Protein AF-A0A1S8XAK0-F1 (afdb_monomer_lite)

Foldseek 3Di:
DDDDDDDPPPCPPCVLVVLLVPQDLPCLVVLVVVLVVLVVQLVVLVVVQVVCVVVVHDRDPPSNVVSVVSNVSSVSSVVSSVVVVVVVVVVVVVVVVVVVVVVVVVVVVVVVVVVVVVVVVPDDDPCVVDPFDDPVVVCVVPVDDPVPDDPVVSSVVSVVVVVVVVVVVVVVVVVVVVVVVVVVVVVVVVVVVVVVVVVVVVVVVVVCCVVCVVVVNRPVQVVVQVVQLVLDDLLQNLLLVLQVVVCVVVVVCVFKDKGKDFDPVQSVVVVVVVVVVVPPDDDDDDDDDDDDDDDDDDDDDDDDDDDDDDDDDDDDPPDDDPPDPQWDWRRMKMKMWGWAFADDDPDTWIKIWIWIWIQTPNQRFIFIAIDIDTPDPPQLDFPFQPCCPGRVLLPPPQPLPPDDPCPPDPLDDQAQDDDPVDDPPQDSVRHGRGPVSCLQSVHDRDDPPDPDDDDDDDDDDDDDDDDDDDDDDDDDDDDPRSYSPPVSRVVSSNVSVNLSSLVSNQNSCVVVQHGDDDPLLCVLFDPQPPPDDWQKTKDDKHWDAPVVLVVQPQSVVCVVVVVADNSWGKIKIKIDTPDFWIWIKIWTHHSPPPVAAIQIQTRDTGLGDDDDDDDDDDGPDVVLRVLLSCCLRVVLCVSQDPPPDDDDDDDPDRPPPGRSVSSSVSSSSRSSVLVSVDDDDDDDPDDDSVVVVVVVND

Structure (mmCIF, N/CA/C/O backbone):
data_AF-A0A1S8XAK0-F1
#
_entry.id   AF-A0A1S8XAK0-F1
#
loop_
_atom_site.group_PDB
_atom_site.id
_atom_site.type_symbol
_atom_site.label_atom_id
_atom_site.label_alt_id
_atom_site.label_comp_id
_atom_site.label_asym_id
_atom_site.label_entity_id
_atom_site.label_seq_id
_atom_site.pdbx_PDB_ins_code
_atom_site.Cartn_x
_atom_site.Cartn_y
_atom_site.Cartn_z
_atom_site.occupancy
_atom_site.B_iso_or_equiv
_atom_site.auth_seq_id
_atom_site.auth_comp_id
_atom_site.auth_asym_id
_atom_site.auth_atom_id
_atom_site.pdbx_PDB_model_num
ATOM 1 N N . MET A 1 1 ? -89.250 22.148 129.965 1.00 33.81 1 MET A N 1
ATOM 2 C CA . MET A 1 1 ? -89.512 20.851 129.302 1.00 33.81 1 MET A CA 1
ATOM 3 C C . MET A 1 1 ? -90.351 21.140 128.077 1.00 33.81 1 MET A C 1
ATOM 5 O O . MET A 1 1 ? -91.514 21.485 128.202 1.00 33.81 1 MET A O 1
ATOM 9 N N . ALA A 1 2 ? -89.650 21.337 126.971 1.00 34.19 2 ALA A N 1
ATOM 10 C CA . ALA A 1 2 ? -89.694 22.599 126.235 1.00 34.19 2 ALA A CA 1
ATOM 11 C C . ALA A 1 2 ? -89.001 22.358 124.881 1.00 34.19 2 ALA A C 1
ATOM 13 O O . ALA A 1 2 ? -88.037 21.607 124.860 1.00 34.19 2 ALA A O 1
ATOM 14 N N . VAL A 1 3 ? -89.400 22.900 123.736 1.00 38.75 3 VAL A N 1
ATOM 15 C CA . VAL A 1 3 ? -90.229 24.070 123.441 1.00 38.75 3 VAL A CA 1
ATOM 16 C C . VAL A 1 3 ? -91.112 23.702 122.241 1.00 38.75 3 VAL A C 1
ATOM 18 O O . VAL A 1 3 ? -90.627 23.579 121.123 1.00 38.75 3 VAL A O 1
ATOM 21 N N . ASN A 1 4 ? -92.409 23.499 122.481 1.00 38.81 4 ASN A N 1
ATOM 22 C CA . ASN A 1 4 ? -93.441 23.694 121.466 1.00 38.81 4 ASN A CA 1
ATOM 23 C C . ASN A 1 4 ? -93.757 25.188 121.475 1.00 38.81 4 ASN A C 1
ATOM 25 O O . ASN A 1 4 ? -94.268 25.684 122.478 1.00 38.81 4 ASN A O 1
ATOM 29 N N . GLY A 1 5 ? -93.464 25.895 120.391 1.00 34.59 5 GLY A N 1
ATOM 30 C CA . GLY A 1 5 ? -93.862 27.291 120.254 1.00 34.59 5 GLY A CA 1
ATOM 31 C C . GLY A 1 5 ? -92.915 28.058 119.358 1.00 34.59 5 GLY A C 1
ATOM 32 O O . GLY A 1 5 ? -91.926 28.553 119.865 1.00 34.59 5 GLY A O 1
ATOM 33 N N . GLU A 1 6 ? -93.222 28.104 118.056 1.00 35.25 6 GLU A N 1
ATOM 34 C CA . GLU A 1 6 ? -92.818 29.175 117.116 1.00 35.25 6 GLU A CA 1
ATOM 35 C C . GLU A 1 6 ? -93.296 28.916 115.661 1.00 35.25 6 GLU A C 1
ATOM 37 O O . GLU A 1 6 ? -92.676 29.358 114.706 1.00 35.25 6 GLU A O 1
ATOM 42 N N . GLN A 1 7 ? -94.413 28.206 115.427 1.00 36.72 7 GLN A N 1
ATOM 43 C CA . GLN A 1 7 ? -94.899 27.947 114.049 1.00 36.72 7 GLN A CA 1
ATOM 44 C C . GLN A 1 7 ? -96.058 28.840 113.582 1.00 36.72 7 GLN A C 1
ATOM 46 O O . GLN A 1 7 ? -96.481 28.748 112.431 1.00 36.72 7 GLN A O 1
ATOM 51 N N . THR A 1 8 ? -96.586 29.720 114.431 1.00 37.12 8 THR A N 1
ATOM 52 C CA . THR A 1 8 ? -97.785 30.507 114.094 1.00 37.12 8 THR A CA 1
ATOM 53 C C . THR A 1 8 ? -97.510 31.914 113.567 1.00 37.12 8 THR A C 1
ATOM 55 O O . THR A 1 8 ? -98.446 32.530 113.065 1.00 37.12 8 THR A O 1
ATOM 58 N N . ASP A 1 9 ? -96.265 32.405 113.591 1.00 38.84 9 ASP A N 1
ATOM 59 C CA . ASP A 1 9 ? -95.982 33.832 113.340 1.00 38.84 9 ASP A CA 1
ATOM 60 C C . ASP A 1 9 ? -95.316 34.156 111.984 1.00 38.84 9 ASP A C 1
ATOM 62 O O . ASP A 1 9 ? -95.203 35.319 111.597 1.00 38.84 9 ASP A O 1
ATOM 66 N N . GLU A 1 10 ? -94.957 33.150 111.178 1.00 42.72 10 GLU A N 1
ATOM 67 C CA . GLU A 1 10 ? -94.438 33.391 109.817 1.00 42.72 10 GLU A CA 1
ATOM 68 C C . GLU A 1 10 ? -95.531 33.538 108.745 1.00 42.72 10 GLU A C 1
ATOM 70 O O . GLU A 1 10 ? -95.278 34.111 107.682 1.00 42.72 10 GLU A O 1
ATOM 75 N N . ARG A 1 11 ? -96.774 33.109 109.023 1.00 42.56 11 ARG A N 1
ATOM 76 C CA . ARG A 1 11 ? -97.908 33.218 108.077 1.00 42.56 11 ARG A CA 1
ATOM 77 C C . ARG A 1 11 ? -98.197 34.656 107.633 1.00 42.56 11 ARG A C 1
ATOM 79 O O . ARG A 1 11 ? -98.778 34.848 106.569 1.00 42.56 11 ARG A O 1
ATOM 86 N N . SER A 1 12 ? -97.796 35.652 108.426 1.00 48.22 12 SER A N 1
ATOM 87 C CA . SER A 1 12 ? -98.118 37.062 108.180 1.00 48.22 12 SER A CA 1
ATOM 88 C C . SER A 1 12 ? -97.022 37.840 107.436 1.00 48.22 12 SER A C 1
ATOM 90 O O . SER A 1 12 ? -97.320 38.846 106.796 1.00 48.22 12 SER A O 1
ATOM 92 N N . LYS A 1 13 ? -95.755 37.393 107.448 1.00 48.28 13 LYS A N 1
ATOM 93 C CA . LYS A 1 13 ? -94.637 38.216 106.936 1.00 48.28 13 LYS A CA 1
ATOM 94 C C . LYS A 1 13 ? -94.145 37.890 105.525 1.00 48.28 13 LYS A C 1
ATOM 96 O O . LYS A 1 13 ? -93.394 38.690 104.985 1.00 48.28 13 LYS A O 1
ATOM 101 N N . ASN A 1 14 ? -94.592 36.803 104.884 1.00 55.53 14 ASN A N 1
ATOM 102 C CA . ASN A 1 14 ? -94.331 36.579 103.451 1.00 55.53 14 ASN A CA 1
ATOM 103 C C . ASN A 1 14 ? -95.280 35.533 102.821 1.00 55.53 14 ASN A C 1
ATOM 105 O O . ASN A 1 14 ? -94.858 34.468 102.369 1.00 55.53 14 ASN A O 1
ATOM 109 N N . SER A 1 15 ? -96.584 35.843 102.768 1.00 63.31 15 SER A N 1
ATOM 110 C CA . SER A 1 15 ? -97.644 34.954 102.235 1.00 63.31 15 SER A CA 1
ATOM 111 C C . SER A 1 15 ? -97.328 34.369 100.844 1.00 63.31 15 SER A C 1
ATOM 113 O O . SER A 1 15 ? -97.650 33.212 100.587 1.00 63.31 15 SER A O 1
ATOM 115 N N . PHE A 1 16 ? -96.624 35.105 99.978 1.00 65.31 16 PHE A N 1
ATOM 116 C CA . PHE A 1 16 ? -96.248 34.640 98.637 1.00 65.31 16 PHE A CA 1
ATOM 117 C C . PHE A 1 16 ? -95.232 33.482 98.647 1.00 65.31 16 PHE A C 1
ATOM 119 O O . PHE A 1 16 ? -95.455 32.466 97.992 1.00 65.31 16 PHE A O 1
ATOM 126 N N . TYR A 1 17 ? -94.141 33.607 99.412 1.00 69.94 17 TYR A N 1
ATOM 127 C CA . TYR A 1 17 ? -93.098 32.573 99.518 1.00 69.94 17 TYR A CA 1
ATOM 128 C C . TYR A 1 17 ? -93.581 31.345 100.290 1.00 69.94 17 TYR A C 1
ATOM 130 O O . TYR A 1 17 ? -93.207 30.207 99.986 1.00 69.94 17 TYR A O 1
ATOM 138 N N . TRP A 1 18 ? -94.447 31.578 101.279 1.00 71.25 18 TRP A N 1
ATOM 139 C CA . TRP A 1 18 ? -95.071 30.508 102.043 1.00 71.25 18 TRP A CA 1
ATOM 140 C C . TRP A 1 18 ? -95.993 29.663 101.155 1.00 71.25 18 TRP A C 1
ATOM 142 O O . TRP A 1 18 ? -95.983 28.435 101.232 1.00 71.25 18 TRP A O 1
ATOM 152 N N . GLU A 1 19 ? -96.745 30.296 100.254 1.00 69.56 19 GLU A N 1
ATOM 153 C CA . GLU A 1 19 ? -97.550 29.585 99.263 1.00 69.56 19 GLU A CA 1
ATOM 154 C C . GLU A 1 19 ? -96.705 28.834 98.231 1.00 69.56 19 GLU A C 1
ATOM 156 O O . GLU A 1 19 ? -96.995 27.673 97.955 1.00 69.56 19 GLU A O 1
ATOM 161 N N . GLU A 1 20 ? -95.642 29.439 97.693 1.00 76.44 20 GLU A N 1
ATOM 162 C CA . GLU A 1 20 ? -94.751 28.779 96.726 1.00 76.44 20 GLU A CA 1
ATOM 163 C C . GLU A 1 20 ? -94.116 27.500 97.301 1.00 76.44 20 GLU A C 1
ATOM 165 O O . GLU A 1 20 ? -94.058 26.462 96.634 1.00 76.44 20 GLU A O 1
ATOM 170 N N . SER A 1 21 ? -93.721 27.539 98.576 1.00 74.25 21 SER A N 1
ATOM 171 C CA . SER A 1 21 ? -93.111 26.399 99.271 1.00 74.25 21 SER A CA 1
ATOM 172 C C . SER A 1 21 ? -94.109 25.264 99.534 1.00 74.25 21 SER A C 1
ATOM 174 O O . SER A 1 21 ? -93.769 24.089 99.370 1.00 74.25 21 SER A O 1
ATOM 176 N N . ASN A 1 22 ? -95.355 25.602 99.881 1.00 75.19 22 ASN A N 1
ATOM 177 C CA . ASN A 1 22 ? -96.399 24.627 100.212 1.00 75.19 22 ASN A CA 1
ATOM 178 C C . ASN A 1 22 ? -97.115 24.028 98.998 1.00 75.19 22 ASN A C 1
ATOM 180 O O . ASN A 1 22 ? -97.781 22.998 99.126 1.00 75.19 22 ASN A O 1
ATOM 184 N N . VAL A 1 23 ? -96.980 24.621 97.808 1.00 80.31 23 VAL A N 1
ATOM 185 C CA . VAL A 1 23 ? -97.547 24.044 96.587 1.00 80.31 23 VAL A CA 1
ATOM 186 C C . VAL A 1 23 ? -96.847 22.721 96.263 1.00 80.31 23 VAL A C 1
ATOM 188 O O . VAL A 1 23 ? -95.661 22.648 95.909 1.00 80.31 23 VAL A O 1
ATOM 191 N N . GLN A 1 24 ? -97.622 21.643 96.366 1.00 80.00 24 GLN A N 1
ATOM 192 C CA . GLN A 1 24 ? -97.216 20.307 95.954 1.00 80.00 24 GLN A CA 1
ATOM 193 C C . GLN A 1 24 ? -97.565 20.053 94.484 1.00 80.00 24 GLN A C 1
ATOM 195 O O . GLN A 1 24 ? -98.577 20.535 93.961 1.00 80.00 24 GLN A O 1
ATOM 200 N N . LEU A 1 25 ? -96.738 19.241 93.821 1.00 76.62 25 LEU A N 1
ATOM 201 C CA . LEU A 1 25 ? -96.933 18.855 92.420 1.00 76.62 25 LEU A CA 1
ATOM 202 C C . LEU A 1 25 ? -98.200 18.006 92.213 1.00 76.62 25 LEU A C 1
ATOM 204 O O . LEU A 1 25 ? -98.855 18.140 91.185 1.00 76.62 25 LEU A O 1
ATOM 208 N N . ASN A 1 26 ? -98.598 17.214 93.213 1.00 77.12 26 ASN A N 1
ATOM 209 C CA . ASN A 1 26 ? -99.679 16.229 93.087 1.00 77.12 26 ASN A CA 1
ATOM 210 C C . ASN A 1 26 ? -101.087 16.780 93.412 1.00 77.12 26 ASN A C 1
ATOM 212 O O . ASN A 1 26 ? -102.072 16.082 93.209 1.00 77.12 26 ASN A O 1
ATOM 216 N N . GLY A 1 27 ? -101.209 18.033 93.872 1.00 77.81 27 GLY A N 1
ATOM 217 C CA . GLY A 1 27 ? -102.485 18.641 94.300 1.00 77.81 27 GLY A CA 1
ATOM 218 C C . GLY A 1 27 ? -103.308 19.324 93.194 1.00 77.81 27 GLY A C 1
ATOM 219 O O . GLY A 1 27 ? -104.288 20.005 93.485 1.00 77.81 27 GLY A O 1
ATOM 220 N N . ALA A 1 28 ? -102.919 19.193 91.919 1.00 82.00 28 ALA A N 1
ATOM 221 C CA . ALA A 1 28 ? -103.540 19.938 90.815 1.00 82.00 28 ALA A CA 1
ATOM 222 C C . ALA A 1 28 ? -105.037 19.643 90.631 1.00 82.00 28 ALA A C 1
ATOM 224 O O . ALA A 1 28 ? -105.812 20.533 90.284 1.00 82.00 28 ALA A O 1
ATOM 225 N N . GLN A 1 29 ? -105.452 18.400 90.878 1.00 85.31 29 GLN A N 1
ATOM 226 C CA . GLN A 1 29 ? -106.835 17.976 90.677 1.00 85.31 29 GLN A CA 1
ATOM 227 C C . GLN A 1 29 ? -107.776 18.479 91.780 1.00 85.31 29 GLN A C 1
ATOM 229 O O . GLN A 1 29 ? -108.948 18.743 91.513 1.00 85.31 29 GLN A O 1
ATOM 234 N N . GLU A 1 30 ? -107.273 18.641 93.002 1.00 83.94 30 GLU A N 1
ATOM 235 C CA . GLU A 1 30 ? -108.021 19.206 94.130 1.00 83.94 30 GLU A CA 1
ATOM 236 C C . GLU A 1 30 ? -108.195 20.719 93.963 1.00 83.94 30 GLU A C 1
ATOM 238 O O . GLU A 1 30 ? -109.318 21.218 94.049 1.00 83.94 30 GLU A O 1
ATOM 243 N N . ASP A 1 31 ? -107.124 21.427 93.588 1.00 86.19 31 ASP A N 1
ATOM 244 C CA . ASP A 1 31 ? -107.173 22.857 93.260 1.00 86.19 31 ASP A CA 1
ATOM 245 C C . ASP A 1 31 ? -108.124 23.147 92.089 1.00 86.19 31 ASP A C 1
ATOM 247 O O . ASP A 1 31 ? -108.869 24.126 92.119 1.00 86.19 31 ASP A O 1
ATOM 251 N N . TRP A 1 32 ? -108.148 22.288 91.064 1.00 86.56 32 TRP A N 1
ATOM 252 C CA . TRP A 1 32 ? -109.075 22.428 89.938 1.00 86.56 32 TRP A CA 1
ATOM 253 C C . TRP A 1 32 ? -110.542 22.286 90.372 1.00 86.56 32 TRP A C 1
ATOM 255 O O . TRP A 1 32 ? -111.399 23.061 89.937 1.00 86.56 32 TRP A O 1
ATOM 265 N N . LYS A 1 33 ? -110.843 21.332 91.267 1.00 89.62 33 LYS A N 1
ATOM 266 C CA . LYS A 1 33 ? -112.191 21.175 91.841 1.00 89.62 33 LYS A CA 1
ATOM 267 C C . LYS A 1 33 ? -112.584 22.404 92.666 1.00 89.62 33 LYS A C 1
ATOM 269 O O . LYS A 1 33 ? -113.694 22.908 92.492 1.00 89.62 33 LYS A O 1
ATOM 274 N N . ALA A 1 34 ? -111.678 22.910 93.505 1.00 86.56 34 ALA A N 1
ATOM 275 C CA . ALA A 1 34 ? -111.895 24.122 94.297 1.00 86.56 34 ALA A CA 1
ATOM 276 C C . ALA A 1 34 ? -112.113 25.356 93.406 1.00 86.56 34 ALA A C 1
ATOM 278 O O . ALA A 1 34 ? -113.043 26.126 93.631 1.00 86.56 34 ALA A O 1
ATOM 279 N N . PHE A 1 35 ? -111.333 25.504 92.332 1.00 89.38 35 PHE A N 1
ATOM 280 C CA . PHE A 1 35 ? -111.493 26.583 91.355 1.00 89.38 35 PHE A CA 1
ATOM 281 C C . PHE A 1 35 ? -112.883 26.557 90.718 1.00 89.38 35 PHE A C 1
ATOM 283 O O . PHE A 1 35 ? -113.572 27.576 90.690 1.00 89.38 35 PHE A O 1
ATOM 290 N N . LYS A 1 36 ? -113.336 25.380 90.264 1.00 90.12 36 LYS A N 1
ATOM 291 C CA . LYS A 1 36 ? -114.675 25.214 89.685 1.00 90.12 36 LYS A CA 1
ATOM 292 C C . LYS A 1 36 ? -115.769 25.590 90.688 1.00 90.12 36 LYS A C 1
ATOM 294 O O . LYS A 1 36 ? -116.704 26.296 90.314 1.00 90.12 36 LYS A O 1
ATOM 299 N N . LEU A 1 37 ? -115.629 25.165 91.946 1.00 91.06 37 LEU A N 1
ATOM 300 C CA . LEU A 1 37 ? -116.568 25.496 93.020 1.00 91.06 37 LEU A CA 1
ATOM 301 C C . LEU A 1 37 ? -116.623 27.010 93.279 1.00 91.06 37 LEU A C 1
ATOM 303 O O . LEU A 1 37 ? -117.710 27.583 93.315 1.00 91.06 37 LEU A O 1
ATOM 307 N N . HIS A 1 38 ? -115.472 27.681 93.379 1.00 88.44 38 HIS A N 1
ATOM 308 C CA . HIS A 1 38 ? -115.420 29.131 93.582 1.00 88.44 38 HIS A CA 1
ATOM 309 C C . HIS A 1 38 ? -115.960 29.919 92.383 1.00 88.44 38 HIS A C 1
ATOM 311 O O . HIS A 1 38 ? -116.650 30.914 92.582 1.00 88.44 38 HIS A O 1
ATOM 317 N N . CYS A 1 39 ? -115.723 29.472 91.145 1.00 87.94 39 CYS A N 1
ATOM 318 C CA . CYS A 1 39 ? -116.318 30.085 89.955 1.00 87.94 39 CYS A CA 1
ATOM 319 C C . CYS A 1 39 ? -117.844 29.919 89.905 1.00 87.94 39 CYS A C 1
ATOM 321 O O . CYS A 1 39 ? -118.539 30.851 89.498 1.00 87.94 39 CYS A O 1
ATOM 323 N N . MET A 1 40 ? -118.377 28.766 90.329 1.00 89.56 40 MET A N 1
ATOM 324 C CA . MET A 1 40 ? -119.827 28.569 90.462 1.00 89.56 40 MET A CA 1
ATOM 325 C C . MET A 1 40 ? -120.413 29.499 91.528 1.00 89.56 40 MET A C 1
ATOM 327 O O . MET A 1 40 ? -121.367 30.216 91.235 1.00 89.56 40 MET A O 1
ATOM 331 N N . GLY A 1 41 ? -119.781 29.583 92.703 1.00 85.88 41 GLY A N 1
ATOM 332 C CA . GLY A 1 41 ? -120.181 30.525 93.750 1.00 85.88 41 GLY A CA 1
ATOM 333 C C . GLY A 1 41 ? -120.097 31.989 93.302 1.00 85.88 41 GLY A C 1
ATOM 334 O O . GLY A 1 41 ? -120.955 32.795 93.649 1.00 85.88 41 GLY A O 1
ATOM 335 N N . LEU A 1 42 ? -119.106 32.345 92.474 1.00 85.31 42 LEU A N 1
ATOM 336 C CA . LEU A 1 42 ? -118.972 33.699 91.929 1.00 85.31 42 LEU A CA 1
ATOM 337 C C . LEU A 1 42 ? -120.123 34.017 90.967 1.00 85.31 42 LEU A C 1
ATOM 339 O O . LEU A 1 42 ? -120.677 35.113 91.010 1.00 85.31 42 LEU A O 1
ATOM 343 N N . ARG A 1 43 ? -120.515 33.048 90.130 1.00 88.12 43 ARG A N 1
ATOM 344 C CA . ARG A 1 43 ? -121.662 33.173 89.222 1.00 88.12 43 ARG A CA 1
ATOM 345 C C . ARG A 1 43 ? -122.968 33.361 89.993 1.00 88.12 43 ARG A C 1
ATOM 347 O O . ARG A 1 43 ? -123.745 34.241 89.633 1.00 88.12 43 ARG A O 1
ATOM 354 N N . GLU A 1 44 ? -123.191 32.577 91.046 1.00 85.88 44 GLU A N 1
ATOM 355 C CA . GLU A 1 44 ? -124.360 32.720 91.921 1.00 85.88 44 GLU A CA 1
ATOM 356 C C . GLU A 1 44 ? -124.360 34.071 92.644 1.00 85.88 44 GLU A C 1
ATOM 358 O O . GLU A 1 44 ? -125.381 34.748 92.659 1.00 85.88 44 GLU A O 1
ATOM 363 N N . SER A 1 45 ? -123.210 34.527 93.154 1.00 84.38 45 SER A N 1
ATOM 364 C CA . SER A 1 45 ? -123.086 35.842 93.798 1.00 84.38 45 SER A CA 1
ATOM 365 C C . SER A 1 45 ? -123.363 37.010 92.845 1.00 84.38 45 SER A C 1
ATOM 367 O O . SER A 1 45 ? -123.891 38.031 93.276 1.00 84.38 45 SER A O 1
ATOM 369 N N . VAL A 1 46 ? -123.005 36.895 91.561 1.00 83.81 46 VAL A N 1
ATOM 370 C CA . VAL A 1 46 ? -123.335 37.911 90.544 1.00 83.81 46 VAL A CA 1
ATOM 371 C C . VAL A 1 46 ? -124.821 37.866 90.196 1.00 83.81 46 VAL A C 1
ATOM 373 O O . VAL A 1 46 ? -125.437 38.918 90.029 1.00 83.81 46 VAL A O 1
ATOM 376 N N . TRP A 1 47 ? -125.402 36.665 90.110 1.00 85.12 47 TRP A N 1
ATOM 377 C CA . TRP A 1 47 ? -126.831 36.482 89.863 1.00 85.12 47 TRP A CA 1
ATOM 378 C C . TRP A 1 47 ? -127.682 37.089 90.985 1.00 85.12 47 TRP A C 1
ATOM 380 O O . TRP A 1 47 ? -128.556 37.909 90.710 1.00 85.12 47 TRP A O 1
ATOM 390 N N . THR A 1 48 ? -127.375 36.780 92.247 1.00 81.38 48 THR A N 1
ATOM 391 C CA . THR A 1 48 ? -128.090 37.338 93.406 1.00 81.38 48 THR A CA 1
ATOM 392 C C . THR A 1 48 ? -127.899 38.848 93.521 1.00 81.38 48 THR A C 1
ATOM 394 O O . THR A 1 48 ? -128.860 39.563 93.781 1.00 81.38 48 THR A O 1
ATOM 397 N N . ALA A 1 49 ? -126.700 39.373 93.241 1.00 80.31 49 ALA A N 1
ATOM 398 C CA . ALA A 1 49 ? -126.468 40.818 93.198 1.00 80.31 49 ALA A CA 1
ATOM 399 C C . ALA A 1 49 ? -127.293 41.520 92.102 1.00 80.31 49 ALA A C 1
ATOM 401 O O . ALA A 1 49 ? -127.773 42.637 92.309 1.00 80.31 49 ALA A O 1
ATOM 402 N N . TRP A 1 50 ? -127.483 40.879 90.945 1.00 81.81 50 TRP A N 1
ATOM 403 C CA . TRP A 1 50 ? -128.360 41.383 89.885 1.00 81.81 50 TRP A CA 1
ATOM 404 C C . TRP A 1 50 ? -129.841 41.354 90.302 1.00 81.81 50 TRP A C 1
ATOM 406 O O . TRP A 1 50 ? -130.564 42.322 90.061 1.00 81.81 50 TRP A O 1
ATOM 416 N N . GLU A 1 51 ? -130.274 40.292 90.981 1.00 79.19 51 GLU A N 1
ATOM 417 C CA . GLU A 1 51 ? -131.651 40.099 91.453 1.00 79.19 51 GLU A CA 1
ATOM 418 C C . GLU A 1 51 ? -132.021 41.068 92.596 1.00 79.19 51 GLU A C 1
ATOM 420 O O . GLU A 1 51 ? -133.044 41.750 92.520 1.00 79.19 51 GLU A O 1
ATOM 425 N N . CYS A 1 52 ? -131.137 41.264 93.583 1.00 75.69 52 CYS A N 1
ATOM 426 C CA . CYS A 1 52 ? -131.296 42.272 94.641 1.00 75.69 52 CYS A CA 1
ATOM 427 C C . CYS A 1 52 ? -131.330 43.708 94.085 1.00 75.69 52 CYS A C 1
ATOM 429 O O . CYS A 1 52 ? -132.124 44.528 94.547 1.00 75.69 52 CYS A O 1
ATOM 431 N N . LYS A 1 53 ? -130.530 44.017 93.049 1.00 76.19 53 LYS A N 1
ATOM 432 C CA . LYS A 1 53 ? -130.546 45.333 92.377 1.00 76.19 53 LYS A CA 1
ATOM 433 C C . LYS A 1 53 ? -131.894 45.634 91.721 1.00 76.19 53 LYS A C 1
ATOM 435 O O . LYS A 1 53 ? -132.313 46.788 91.688 1.00 76.19 53 LYS A O 1
ATOM 440 N N . LYS A 1 54 ? -132.572 44.610 91.199 1.00 76.56 54 LYS A N 1
ATOM 441 C CA . LYS A 1 54 ? -133.909 44.738 90.608 1.00 76.56 54 LYS A CA 1
ATOM 442 C C . LYS A 1 54 ? -134.985 45.011 91.670 1.00 76.56 54 LYS A C 1
ATOM 444 O O . LYS A 1 54 ? -135.912 45.763 91.392 1.00 76.56 54 LYS A O 1
ATOM 449 N N . ASN A 1 55 ? -134.824 44.456 92.873 1.00 75.25 55 ASN A N 1
ATOM 450 C CA . ASN A 1 55 ? -135.766 44.582 93.994 1.00 75.25 55 ASN A CA 1
ATOM 451 C C . ASN A 1 55 ? -135.435 45.729 94.980 1.00 75.25 55 ASN A C 1
ATOM 453 O O . ASN A 1 55 ? -136.113 45.880 95.990 1.00 75.25 55 ASN A O 1
ATOM 457 N N . SER A 1 56 ? -134.437 46.571 94.681 1.00 60.53 56 SER A N 1
ATOM 458 C CA . SER A 1 56 ? -134.007 47.731 95.486 1.00 60.53 56 SER A CA 1
ATOM 459 C C . SER A 1 56 ? -133.497 47.414 96.910 1.00 60.53 56 SER A C 1
ATOM 461 O O . SER A 1 56 ? -133.592 48.263 97.800 1.00 60.53 56 SER A O 1
ATOM 463 N N . GLU A 1 57 ? -132.904 46.231 97.115 1.00 70.12 57 GLU A N 1
ATOM 464 C CA . GLU A 1 57 ? -132.254 45.811 98.373 1.00 70.12 57 GLU A CA 1
ATOM 465 C C . GLU A 1 57 ? -130.727 46.042 98.374 1.00 70.12 57 GLU A C 1
ATOM 467 O O . GLU A 1 57 ? -130.094 46.210 97.326 1.00 70.12 57 GLU A O 1
ATOM 472 N N . THR A 1 58 ? -130.109 46.049 99.563 1.00 63.53 58 THR A N 1
ATOM 473 C CA . THR A 1 58 ? -128.660 46.247 99.731 1.00 63.53 58 THR A CA 1
ATOM 474 C C . THR A 1 58 ? -127.862 45.006 99.316 1.00 63.53 58 THR A C 1
ATOM 476 O O . THR A 1 58 ? -128.113 43.887 99.751 1.00 63.53 58 THR A O 1
ATOM 479 N N . ILE A 1 59 ? -126.854 45.211 98.467 1.00 65.62 59 ILE A N 1
ATOM 480 C CA . ILE A 1 59 ? -126.024 44.135 97.907 1.00 65.62 59 ILE A CA 1
ATOM 481 C C . ILE A 1 59 ? -124.834 43.851 98.834 1.00 65.62 59 ILE A C 1
ATOM 483 O O . ILE A 1 59 ? -124.108 44.770 99.219 1.00 65.62 59 ILE A O 1
ATOM 487 N N . ASN A 1 60 ? -124.572 42.577 99.140 1.00 66.25 60 ASN A N 1
ATOM 488 C CA . ASN A 1 60 ? -123.394 42.172 99.910 1.00 66.25 60 ASN A CA 1
ATOM 489 C C . ASN A 1 60 ? -122.157 41.999 99.000 1.00 66.25 60 ASN A C 1
ATOM 491 O O . ASN A 1 60 ? -122.046 41.028 98.259 1.00 66.25 60 ASN A O 1
ATOM 495 N N . SER A 1 61 ? -121.215 42.946 99.065 1.00 69.75 61 SER A N 1
ATOM 496 C CA . SER A 1 61 ? -119.973 42.961 98.263 1.00 69.75 61 SER A CA 1
ATOM 497 C C . SER A 1 61 ? -118.865 42.032 98.808 1.00 69.75 61 SER A C 1
ATOM 499 O O . SER A 1 61 ? -117.945 41.644 98.085 1.00 69.75 61 SER A O 1
ATOM 501 N N . SER A 1 62 ? -118.951 41.630 100.083 1.00 76.06 62 SER A N 1
ATOM 502 C CA . SER A 1 62 ? -117.879 40.901 100.784 1.00 76.06 62 SER A CA 1
ATOM 503 C C . SER A 1 62 ? -117.670 39.472 100.258 1.00 76.06 62 SER A C 1
ATOM 505 O O . SER A 1 62 ? -116.536 39.021 100.082 1.00 76.06 62 SER A O 1
ATOM 507 N N . THR A 1 63 ? -118.757 38.767 99.932 1.00 77.69 63 THR A N 1
ATOM 508 C CA . THR A 1 63 ? -118.718 37.384 99.424 1.00 77.69 63 THR A CA 1
ATOM 509 C C . THR A 1 63 ? -118.128 37.287 98.016 1.00 77.69 63 THR A C 1
ATOM 511 O O . THR A 1 63 ? -117.378 36.361 97.719 1.00 77.69 63 THR A O 1
ATOM 514 N N . PHE A 1 64 ? -118.405 38.262 97.148 1.00 80.81 64 PHE A N 1
ATOM 515 C CA . PHE A 1 64 ? -117.819 38.320 95.808 1.00 80.81 64 PHE A CA 1
ATOM 516 C C . PHE A 1 64 ? -116.303 38.568 95.866 1.00 80.81 64 PHE A C 1
ATOM 518 O O . PHE A 1 64 ? -115.528 37.915 95.160 1.00 80.81 64 PHE A O 1
ATOM 525 N N . ALA A 1 65 ? -115.864 39.478 96.744 1.00 82.56 65 ALA A N 1
ATOM 526 C CA . ALA A 1 65 ? -114.449 39.782 96.928 1.00 82.56 65 ALA A CA 1
ATOM 527 C C . ALA A 1 65 ? -113.654 38.569 97.448 1.00 82.56 65 ALA A C 1
ATOM 529 O O . ALA A 1 65 ? -112.574 38.288 96.925 1.00 82.56 65 ALA A O 1
ATOM 530 N N . SER A 1 66 ? -114.188 37.812 98.415 1.00 84.00 66 SER A N 1
ATOM 531 C CA . SER A 1 66 ? -113.508 36.623 98.952 1.00 84.00 66 SER A CA 1
ATOM 532 C C . SER A 1 66 ? -113.359 35.506 97.912 1.00 84.00 66 SER A C 1
ATOM 534 O O . SER A 1 66 ? -112.287 34.908 97.803 1.00 84.00 66 SER A O 1
ATOM 536 N N . LEU A 1 67 ? -114.378 35.280 97.075 1.00 84.94 67 LEU A N 1
ATOM 537 C CA . LEU A 1 67 ? -114.324 34.301 95.984 1.00 84.94 67 LEU A CA 1
ATOM 538 C C . LEU A 1 67 ? -113.310 34.687 94.898 1.00 84.94 67 LEU A C 1
ATOM 540 O O . LEU A 1 67 ? -112.564 33.829 94.424 1.00 84.94 67 LEU A O 1
ATOM 544 N N . LEU A 1 68 ? -113.217 35.971 94.530 1.00 85.25 68 LEU A N 1
ATOM 545 C CA . LEU A 1 68 ? -112.187 36.442 93.594 1.00 85.25 68 LEU A CA 1
ATOM 546 C C . LEU A 1 68 ? -110.767 36.283 94.148 1.00 85.25 68 LEU A C 1
ATOM 548 O O . LEU A 1 68 ? -109.852 35.949 93.390 1.00 85.25 68 LEU A O 1
ATOM 552 N N . ILE A 1 69 ? -110.570 36.519 95.447 1.00 87.00 69 ILE A N 1
ATOM 553 C CA . ILE A 1 69 ? -109.273 36.313 96.103 1.00 87.00 69 ILE A CA 1
ATOM 554 C C . ILE A 1 69 ? -108.900 34.825 96.075 1.00 87.00 69 ILE A C 1
ATOM 556 O O . ILE A 1 69 ? -107.788 34.507 95.653 1.00 87.00 69 ILE A O 1
ATOM 560 N N . ALA A 1 70 ? -109.835 33.922 96.395 1.00 85.56 70 ALA A N 1
ATOM 561 C CA . ALA A 1 70 ? -109.613 32.473 96.339 1.00 85.56 70 ALA A CA 1
ATOM 562 C C . ALA A 1 70 ? -109.252 31.985 94.921 1.00 85.56 70 ALA A C 1
ATOM 564 O O . ALA A 1 70 ? -108.333 31.188 94.737 1.00 85.56 70 ALA A O 1
ATOM 565 N N . VAL A 1 71 ? -109.913 32.514 93.886 1.00 86.88 71 VAL A N 1
ATOM 566 C CA . VAL A 1 71 ? -109.596 32.202 92.480 1.00 86.88 71 VAL A CA 1
ATOM 567 C C . VAL A 1 71 ? -108.197 32.698 92.087 1.00 86.88 71 VAL A C 1
ATOM 569 O O . VAL A 1 71 ? -107.442 31.973 91.432 1.00 86.88 71 VAL A O 1
ATOM 572 N N . LYS A 1 72 ? -107.816 33.918 92.493 1.00 89.44 72 LYS A N 1
ATOM 573 C CA . LYS A 1 72 ? -106.467 34.457 92.247 1.00 89.44 72 LYS A CA 1
ATOM 574 C C . LYS A 1 72 ? -105.388 33.662 92.983 1.00 89.44 72 LYS A C 1
ATOM 576 O O . LYS A 1 72 ? -104.320 33.437 92.412 1.00 89.44 72 LYS A O 1
ATOM 581 N N . GLU A 1 73 ? -105.666 33.220 94.206 1.00 86.62 73 GLU A N 1
ATOM 582 C CA . GLU A 1 73 ? -104.785 32.340 94.975 1.00 86.62 73 GLU A CA 1
ATOM 583 C C . GLU A 1 73 ? -104.584 30.993 94.263 1.00 86.62 73 GLU A C 1
ATOM 585 O O . GLU A 1 73 ? -103.446 30.590 94.030 1.00 86.62 73 GLU A O 1
ATOM 590 N N . LEU A 1 74 ? -105.657 30.340 93.805 1.00 86.75 74 LEU A N 1
ATOM 591 C CA . LEU A 1 74 ? -105.572 29.078 93.054 1.00 86.75 74 LEU A CA 1
ATOM 592 C C . LEU A 1 74 ? -104.803 29.213 91.729 1.00 86.75 74 LEU A C 1
ATOM 594 O O . LEU A 1 74 ? -104.033 28.321 91.356 1.00 86.75 74 LEU A O 1
ATOM 598 N N . ASN A 1 75 ? -104.952 30.339 91.025 1.00 89.19 75 ASN A N 1
ATOM 599 C CA . ASN A 1 75 ? -104.163 30.616 89.822 1.00 89.19 75 ASN A CA 1
ATOM 600 C C . ASN A 1 75 ? -102.668 30.762 90.159 1.00 89.19 75 ASN A C 1
ATOM 602 O O . ASN A 1 75 ? -101.817 30.147 89.515 1.00 89.19 75 ASN A O 1
ATOM 606 N N . ARG A 1 76 ? -102.337 31.509 91.220 1.00 89.31 76 ARG A N 1
ATOM 607 C CA . ARG A 1 76 ? -100.956 31.660 91.697 1.00 89.31 76 ARG A CA 1
ATOM 608 C C . ARG A 1 76 ? -100.347 30.310 92.105 1.00 89.31 76 ARG A C 1
ATOM 610 O O . ARG A 1 76 ? -99.246 29.995 91.656 1.00 89.31 76 ARG A O 1
ATOM 617 N N . ARG A 1 77 ? -101.088 29.470 92.839 1.00 87.38 77 ARG A N 1
ATOM 618 C CA . ARG A 1 77 ? -100.685 28.089 93.174 1.00 87.38 77 ARG A CA 1
ATOM 619 C C . ARG A 1 77 ? -100.404 27.243 91.930 1.00 87.38 77 ARG A C 1
ATOM 621 O O . ARG A 1 77 ? -99.404 26.532 91.879 1.00 87.38 77 ARG A O 1
ATOM 628 N N . THR A 1 78 ? -101.235 27.352 90.894 1.00 88.06 78 THR A N 1
ATOM 629 C CA . THR A 1 78 ? -101.028 26.633 89.625 1.00 88.06 78 THR A CA 1
ATOM 630 C C . THR A 1 78 ? -99.750 27.085 88.916 1.00 88.06 78 THR A C 1
ATOM 632 O O . THR A 1 78 ? -98.971 26.246 88.465 1.00 88.06 78 THR A O 1
ATOM 635 N N . GLN A 1 79 ? -99.482 28.392 88.868 1.00 89.69 79 GLN A N 1
ATOM 636 C CA . GLN A 1 79 ? -98.253 28.926 88.272 1.00 89.69 79 GLN A CA 1
ATOM 637 C C . GLN A 1 79 ? -97.000 28.467 89.025 1.00 89.69 79 GLN A C 1
ATOM 639 O O . GLN A 1 79 ? -96.029 28.044 88.396 1.00 89.69 79 GLN A O 1
ATOM 644 N N . PHE A 1 80 ? -97.029 28.471 90.362 1.00 89.81 80 PHE A N 1
ATOM 645 C CA . PHE A 1 80 ? -95.937 27.921 91.170 1.00 89.81 80 PHE A CA 1
ATOM 646 C C . PHE A 1 80 ? -95.711 26.436 90.902 1.00 89.81 80 PHE A C 1
ATOM 648 O O . PHE A 1 80 ? -94.572 26.001 90.744 1.00 89.81 80 PHE A O 1
ATOM 655 N N . ARG A 1 81 ? -96.788 25.655 90.765 1.00 89.38 81 ARG A N 1
ATOM 656 C CA . ARG A 1 81 ? -96.697 24.230 90.433 1.00 89.38 81 ARG A CA 1
ATOM 657 C C . ARG A 1 81 ? -96.018 23.997 89.086 1.00 89.38 81 ARG A C 1
ATOM 659 O O . ARG A 1 81 ? -95.149 23.134 88.993 1.00 89.38 81 ARG A O 1
ATOM 666 N N . ILE A 1 82 ? -96.396 24.761 88.059 1.00 89.75 82 ILE A N 1
ATOM 667 C CA . ILE A 1 82 ? -95.801 24.663 86.719 1.00 89.75 82 ILE A CA 1
ATOM 668 C C . ILE A 1 82 ? -94.310 25.003 86.770 1.00 89.75 82 ILE A C 1
ATOM 670 O O . ILE A 1 82 ? -93.508 24.253 86.214 1.00 89.75 82 ILE A O 1
ATOM 674 N N . ARG A 1 83 ? -93.924 26.083 87.466 1.00 91.06 83 ARG A N 1
ATOM 675 C CA . ARG A 1 83 ? -92.507 26.436 87.655 1.00 91.06 83 ARG A CA 1
ATOM 676 C C . ARG A 1 83 ? -91.745 25.309 88.347 1.00 91.06 83 ARG A C 1
ATOM 678 O O . ARG A 1 83 ? -90.802 24.789 87.770 1.00 91.06 83 ARG A O 1
ATOM 685 N N . LYS A 1 84 ? -92.242 24.817 89.485 1.00 89.88 84 LYS A N 1
ATOM 686 C CA . LYS A 1 84 ? -91.623 23.717 90.243 1.00 89.88 84 LYS A CA 1
ATOM 687 C C . LYS A 1 84 ? -91.483 22.427 89.425 1.00 89.88 84 LYS A C 1
ATOM 689 O O . LYS A 1 84 ? -90.482 21.728 89.547 1.00 89.88 84 LYS A O 1
ATOM 694 N N . ALA A 1 85 ? -92.463 22.102 88.576 1.00 89.50 85 ALA A N 1
ATOM 695 C CA . ALA A 1 85 ? -92.392 20.950 87.674 1.00 89.50 85 ALA A CA 1
ATOM 696 C C . ALA A 1 85 ? -91.331 21.147 86.583 1.00 89.50 85 ALA A C 1
ATOM 698 O O . ALA A 1 85 ? -90.564 20.227 86.286 1.00 89.50 85 ALA A O 1
ATOM 699 N N . ARG A 1 86 ? -91.279 22.351 86.001 1.00 93.56 86 ARG A N 1
ATOM 700 C CA . ARG A 1 86 ? -90.295 22.729 84.985 1.00 93.56 86 ARG A CA 1
ATOM 701 C C . ARG A 1 86 ? -88.882 22.691 85.551 1.00 93.56 86 ARG A C 1
ATOM 703 O O . ARG A 1 86 ? -88.020 22.089 84.923 1.00 93.56 86 ARG A O 1
ATOM 710 N N . ASP A 1 87 ? -88.674 23.261 86.731 1.00 92.56 87 ASP A N 1
ATOM 711 C CA . ASP A 1 87 ? -87.367 23.329 87.382 1.00 92.56 87 ASP A CA 1
ATOM 712 C C . ASP A 1 87 ? -86.889 21.928 87.773 1.00 92.56 87 ASP A C 1
ATOM 714 O O . ASP A 1 87 ? -85.793 21.533 87.390 1.00 92.56 87 ASP A O 1
ATOM 718 N N . ARG A 1 88 ? -87.757 21.097 88.369 1.00 90.94 88 ARG A N 1
ATOM 719 C CA . ARG A 1 88 ? -87.434 19.688 88.655 1.00 90.94 88 ARG A CA 1
ATOM 720 C C . ARG A 1 88 ? -87.080 18.899 87.391 1.00 90.94 88 ARG A C 1
ATOM 722 O O . ARG A 1 88 ? -86.160 18.088 87.405 1.00 90.94 88 ARG A O 1
ATOM 729 N N . THR A 1 89 ? -87.812 19.106 86.297 1.00 93.44 89 THR A N 1
ATOM 730 C CA . THR A 1 89 ? -87.531 18.418 85.024 1.00 93.44 89 THR A CA 1
ATOM 731 C C . THR A 1 89 ? -86.222 18.915 84.410 1.00 93.44 89 THR A C 1
ATOM 733 O O . THR A 1 89 ? -85.451 18.112 83.892 1.00 93.44 89 THR A O 1
ATOM 736 N N . ALA A 1 90 ? -85.941 20.218 84.501 1.00 94.56 90 ALA A N 1
ATOM 737 C CA . ALA A 1 90 ? -84.687 20.808 84.049 1.00 94.56 90 ALA A CA 1
ATOM 738 C C . ALA A 1 90 ? -83.492 20.285 84.861 1.00 94.56 90 ALA A C 1
ATOM 740 O O . ALA A 1 90 ? -82.488 19.911 84.267 1.00 94.56 90 ALA A O 1
ATOM 741 N N . GLU A 1 91 ? -83.616 20.169 86.184 1.00 94.19 91 GLU A N 1
ATOM 742 C CA . GLU A 1 91 ? -82.592 19.574 87.053 1.00 94.19 91 GLU A CA 1
ATOM 743 C C . GLU A 1 91 ? -82.296 18.117 86.682 1.00 94.19 91 GLU A C 1
ATOM 745 O O . GLU A 1 91 ? -81.135 17.740 86.528 1.00 94.19 91 GLU A O 1
ATOM 750 N N . GLN A 1 92 ? -83.333 17.293 86.489 1.00 94.31 92 GLN A N 1
ATOM 751 C CA . GLN A 1 92 ? -83.147 15.895 86.082 1.00 94.31 92 GLN A CA 1
ATOM 752 C C . GLN A 1 92 ? -82.532 15.790 84.685 1.00 94.31 92 GLN A C 1
ATOM 754 O O . GLN A 1 92 ? -81.630 14.981 84.477 1.00 94.31 92 GLN A O 1
ATOM 759 N N . LYS A 1 93 ? -82.963 16.640 83.745 1.00 96.06 93 LYS A N 1
ATOM 760 C CA . LYS A 1 93 ? -82.367 16.716 82.409 1.00 96.06 93 LYS A CA 1
ATOM 761 C C . LYS A 1 93 ? -80.880 17.071 82.487 1.00 96.06 93 LYS A C 1
ATOM 763 O O . LYS A 1 93 ? -80.075 16.367 81.896 1.00 96.06 93 LYS A O 1
ATOM 768 N N . LEU A 1 94 ? -80.507 18.092 83.261 1.00 95.44 94 LEU A N 1
ATOM 769 C CA . LEU A 1 94 ? -79.104 18.469 83.469 1.00 95.44 94 LEU A CA 1
ATOM 770 C C . LEU A 1 94 ? -78.289 17.324 84.092 1.00 95.44 94 LEU A C 1
ATOM 772 O O . LEU A 1 94 ? -77.137 17.111 83.717 1.00 95.44 94 LEU A O 1
ATOM 776 N N . GLY A 1 95 ? -78.886 16.559 85.012 1.00 94.44 95 GLY A N 1
ATOM 777 C CA . GLY A 1 95 ? -78.276 15.352 85.571 1.00 94.44 95 GLY A CA 1
ATOM 778 C C . GLY A 1 95 ? -78.008 14.273 84.515 1.00 94.44 95 GLY A C 1
ATOM 779 O O . GLY A 1 95 ? -76.912 13.712 84.477 1.00 94.44 95 GLY A O 1
ATOM 780 N N . VAL A 1 96 ? -78.976 14.020 83.629 1.00 96.44 96 VAL A N 1
ATOM 781 C CA . VAL A 1 96 ? -78.837 13.077 82.507 1.00 96.44 96 VAL A CA 1
ATOM 782 C C . VAL A 1 96 ? -77.801 13.565 81.497 1.00 96.44 96 VAL A C 1
ATOM 784 O O . VAL A 1 96 ? -76.935 12.786 81.112 1.00 96.44 96 VAL A O 1
ATOM 787 N N . ASP A 1 97 ? -77.828 14.844 81.122 1.00 96.19 97 ASP A N 1
ATOM 788 C CA . ASP A 1 97 ? -76.877 15.436 80.175 1.00 96.19 97 ASP A CA 1
ATOM 789 C C . ASP A 1 97 ? -75.435 15.321 80.705 1.00 96.19 97 ASP A C 1
ATOM 791 O O . ASP A 1 97 ? -74.521 14.971 79.958 1.00 96.19 97 ASP A O 1
ATOM 795 N N . LYS A 1 98 ? -75.225 15.511 82.018 1.00 95.75 98 LYS A N 1
ATOM 796 C CA . LYS A 1 98 ? -73.918 15.307 82.662 1.00 95.75 98 LYS A CA 1
ATOM 797 C C . LYS A 1 98 ? -73.449 13.850 82.582 1.00 95.75 98 LYS A C 1
ATOM 799 O O . LYS A 1 98 ? -72.279 13.599 82.299 1.00 95.75 98 LYS A O 1
ATOM 804 N N . LEU A 1 99 ? -74.337 12.888 82.834 1.00 95.94 99 LEU A N 1
ATOM 805 C CA . LEU A 1 99 ? -74.009 11.464 82.712 1.00 95.94 99 LEU A CA 1
ATOM 806 C C . LEU A 1 99 ? -73.739 11.066 81.257 1.00 95.94 99 LEU A C 1
ATOM 808 O O . LEU A 1 99 ? -72.817 10.295 81.000 1.00 95.94 99 LEU A O 1
ATOM 812 N N . HIS A 1 100 ? -74.500 11.614 80.310 1.00 96.38 100 HIS A N 1
ATOM 813 C CA . HIS A 1 100 ? -74.312 11.359 78.887 1.00 96.38 100 HIS A CA 1
ATOM 814 C C . HIS A 1 100 ? -72.975 11.911 78.381 1.00 96.38 100 HIS A C 1
ATOM 816 O O . HIS A 1 100 ? -72.264 11.209 77.666 1.00 96.38 100 HIS A O 1
ATOM 822 N N . LEU A 1 101 ? -72.584 13.112 78.821 1.00 96.56 101 LEU A N 1
ATOM 823 C CA . LEU A 1 101 ? -71.270 13.681 78.522 1.00 96.56 101 LEU A CA 1
ATOM 824 C C . LEU A 1 101 ? -70.137 12.791 79.053 1.00 96.56 101 LEU A C 1
ATOM 826 O O . LEU A 1 101 ? -69.179 12.518 78.335 1.00 96.56 101 LEU A O 1
ATOM 830 N N . ASN A 1 102 ? -70.263 12.290 80.286 1.00 95.50 102 ASN A N 1
ATOM 831 C CA . ASN A 1 102 ? -69.279 11.366 80.853 1.00 95.50 102 ASN A CA 1
ATOM 832 C C . ASN A 1 102 ? -69.190 10.064 80.048 1.00 95.50 102 ASN A C 1
ATOM 834 O O . ASN A 1 102 ? -68.091 9.604 79.757 1.00 95.50 102 ASN A O 1
ATOM 838 N N . LEU A 1 103 ? -70.330 9.488 79.656 1.00 96.88 103 LEU A N 1
ATOM 839 C CA . LEU A 1 103 ? -70.357 8.298 78.805 1.00 96.88 103 LEU A CA 1
ATOM 840 C C . LEU A 1 103 ? -69.657 8.557 77.467 1.00 96.88 103 LEU A C 1
ATOM 842 O O . LEU A 1 103 ? -68.867 7.730 77.025 1.00 96.88 103 LEU A O 1
ATOM 846 N N . GLN A 1 104 ? -69.918 9.703 76.839 1.00 96.56 104 GLN A N 1
ATOM 847 C CA . GLN A 1 104 ? -69.289 10.059 75.574 1.00 96.56 104 GLN A CA 1
ATOM 848 C C . GLN A 1 104 ? -67.768 10.211 75.720 1.00 96.56 104 GLN A C 1
ATOM 850 O O . GLN A 1 104 ? -67.033 9.698 74.880 1.00 96.56 104 GLN A O 1
ATOM 855 N N . ASN A 1 105 ? -67.293 10.833 76.804 1.00 96.31 105 ASN A N 1
ATOM 856 C CA . ASN A 1 105 ? -65.862 10.919 77.108 1.00 96.31 105 ASN A CA 1
ATOM 857 C C . ASN A 1 105 ? -65.224 9.527 77.240 1.00 96.31 105 ASN A C 1
ATOM 859 O O . ASN A 1 105 ? -64.186 9.284 76.632 1.00 96.31 105 ASN A O 1
ATOM 863 N N . PHE A 1 106 ? -65.865 8.597 77.958 1.00 97.00 106 PHE A N 1
ATOM 864 C CA . PHE A 1 106 ? -65.355 7.227 78.087 1.00 97.00 106 PHE A CA 1
ATOM 865 C C . PHE A 1 106 ? -65.362 6.462 76.762 1.00 97.00 106 PHE A C 1
ATOM 867 O O . PHE A 1 106 ? -64.427 5.721 76.483 1.00 97.00 106 PHE A O 1
ATOM 874 N N . LEU A 1 107 ? -66.382 6.640 75.918 1.00 96.88 107 LEU A N 1
ATOM 875 C CA . LEU A 1 107 ? -66.413 6.005 74.597 1.00 96.88 107 LEU A CA 1
ATOM 876 C C . LEU A 1 107 ? -65.289 6.518 73.691 1.00 96.88 107 LEU A C 1
ATOM 878 O O . LEU A 1 107 ? -64.682 5.723 72.976 1.00 96.88 107 LEU A O 1
ATOM 882 N N . TYR A 1 108 ? -64.986 7.818 73.742 1.00 97.12 108 TYR A N 1
ATOM 883 C CA . TYR A 1 108 ? -63.830 8.369 73.037 1.00 97.12 108 TYR A CA 1
ATOM 884 C C . TYR A 1 108 ? -62.512 7.810 73.571 1.00 97.12 108 TYR A C 1
ATOM 886 O O . TYR A 1 108 ? -61.639 7.482 72.775 1.00 97.12 108 TYR A O 1
ATOM 894 N N . GLU A 1 109 ? -62.371 7.673 74.890 1.00 96.38 109 GLU A N 1
ATOM 895 C CA . GLU A 1 109 ? -61.174 7.093 75.503 1.00 96.38 109 GLU A CA 1
ATOM 896 C C . GLU A 1 109 ? -60.975 5.636 75.075 1.00 96.38 109 GLU A C 1
ATOM 898 O O . GLU A 1 109 ? -59.889 5.271 74.637 1.00 96.38 109 GLU A O 1
ATOM 903 N N . VAL A 1 110 ? -62.033 4.820 75.104 1.00 96.69 110 VAL A N 1
ATOM 904 C CA . VAL A 1 110 ? -61.975 3.427 74.637 1.00 96.69 110 VAL A CA 1
ATOM 905 C C . VAL A 1 110 ? -61.605 3.359 73.158 1.00 96.69 110 VAL A C 1
ATOM 907 O O . VAL A 1 110 ? -60.693 2.620 72.807 1.00 96.69 110 VAL A O 1
ATOM 910 N N . ALA A 1 111 ? -62.251 4.150 72.298 1.00 95.50 111 ALA A N 1
ATOM 911 C CA . ALA A 1 111 ? -61.941 4.161 70.869 1.00 95.50 111 ALA A CA 1
ATOM 912 C C . ALA A 1 111 ? -60.489 4.593 70.597 1.00 95.50 111 ALA A C 1
ATOM 914 O O . ALA A 1 111 ? -59.801 3.970 69.791 1.00 95.50 111 ALA A O 1
ATOM 915 N N . HIS A 1 112 ? -60.001 5.617 71.306 1.00 95.75 112 HIS A N 1
ATOM 916 C CA . HIS A 1 112 ? -58.612 6.060 71.206 1.00 95.75 112 HIS A CA 1
ATOM 917 C C . HIS A 1 112 ? -57.638 4.958 71.635 1.00 95.75 112 HIS A C 1
ATOM 919 O O . HIS A 1 112 ? -56.678 4.679 70.922 1.00 95.75 112 HIS A O 1
ATOM 925 N N . LEU A 1 113 ? -57.892 4.305 72.774 1.00 95.88 113 LEU A N 1
ATOM 926 C CA . LEU A 1 113 ? -57.060 3.204 73.262 1.00 95.88 113 LEU A CA 1
ATOM 927 C C . LEU A 1 113 ? -57.086 2.003 72.309 1.00 95.88 113 LEU A C 1
ATOM 929 O O . LEU A 1 113 ? -56.055 1.380 72.083 1.00 95.88 113 LEU A O 1
ATOM 933 N N . GLU A 1 114 ? -58.234 1.676 71.718 1.00 95.69 114 GLU A N 1
ATOM 934 C CA . GLU A 1 114 ? -58.335 0.604 70.726 1.00 95.69 114 GLU A CA 1
ATOM 935 C C . GLU A 1 114 ? -57.529 0.910 69.460 1.00 95.69 114 GLU A C 1
ATOM 937 O O . GLU A 1 114 ? -56.842 0.026 68.946 1.00 95.69 114 GLU A O 1
ATOM 942 N N . ASP A 1 115 ? -57.583 2.144 68.957 1.00 94.75 115 ASP A N 1
ATOM 943 C CA . ASP A 1 115 ? -56.790 2.551 67.796 1.00 94.75 115 ASP A CA 1
ATOM 944 C C . ASP A 1 115 ? -55.288 2.610 68.124 1.00 94.75 115 ASP A C 1
ATOM 946 O O . ASP A 1 115 ? -54.457 2.180 67.319 1.00 94.75 115 ASP A O 1
ATOM 950 N N . GLU A 1 116 ? -54.917 3.033 69.332 1.00 95.81 116 GLU A N 1
ATOM 951 C CA . GLU A 1 116 ? -53.536 2.974 69.819 1.00 95.81 116 GLU A CA 1
ATOM 952 C C . GLU A 1 116 ? -53.031 1.524 69.931 1.00 95.81 116 GLU A C 1
ATOM 954 O O . GLU A 1 116 ? -51.926 1.208 69.489 1.00 95.81 116 GLU A O 1
ATOM 959 N N . ILE A 1 117 ? -53.859 0.595 70.418 1.00 94.00 117 ILE A N 1
ATOM 960 C CA . ILE A 1 117 ? -53.514 -0.832 70.458 1.00 94.00 117 ILE A CA 1
ATOM 961 C C . ILE A 1 117 ? -53.348 -1.388 69.039 1.00 94.00 117 ILE A C 1
ATOM 963 O O . ILE A 1 117 ? -52.375 -2.099 68.782 1.00 94.00 117 ILE A O 1
ATOM 967 N N . LYS A 1 118 ? -54.251 -1.066 68.102 1.00 94.06 118 LYS A N 1
ATOM 968 C CA . LYS A 1 118 ? -54.128 -1.506 66.699 1.00 94.06 118 LYS A CA 1
ATOM 969 C C . LYS A 1 118 ? -52.829 -1.009 66.077 1.00 94.06 118 LYS A C 1
ATOM 971 O O . LYS A 1 118 ? -52.082 -1.816 65.533 1.00 94.06 118 LYS A O 1
ATOM 976 N N . THR A 1 119 ? -52.519 0.280 66.212 1.00 91.81 119 THR A N 1
ATOM 977 C CA . THR A 1 119 ? -51.263 0.836 65.681 1.00 91.81 119 THR A CA 1
ATOM 978 C C . THR A 1 119 ? -50.030 0.186 66.313 1.00 91.81 119 THR A C 1
ATOM 980 O O . THR A 1 119 ? -49.061 -0.092 65.606 1.00 91.81 119 THR A O 1
ATOM 983 N N . CYS A 1 120 ? -50.074 -0.149 67.606 1.00 90.69 120 CYS A N 1
ATOM 984 C CA . CYS A 1 120 ? -48.995 -0.887 68.265 1.00 90.69 120 CYS A CA 1
ATOM 985 C C . CYS A 1 120 ? -48.855 -2.331 67.747 1.00 90.69 120 CYS A C 1
ATOM 987 O O . CYS A 1 120 ? -47.736 -2.819 67.603 1.00 90.69 120 CYS A O 1
ATOM 989 N N . LEU A 1 121 ? -49.958 -3.020 67.440 1.00 88.00 121 LEU A N 1
ATOM 990 C CA . LEU A 1 121 ? -49.945 -4.384 66.889 1.00 88.00 121 LEU A CA 1
ATOM 991 C C . LEU A 1 121 ? -49.532 -4.432 65.411 1.00 88.00 121 LEU A C 1
ATOM 993 O O . LEU A 1 121 ? -48.964 -5.424 64.954 1.00 88.00 121 LEU A O 1
ATOM 997 N N . GLU A 1 122 ? -49.800 -3.367 64.660 1.00 88.50 122 GLU A N 1
ATOM 998 C CA . GLU A 1 122 ? -49.369 -3.207 63.269 1.00 88.50 122 GLU A CA 1
ATOM 999 C C . GLU A 1 122 ? -47.883 -2.850 63.140 1.00 88.50 122 GLU A C 1
ATOM 1001 O O . GLU A 1 122 ? -47.341 -2.852 62.029 1.00 88.50 122 GLU A O 1
ATOM 1006 N N . PHE A 1 123 ? -47.196 -2.583 64.255 1.00 86.50 123 PHE A N 1
ATOM 1007 C CA . PHE A 1 123 ? -45.767 -2.326 64.248 1.00 86.50 123 PHE A CA 1
ATOM 1008 C C . PHE A 1 123 ? -45.003 -3.545 63.722 1.00 86.50 123 PHE A C 1
ATOM 1010 O O . PHE A 1 123 ? -44.839 -4.566 64.389 1.00 86.50 123 PHE A O 1
ATOM 1017 N N . ARG A 1 124 ? -44.499 -3.411 62.496 1.00 81.56 124 ARG A N 1
ATOM 1018 C CA . ARG A 1 124 ? -43.611 -4.381 61.860 1.00 81.56 124 ARG A CA 1
ATOM 1019 C C . ARG A 1 124 ? -42.187 -3.889 61.948 1.00 81.56 124 ARG A C 1
ATOM 1021 O O . ARG A 1 124 ? -41.836 -2.825 61.432 1.00 81.56 124 ARG A O 1
ATOM 1028 N N . SER A 1 125 ? -41.354 -4.696 62.578 1.00 80.69 125 SER A N 1
ATOM 1029 C CA . SER A 1 125 ? -39.940 -4.401 62.703 1.00 80.69 125 SER A CA 1
ATOM 1030 C C . SER A 1 125 ? -39.224 -4.635 61.365 1.00 80.69 125 SER A C 1
ATOM 1032 O O . SER A 1 125 ? -39.571 -5.521 60.584 1.00 80.69 125 SER A O 1
ATOM 1034 N N . GLN A 1 126 ? -38.200 -3.833 61.064 1.00 79.44 126 GLN A N 1
ATOM 1035 C CA . GLN A 1 126 ? -37.488 -3.935 59.781 1.00 79.44 126 GLN A CA 1
ATOM 1036 C C . GLN A 1 126 ? -36.773 -5.284 59.591 1.00 79.44 126 GLN A C 1
ATOM 1038 O O . GLN A 1 126 ? -36.574 -5.707 58.454 1.00 79.44 126 GLN A O 1
ATOM 1043 N N . HIS A 1 127 ? -36.417 -5.973 60.682 1.00 76.62 127 HIS A N 1
ATOM 1044 C CA . HIS A 1 127 ? -35.725 -7.259 60.612 1.00 76.62 127 HIS A CA 1
ATOM 1045 C C . HIS A 1 127 ? -36.610 -8.398 60.090 1.00 76.62 127 HIS A C 1
ATOM 1047 O O . HIS A 1 127 ? -36.076 -9.338 59.519 1.00 76.62 127 HIS A O 1
ATOM 1053 N N . GLU A 1 128 ? -37.941 -8.297 60.196 1.00 75.88 128 GLU A N 1
ATOM 1054 C CA . GLU A 1 128 ? -38.877 -9.288 59.632 1.00 75.88 128 GLU A CA 1
ATOM 1055 C C . GLU A 1 128 ? -38.829 -9.349 58.096 1.00 75.88 128 GLU A C 1
ATOM 1057 O O . GLU A 1 128 ? -39.256 -10.334 57.503 1.00 75.88 128 GLU A O 1
ATOM 1062 N N . ARG A 1 129 ? -38.309 -8.306 57.434 1.00 77.44 129 ARG A N 1
ATOM 1063 C CA . ARG A 1 129 ? -38.115 -8.282 55.973 1.00 77.44 129 ARG A CA 1
ATOM 1064 C C . ARG A 1 129 ? -36.763 -8.848 55.539 1.00 77.44 129 ARG A C 1
ATOM 1066 O O . ARG A 1 129 ? -36.527 -8.993 54.342 1.00 77.44 129 ARG A O 1
ATOM 1073 N N . LEU A 1 130 ? -35.854 -9.088 56.481 1.00 79.31 130 LEU A N 1
ATOM 1074 C CA . LEU A 1 130 ? -34.514 -9.578 56.193 1.00 79.31 130 LEU A CA 1
ATOM 1075 C C . LEU A 1 130 ? -34.520 -11.107 56.236 1.00 79.31 130 LEU A C 1
ATOM 1077 O O . LEU A 1 130 ? -34.919 -11.707 57.231 1.00 79.31 130 LEU A O 1
ATOM 1081 N N . ASN A 1 131 ? -34.033 -11.734 55.168 1.00 77.31 131 ASN A N 1
ATOM 1082 C CA . ASN A 1 131 ? -33.791 -13.173 55.149 1.00 77.31 131 ASN A CA 1
ATOM 1083 C C . ASN A 1 131 ? -32.511 -13.460 55.936 1.00 77.31 131 ASN A C 1
ATOM 1085 O O . ASN A 1 131 ? -31.415 -13.404 55.383 1.00 77.31 131 ASN A O 1
ATOM 1089 N N . LEU A 1 132 ? -32.671 -13.701 57.236 1.00 75.81 132 LEU A N 1
ATOM 1090 C CA . LEU A 1 132 ? -31.578 -14.105 58.110 1.00 75.81 132 LEU A CA 1
ATOM 1091 C C . LEU A 1 132 ? -31.111 -15.523 57.789 1.00 75.81 132 LEU A C 1
ATOM 1093 O O . LEU A 1 132 ? -31.887 -16.381 57.368 1.00 75.81 132 LEU A O 1
ATOM 1097 N N . ILE A 1 133 ? -29.840 -15.766 58.079 1.00 80.06 133 ILE A N 1
ATOM 1098 C CA . ILE A 1 133 ? -29.214 -17.081 57.965 1.00 80.06 133 ILE A CA 1
ATOM 1099 C C . ILE A 1 133 ? -29.933 -18.094 58.881 1.00 80.06 133 ILE A C 1
ATOM 1101 O O . ILE A 1 133 ? -30.328 -17.736 60.006 1.00 80.06 133 ILE A O 1
ATOM 1105 N N . PRO A 1 134 ? -30.120 -19.351 58.422 1.00 82.31 134 PRO A N 1
ATOM 1106 C CA . PRO A 1 134 ? -30.701 -20.414 59.232 1.00 82.31 134 PRO A CA 1
ATOM 1107 C C . PRO A 1 134 ? -29.993 -20.566 60.581 1.00 82.31 134 PRO A C 1
ATOM 1109 O O . PRO A 1 134 ? -28.783 -20.367 60.711 1.00 82.31 134 PRO A O 1
ATOM 1112 N N . VAL A 1 135 ? -30.757 -20.931 61.614 1.00 77.06 135 VAL A N 1
ATOM 1113 C CA . VAL A 1 135 ? -30.220 -21.066 62.977 1.00 77.06 135 VAL A CA 1
ATOM 1114 C C . VAL A 1 135 ? -29.131 -22.141 63.030 1.00 77.06 135 VAL A C 1
ATOM 1116 O O . VAL A 1 135 ? -28.170 -21.975 63.778 1.00 77.06 135 VAL A O 1
ATOM 1119 N N . GLU A 1 136 ? -29.226 -23.203 62.218 1.00 78.81 136 GLU A N 1
ATOM 1120 C CA . GLU A 1 136 ? -28.193 -24.244 62.178 1.00 78.81 136 GLU A CA 1
ATOM 1121 C C . GLU A 1 136 ? -26.841 -23.701 61.696 1.00 78.81 136 GLU A C 1
ATOM 1123 O O . GLU A 1 136 ? -25.819 -23.959 62.331 1.00 78.81 136 GLU A O 1
ATOM 1128 N N . GLU A 1 137 ? -26.834 -22.909 60.623 1.00 80.00 137 GLU A N 1
ATOM 1129 C CA . GLU A 1 137 ? -25.614 -22.333 60.044 1.00 80.00 137 GLU A CA 1
ATOM 1130 C C . GLU A 1 137 ? -24.985 -21.285 60.970 1.00 80.00 137 GLU A C 1
ATOM 1132 O O . GLU A 1 137 ? -23.768 -21.263 61.155 1.00 80.00 137 GLU A O 1
ATOM 1137 N N . PHE A 1 138 ? -25.803 -20.465 61.637 1.00 81.94 138 PHE A N 1
ATOM 1138 C CA . PHE A 1 138 ? -25.320 -19.514 62.640 1.00 81.94 138 PHE A CA 1
ATOM 1139 C C . PHE A 1 138 ? -24.676 -20.212 63.848 1.00 81.94 138 PHE A C 1
ATOM 1141 O O . PHE A 1 138 ? -23.594 -19.815 64.293 1.00 81.94 138 PHE A O 1
ATOM 1148 N N . CYS A 1 139 ? -25.315 -21.261 64.376 1.00 77.44 139 CYS A N 1
ATOM 1149 C CA . CYS A 1 139 ? -24.787 -22.037 65.500 1.00 77.44 139 CYS A CA 1
ATOM 1150 C C . CYS A 1 139 ? -23.464 -22.728 65.135 1.00 77.44 139 CYS A C 1
ATOM 1152 O O . CYS A 1 139 ? -22.548 -22.768 65.955 1.00 77.44 139 CYS A O 1
ATOM 1154 N N . GLN A 1 140 ? -23.336 -23.222 63.898 1.00 80.50 140 GLN A N 1
ATOM 1155 C CA . GLN A 1 140 ? -22.093 -23.812 63.390 1.00 80.50 140 GLN A CA 1
ATOM 1156 C C . GLN A 1 140 ? -20.982 -22.767 63.216 1.00 80.50 140 GLN A C 1
ATOM 1158 O O . GLN A 1 140 ? -19.847 -23.012 63.616 1.00 80.50 140 GLN A O 1
ATOM 1163 N N . ALA A 1 141 ? -21.300 -21.591 62.668 1.00 75.88 141 ALA A N 1
ATOM 1164 C CA . ALA A 1 141 ? -20.319 -20.543 62.390 1.00 75.88 141 ALA A CA 1
ATOM 1165 C C . ALA A 1 141 ? -19.830 -19.798 63.646 1.00 75.88 141 ALA A C 1
ATOM 1167 O O . ALA A 1 141 ? -18.702 -19.308 63.677 1.00 75.88 141 ALA A O 1
ATOM 1168 N N . THR A 1 142 ? -20.667 -19.688 64.683 1.00 74.38 142 THR A N 1
ATOM 1169 C CA . THR A 1 142 ? -20.341 -18.945 65.917 1.00 74.38 142 THR A CA 1
ATOM 1170 C C . THR A 1 142 ? -20.014 -19.835 67.113 1.00 74.38 142 THR A C 1
ATOM 1172 O O . THR A 1 142 ? -19.487 -19.337 68.108 1.00 74.38 142 THR A O 1
ATOM 1175 N N . GLY A 1 143 ? -20.341 -21.132 67.053 1.00 69.88 143 GLY A N 1
ATOM 1176 C CA . GLY A 1 143 ? -20.192 -22.074 68.166 1.00 69.88 143 GLY A CA 1
ATOM 1177 C C . GLY A 1 143 ? -21.116 -21.796 69.362 1.00 69.88 143 GLY A C 1
ATOM 1178 O O . GLY A 1 143 ? -20.975 -22.436 70.404 1.00 69.88 143 GLY A O 1
ATOM 1179 N N . ARG A 1 144 ? -22.050 -20.840 69.249 1.00 67.06 144 ARG A N 1
ATOM 1180 C CA . ARG A 1 144 ? -22.996 -20.467 70.311 1.00 67.06 144 ARG A CA 1
ATOM 1181 C C . ARG A 1 144 ? -24.308 -21.229 70.131 1.00 67.06 144 ARG A C 1
ATOM 1183 O O . ARG A 1 144 ? -24.909 -21.180 69.064 1.00 67.06 144 ARG A O 1
ATOM 1190 N N . SER A 1 145 ? -24.779 -21.902 71.182 1.00 58.78 145 SER A N 1
ATOM 1191 C CA . SER A 1 145 ? -26.107 -22.527 71.195 1.00 58.78 145 SER A CA 1
ATOM 1192 C C . SER A 1 145 ? -27.156 -21.507 71.639 1.00 58.78 145 SER A C 1
ATOM 1194 O O . SER A 1 145 ? -27.098 -21.004 72.757 1.00 58.78 145 SER A O 1
ATOM 1196 N N . VAL A 1 146 ? -28.128 -21.214 70.772 1.00 57.44 146 VAL A N 1
ATOM 1197 C CA . VAL A 1 146 ? -29.234 -20.264 71.026 1.00 57.44 146 VAL A CA 1
ATOM 1198 C C . VAL A 1 146 ? -30.248 -20.806 72.058 1.00 57.44 146 VAL A C 1
ATOM 1200 O O . VAL A 1 146 ? -31.170 -20.106 72.458 1.00 57.44 146 VAL A O 1
ATOM 1203 N N . ALA A 1 147 ? -30.077 -22.043 72.538 1.00 55.75 147 ALA A N 1
ATOM 1204 C CA . ALA A 1 147 ? -31.057 -22.752 73.364 1.00 55.75 147 ALA A CA 1
ATOM 1205 C C . ALA A 1 147 ? -31.328 -22.143 74.759 1.00 55.75 147 ALA A C 1
ATOM 1207 O O . ALA A 1 147 ? -32.286 -22.548 75.411 1.00 55.75 147 ALA A O 1
ATOM 1208 N N . THR A 1 148 ? -30.511 -21.199 75.234 1.00 53.81 148 THR A N 1
ATOM 1209 C CA . THR A 1 148 ? -30.594 -20.646 76.601 1.00 53.81 148 THR A CA 1
ATOM 1210 C C . THR A 1 148 ? -31.038 -19.185 76.691 1.00 53.81 148 THR A C 1
ATOM 1212 O O . THR A 1 148 ? -31.214 -18.693 77.804 1.00 53.81 148 THR A O 1
ATOM 1215 N N . ALA A 1 149 ? -31.260 -18.493 75.570 1.00 57.12 149 ALA A N 1
ATOM 1216 C CA . ALA A 1 149 ? -31.682 -17.091 75.555 1.00 57.12 149 ALA A CA 1
ATOM 1217 C C . ALA A 1 149 ? -33.084 -16.930 74.948 1.00 57.12 149 ALA A C 1
ATOM 1219 O O . ALA A 1 149 ? -33.542 -17.770 74.172 1.00 57.12 149 ALA A O 1
ATOM 1220 N N . SER A 1 150 ? -33.781 -15.846 75.301 1.00 71.31 150 SER A N 1
ATOM 1221 C CA . SER A 1 150 ? -35.096 -15.543 74.722 1.00 71.31 150 SER A CA 1
ATOM 1222 C C . SER A 1 150 ? -35.024 -15.502 73.186 1.00 71.31 150 SER A C 1
ATOM 1224 O O . SER A 1 150 ? -34.012 -15.094 72.611 1.00 71.31 150 SER A O 1
ATOM 1226 N N . THR A 1 151 ? -36.104 -15.881 72.493 1.00 77.94 151 THR A N 1
ATOM 1227 C CA . THR A 1 151 ? -36.172 -15.900 71.015 1.00 77.94 151 THR A CA 1
ATOM 1228 C C . THR A 1 151 ? -35.753 -14.562 70.379 1.00 77.94 151 THR A C 1
ATOM 1230 O O . THR A 1 151 ? -35.189 -14.534 69.282 1.00 77.94 151 THR A O 1
ATOM 1233 N N . HIS A 1 152 ? -35.991 -13.449 71.081 1.00 81.62 152 HIS A N 1
ATOM 1234 C CA . HIS A 1 152 ? -35.591 -12.108 70.663 1.00 81.62 152 HIS A CA 1
ATOM 1235 C C . HIS A 1 152 ? -34.070 -11.903 70.709 1.00 81.62 152 HIS A C 1
ATOM 1237 O O . HIS A 1 152 ? -33.477 -11.462 69.727 1.00 81.62 152 HIS A O 1
ATOM 1243 N N . GLU A 1 153 ? -33.425 -12.285 71.809 1.00 82.06 153 GLU A N 1
ATOM 1244 C CA . GLU A 1 153 ? -31.977 -12.140 72.005 1.00 82.06 153 GLU A CA 1
ATOM 1245 C C . GLU A 1 153 ? -31.186 -13.006 71.014 1.00 82.06 153 GLU A C 1
ATOM 1247 O O . GLU A 1 153 ? -30.249 -12.529 70.374 1.00 82.06 153 GLU A O 1
ATOM 1252 N N . GLY A 1 154 ? -31.658 -14.230 70.750 1.00 81.50 154 GLY A N 1
ATOM 1253 C CA . GLY A 1 154 ? -31.111 -15.077 69.685 1.00 81.50 154 GLY A CA 1
ATOM 1254 C C . GLY A 1 154 ? -31.275 -14.494 68.274 1.00 81.50 154 GLY A C 1
ATOM 1255 O O . GLY A 1 154 ? -30.512 -14.821 67.367 1.00 81.50 154 GLY A O 1
ATOM 1256 N N . THR A 1 155 ? -32.259 -13.619 68.056 1.00 83.44 155 THR A N 1
ATOM 1257 C CA . THR A 1 155 ? -32.441 -12.921 66.772 1.00 83.44 155 THR A CA 1
ATOM 1258 C C . THR A 1 155 ? -31.548 -11.682 66.673 1.00 83.44 155 THR A C 1
ATOM 1260 O O . THR A 1 155 ? -30.987 -11.434 65.608 1.00 83.44 155 THR A O 1
ATOM 1263 N N . LEU A 1 156 ? -31.328 -10.954 67.773 1.00 85.50 156 LEU A N 1
ATOM 1264 C CA . LEU A 1 156 ? -30.390 -9.826 67.827 1.00 85.50 156 LEU A CA 1
ATOM 1265 C C . LEU A 1 156 ? -28.941 -10.258 67.589 1.00 85.50 156 LEU A C 1
ATOM 1267 O O . LEU A 1 156 ? -28.254 -9.653 66.770 1.00 85.50 156 LEU A O 1
ATOM 1271 N N . GLU A 1 157 ? -28.487 -11.325 68.245 1.00 85.06 157 GLU A N 1
ATOM 1272 C CA . GLU A 1 157 ? -27.126 -11.844 68.057 1.00 85.06 157 GLU A CA 1
ATOM 1273 C C . GLU A 1 157 ? -26.878 -12.279 66.604 1.00 85.06 157 GLU A C 1
ATOM 1275 O O . GLU A 1 157 ? -25.817 -11.998 66.041 1.00 85.06 157 GLU A O 1
ATOM 1280 N N . ARG A 1 158 ? -27.885 -12.884 65.957 1.00 85.25 158 ARG A N 1
ATOM 1281 C CA . ARG A 1 158 ? -27.838 -13.204 64.521 1.00 85.25 158 ARG A CA 1
ATOM 1282 C C . ARG A 1 158 ? -27.711 -11.949 63.658 1.00 85.25 158 ARG A C 1
ATOM 1284 O O . ARG A 1 158 ? -26.850 -11.910 62.783 1.00 85.25 158 ARG A O 1
ATOM 1291 N N . LEU A 1 159 ? -28.511 -10.914 63.929 1.00 87.31 159 LEU A N 1
ATOM 1292 C CA . LEU A 1 159 ? -28.445 -9.639 63.204 1.00 87.31 159 LEU A CA 1
ATOM 1293 C C . LEU A 1 159 ? -27.088 -8.946 63.362 1.00 87.31 159 LEU A C 1
ATOM 1295 O O . LEU A 1 159 ? -26.547 -8.439 62.380 1.00 87.31 159 LEU A O 1
ATOM 1299 N N . TYR A 1 160 ? -26.526 -8.914 64.573 1.00 88.31 160 TYR A N 1
ATOM 1300 C CA . TYR A 1 160 ? -25.220 -8.300 64.810 1.00 88.31 160 TYR A CA 1
ATOM 1301 C C . TYR A 1 160 ? -24.103 -9.050 64.099 1.00 88.31 160 TYR A C 1
ATOM 1303 O O . TYR A 1 160 ? -23.256 -8.420 63.463 1.00 88.31 160 TYR A O 1
ATOM 1311 N N . TRP A 1 161 ? -24.126 -10.382 64.159 1.00 87.06 161 TRP A N 1
ATOM 1312 C CA . TRP A 1 161 ? -23.149 -11.200 63.458 1.00 87.06 161 TRP A CA 1
ATOM 1313 C C . TRP A 1 161 ? -23.233 -11.001 61.945 1.00 87.06 161 TRP A C 1
ATOM 1315 O O . TRP A 1 161 ? -22.217 -10.740 61.306 1.00 87.06 161 TRP A O 1
ATOM 1325 N N . GLU A 1 162 ? -24.433 -11.039 61.366 1.00 87.44 162 GLU A N 1
ATOM 1326 C CA . GLU A 1 162 ? -24.606 -10.848 59.926 1.00 87.44 162 GLU A CA 1
ATOM 1327 C C . GLU A 1 162 ? -24.210 -9.431 59.480 1.00 87.44 162 GLU A C 1
ATOM 1329 O O . GLU A 1 162 ? -23.599 -9.256 58.427 1.00 87.44 162 GLU A O 1
ATOM 1334 N N . ASN A 1 163 ? -24.493 -8.409 60.292 1.00 89.50 163 ASN A N 1
ATOM 1335 C CA . ASN A 1 163 ? -24.043 -7.041 60.035 1.00 89.50 163 ASN A CA 1
ATOM 1336 C C . ASN A 1 163 ? -22.509 -6.950 60.010 1.00 89.50 163 ASN A C 1
ATOM 1338 O O . ASN A 1 163 ? -21.945 -6.359 59.089 1.00 89.50 163 ASN A O 1
ATOM 1342 N N . ASP A 1 164 ? -21.832 -7.576 60.975 1.00 91.00 164 ASP A N 1
ATOM 1343 C CA . ASP A 1 164 ? -20.369 -7.630 61.017 1.00 91.00 164 ASP A CA 1
ATOM 1344 C C . ASP A 1 164 ? -19.789 -8.377 59.803 1.00 91.00 164 ASP A C 1
ATOM 1346 O O . ASP A 1 164 ? -18.847 -7.897 59.171 1.00 91.00 164 ASP A O 1
ATOM 1350 N N . GLN A 1 165 ? -20.404 -9.493 59.394 1.00 88.88 165 GLN A N 1
ATOM 1351 C CA . GLN A 1 165 ? -20.015 -10.214 58.176 1.00 88.88 165 GLN A CA 1
ATOM 1352 C C . GLN A 1 165 ? -20.207 -9.368 56.918 1.00 88.88 165 GLN A C 1
ATOM 1354 O O . GLN A 1 165 ? -19.292 -9.258 56.106 1.00 88.88 165 GLN A O 1
ATOM 1359 N N . ARG A 1 166 ? -21.361 -8.711 56.762 1.00 91.62 166 ARG A N 1
ATOM 1360 C CA . ARG A 1 166 ? -21.623 -7.830 55.615 1.00 91.62 166 ARG A CA 1
ATOM 1361 C C . ARG A 1 166 ? -20.652 -6.650 55.575 1.00 91.62 166 ARG A C 1
ATOM 1363 O O . ARG A 1 166 ? -20.229 -6.267 54.490 1.00 91.62 166 ARG A O 1
ATOM 1370 N N . LYS A 1 167 ? -20.254 -6.098 56.727 1.00 94.38 167 LYS A N 1
ATOM 1371 C CA . LYS A 1 167 ? -19.219 -5.052 56.805 1.00 94.38 167 LYS A CA 1
ATOM 1372 C C . LYS A 1 167 ? -17.847 -5.560 56.368 1.00 94.38 167 LYS A C 1
ATOM 1374 O O . LYS A 1 167 ? -17.178 -4.864 55.609 1.00 94.38 167 LYS A O 1
ATOM 1379 N N . LYS A 1 168 ? -17.445 -6.756 56.809 1.00 94.69 168 LYS A N 1
ATOM 1380 C CA . LYS A 1 168 ? -16.187 -7.391 56.380 1.00 94.69 168 LYS A CA 1
ATOM 1381 C C . LYS A 1 168 ? -16.189 -7.671 54.881 1.00 94.69 168 LYS A C 1
ATOM 1383 O O . LYS A 1 168 ? -15.288 -7.217 54.191 1.00 94.69 168 LYS A O 1
ATOM 1388 N N . LEU A 1 169 ? -17.250 -8.291 54.367 1.00 94.56 169 LEU A N 1
ATOM 1389 C CA . LEU A 1 169 ? -17.412 -8.558 52.936 1.00 94.56 169 LEU A CA 1
ATOM 1390 C C . LEU A 1 169 ? -17.407 -7.270 52.106 1.00 94.56 169 LEU A C 1
ATOM 1392 O O . LEU A 1 169 ? -16.766 -7.222 51.064 1.00 94.56 169 LEU A O 1
ATOM 1396 N N . ALA A 1 170 ? -18.067 -6.206 52.571 1.00 95.75 170 ALA A N 1
ATOM 1397 C CA . ALA A 1 170 ? -18.030 -4.911 51.894 1.00 95.75 170 ALA A CA 1
ATOM 1398 C C . ALA A 1 170 ? -16.614 -4.308 51.879 1.00 95.75 170 ALA A C 1
ATOM 1400 O O . ALA A 1 170 ? -16.190 -3.773 50.856 1.00 95.75 170 ALA A O 1
ATOM 1401 N N . ALA A 1 171 ? -15.866 -4.416 52.982 1.00 96.31 171 ALA A N 1
ATOM 1402 C CA . ALA A 1 171 ? -14.471 -3.984 53.036 1.00 96.31 171 ALA A CA 1
ATOM 1403 C C . ALA A 1 171 ? -13.581 -4.806 52.085 1.00 96.31 171 ALA A C 1
ATOM 1405 O O . ALA A 1 171 ? -12.782 -4.228 51.346 1.00 96.31 171 ALA A O 1
ATOM 1406 N N . ASP A 1 172 ? -13.770 -6.126 52.037 1.00 95.88 172 ASP A N 1
ATOM 1407 C CA . ASP A 1 172 ? -13.046 -7.021 51.133 1.00 95.88 172 ASP A CA 1
ATOM 1408 C C . ASP A 1 172 ? -13.363 -6.708 49.665 1.00 95.88 172 ASP A C 1
ATOM 1410 O O . ASP A 1 172 ? -12.436 -6.543 48.869 1.00 95.88 172 ASP A O 1
ATOM 1414 N N . CYS A 1 173 ? -14.644 -6.532 49.315 1.00 95.62 173 CYS A N 1
ATOM 1415 C CA . CYS A 1 173 ? -15.085 -6.110 47.984 1.00 95.62 173 CYS A CA 1
ATOM 1416 C C . CYS A 1 173 ? -14.453 -4.778 47.572 1.00 95.62 173 CYS A C 1
ATOM 1418 O O . CYS A 1 173 ? -13.910 -4.690 46.472 1.00 95.62 173 CYS A O 1
ATOM 1420 N N . ASN A 1 174 ? -14.459 -3.772 48.451 1.00 95.44 174 ASN A N 1
ATOM 1421 C CA . ASN A 1 174 ? -13.826 -2.482 48.173 1.00 95.44 174 ASN A CA 1
ATOM 1422 C C . ASN A 1 174 ? -12.313 -2.642 47.949 1.00 95.44 174 ASN A C 1
ATOM 1424 O O . ASN A 1 174 ? -11.775 -2.106 46.982 1.00 95.44 174 ASN A O 1
ATOM 1428 N N . SER A 1 175 ? -11.630 -3.442 48.776 1.00 96.38 175 SER A N 1
ATOM 1429 C CA . SER A 1 175 ? -10.192 -3.698 48.620 1.00 96.38 175 SER A CA 1
ATOM 1430 C C . SER A 1 175 ? -9.859 -4.427 47.310 1.00 96.38 175 SER A C 1
ATOM 1432 O O . SER A 1 175 ? -8.847 -4.142 46.667 1.00 96.38 175 SER A O 1
ATOM 1434 N N . LEU A 1 176 ? -10.710 -5.369 46.886 1.00 95.94 176 LEU A N 1
ATOM 1435 C CA . LEU A 1 176 ? -10.567 -6.082 45.620 1.00 95.94 176 LEU A CA 1
ATOM 1436 C C . LEU A 1 176 ? -10.848 -5.154 44.441 1.00 95.94 176 LEU A C 1
ATOM 1438 O O . LEU A 1 176 ? -10.098 -5.176 43.469 1.00 95.94 176 LEU A O 1
ATOM 1442 N N . GLN A 1 177 ? -11.863 -4.299 44.540 1.00 96.44 177 GLN A N 1
ATOM 1443 C CA . GLN A 1 177 ? -12.182 -3.310 43.517 1.00 96.44 177 GLN A CA 1
ATOM 1444 C C . GLN A 1 177 ? -11.034 -2.312 43.322 1.00 96.44 177 GLN A C 1
ATOM 1446 O O . GLN A 1 177 ? -10.665 -2.020 42.185 1.00 96.44 177 GLN A O 1
ATOM 1451 N N . GLU A 1 178 ? -10.405 -1.847 44.403 1.00 97.00 178 GLU A N 1
ATOM 1452 C CA . GLU A 1 178 ? -9.209 -1.001 44.328 1.00 97.00 178 GLU A CA 1
ATOM 1453 C C . GLU A 1 178 ? -8.037 -1.713 43.637 1.00 97.00 178 GLU A C 1
ATOM 1455 O O . GLU A 1 178 ? -7.360 -1.108 42.799 1.00 97.00 178 GLU A O 1
ATOM 1460 N N . LYS A 1 179 ? -7.813 -3.004 43.932 1.00 96.69 179 LYS A N 1
ATOM 1461 C CA . LYS A 1 179 ? -6.785 -3.821 43.261 1.00 96.69 179 LYS A CA 1
ATOM 1462 C C . LYS A 1 179 ? -7.083 -3.997 41.774 1.00 96.69 179 LYS A C 1
ATOM 1464 O O . LYS A 1 179 ? -6.183 -3.792 40.966 1.00 96.69 179 LYS A O 1
ATOM 1469 N N . VAL A 1 180 ? -8.327 -4.308 41.408 1.00 97.50 180 VAL A N 1
ATOM 1470 C CA . VAL A 1 180 ? -8.758 -4.432 40.005 1.00 97.50 180 VAL A CA 1
ATOM 1471 C C . VAL A 1 180 ? -8.512 -3.123 39.260 1.00 97.50 180 VAL A C 1
ATOM 1473 O O . VAL A 1 180 ? -7.838 -3.127 38.234 1.00 97.50 180 VAL A O 1
ATOM 1476 N N . GLN A 1 181 ? -8.948 -1.988 39.816 1.00 96.06 181 GLN A N 1
ATOM 1477 C CA . GLN A 1 181 ? -8.706 -0.673 39.217 1.00 96.06 181 GLN A CA 1
ATOM 1478 C C . GLN A 1 181 ? -7.212 -0.336 39.121 1.00 96.06 181 GLN A C 1
ATOM 1480 O O . GLN A 1 181 ? -6.785 0.333 38.179 1.00 96.06 181 GLN A O 1
ATOM 1485 N N . ALA A 1 182 ? -6.396 -0.759 40.090 1.00 97.31 182 ALA A N 1
ATOM 1486 C CA . ALA A 1 182 ? -4.949 -0.571 40.038 1.00 97.31 182 ALA A CA 1
ATOM 1487 C C . ALA A 1 182 ? -4.307 -1.394 38.914 1.00 97.31 182 ALA A C 1
ATOM 1489 O O . ALA A 1 182 ? -3.506 -0.852 38.149 1.00 97.31 182 ALA A O 1
ATOM 1490 N N . THR A 1 183 ? -4.692 -2.663 38.770 1.00 95.94 183 THR A N 1
ATOM 1491 C CA . THR A 1 183 ? -4.224 -3.537 37.689 1.00 95.94 183 THR A CA 1
ATOM 1492 C C . THR A 1 183 ? -4.686 -3.037 36.323 1.00 95.94 183 THR A C 1
ATOM 1494 O O . THR A 1 183 ? -3.888 -3.003 35.390 1.00 95.94 183 THR A O 1
ATOM 1497 N N . GLU A 1 184 ? -5.929 -2.577 36.196 1.00 95.81 184 GLU A N 1
ATOM 1498 C CA . GLU A 1 184 ? -6.456 -2.007 34.954 1.00 95.81 184 GLU A CA 1
ATOM 1499 C C . GLU A 1 184 ? -5.674 -0.756 34.529 1.00 95.81 184 GLU A C 1
ATOM 1501 O O . GLU A 1 184 ? -5.237 -0.651 33.380 1.00 95.81 184 GLU A O 1
ATOM 1506 N N . ARG A 1 185 ? -5.381 0.146 35.477 1.00 96.44 185 ARG A N 1
ATOM 1507 C CA . ARG A 1 185 ? -4.505 1.305 35.242 1.00 96.44 185 ARG A CA 1
ATOM 1508 C C . ARG A 1 185 ? -3.100 0.890 34.797 1.00 96.44 185 ARG A C 1
ATOM 1510 O O . ARG A 1 185 ? -2.520 1.536 33.925 1.00 96.44 185 ARG A O 1
ATOM 1517 N N . GLU A 1 186 ? -2.541 -0.180 35.362 1.00 96.94 186 GLU A N 1
ATOM 1518 C CA . GLU A 1 186 ? -1.230 -0.694 34.954 1.00 96.94 186 GLU A CA 1
ATOM 1519 C C . GLU A 1 186 ? -1.255 -1.306 33.545 1.00 96.94 186 GLU A C 1
ATOM 1521 O O . GLU A 1 186 ? -0.353 -1.041 32.746 1.00 96.94 186 GLU A O 1
ATOM 1526 N N . ILE A 1 187 ? -2.290 -2.084 33.217 1.00 96.25 187 ILE A N 1
ATOM 1527 C CA . ILE A 1 187 ? -2.492 -2.645 31.876 1.00 96.25 187 ILE A CA 1
ATOM 1528 C C . ILE A 1 187 ? -2.610 -1.515 30.858 1.00 96.25 187 ILE A C 1
ATOM 1530 O O . ILE A 1 187 ? -1.933 -1.561 29.831 1.00 96.25 187 ILE A O 1
ATOM 1534 N N . GLN A 1 188 ? -3.402 -0.481 31.152 1.00 95.62 188 GLN A N 1
ATOM 1535 C CA . GLN A 1 188 ? -3.544 0.661 30.258 1.00 95.62 188 GLN A CA 1
ATOM 1536 C C . GLN A 1 188 ? -2.204 1.375 30.057 1.00 95.62 188 GLN A C 1
ATOM 1538 O O . GLN A 1 188 ? -1.791 1.583 28.920 1.00 95.62 188 GLN A O 1
ATOM 1543 N N . ARG A 1 189 ? -1.441 1.616 31.133 1.00 96.25 189 ARG A N 1
ATOM 1544 C CA . ARG A 1 189 ? -0.094 2.198 31.029 1.00 96.25 189 ARG A CA 1
ATOM 1545 C C . ARG A 1 189 ? 0.841 1.350 30.162 1.00 96.25 189 ARG A C 1
ATOM 1547 O O . ARG A 1 189 ? 1.625 1.899 29.392 1.00 96.25 189 ARG A O 1
ATOM 1554 N N . LYS A 1 190 ? 0.785 0.018 30.282 1.00 96.19 190 LYS A N 1
ATOM 1555 C CA . LYS A 1 190 ? 1.578 -0.903 29.450 1.00 96.19 190 LYS A CA 1
ATOM 1556 C C . LYS A 1 190 ? 1.125 -0.876 27.991 1.00 96.19 190 LYS A C 1
ATOM 1558 O O . LYS A 1 190 ? 1.983 -0.862 27.115 1.00 96.19 190 LYS A O 1
ATOM 1563 N N . ARG A 1 191 ? -0.181 -0.817 27.719 1.00 94.62 191 ARG A N 1
ATOM 1564 C CA . ARG A 1 191 ? -0.727 -0.671 26.359 1.00 94.62 191 ARG A CA 1
ATOM 1565 C C . ARG A 1 191 ? -0.305 0.646 25.722 1.00 94.62 191 ARG A C 1
ATOM 1567 O O . ARG A 1 191 ? 0.185 0.622 24.600 1.00 94.62 191 ARG A O 1
ATOM 1574 N N . ASP A 1 192 ? -0.398 1.755 26.448 1.00 93.88 192 ASP A N 1
ATOM 1575 C CA . ASP A 1 192 ? 0.027 3.071 25.963 1.00 93.88 192 ASP A CA 1
ATOM 1576 C C . ASP A 1 192 ? 1.544 3.102 25.713 1.00 93.88 192 ASP A C 1
ATOM 1578 O O . ASP A 1 192 ? 2.015 3.621 24.699 1.00 93.88 192 ASP A O 1
ATOM 1582 N N . TYR A 1 193 ? 2.329 2.470 26.594 1.00 92.88 193 TYR A N 1
ATOM 1583 C CA . TYR A 1 193 ? 3.770 2.310 26.407 1.00 92.88 193 TYR A CA 1
ATOM 1584 C C . TYR A 1 193 ? 4.097 1.469 25.163 1.00 92.88 193 TYR A C 1
ATOM 1586 O O . TYR A 1 193 ? 4.929 1.887 24.357 1.00 92.88 193 TYR A O 1
ATOM 1594 N N . LEU A 1 194 ? 3.405 0.342 24.950 1.00 94.19 194 LEU A N 1
ATOM 1595 C CA . LEU A 1 194 ? 3.527 -0.493 23.748 1.00 94.19 194 LEU A CA 1
ATOM 1596 C C . LEU A 1 194 ? 3.122 0.261 22.476 1.00 94.19 194 LEU A C 1
ATOM 1598 O O . LEU A 1 194 ? 3.859 0.247 21.490 1.00 94.19 194 LEU A O 1
ATOM 1602 N N . ALA A 1 195 ? 2.010 0.992 22.515 1.00 91.69 195 ALA A N 1
ATOM 1603 C CA . ALA A 1 195 ? 1.555 1.834 21.415 1.00 91.69 195 ALA A CA 1
ATOM 1604 C C . ALA A 1 195 ? 2.582 2.926 21.071 1.00 91.69 195 ALA A C 1
ATOM 1606 O O . ALA A 1 195 ? 2.751 3.256 19.898 1.00 91.69 195 ALA A O 1
ATOM 1607 N N . SER A 1 196 ? 3.334 3.426 22.061 1.00 93.19 196 SER A N 1
ATOM 1608 C CA . SER A 1 196 ? 4.412 4.397 21.845 1.00 93.19 196 SER A CA 1
ATOM 1609 C C . SER A 1 196 ? 5.646 3.826 21.128 1.00 93.19 196 SER A C 1
ATOM 1611 O O . SER A 1 196 ? 6.408 4.597 20.543 1.00 93.19 196 SER A O 1
ATOM 1613 N N . PHE A 1 197 ? 5.864 2.503 21.129 1.00 91.19 197 PHE A N 1
ATOM 1614 C CA . PHE A 1 197 ? 6.980 1.895 20.389 1.00 91.19 197 PHE A CA 1
ATOM 1615 C C . PHE A 1 197 ? 6.748 1.881 18.885 1.00 91.19 197 PHE A C 1
ATOM 1617 O O . PHE A 1 197 ? 7.702 2.064 18.139 1.00 91.19 197 PHE A O 1
ATOM 1624 N N . GLY A 1 198 ? 5.505 1.699 18.431 1.00 90.62 198 GLY A N 1
ATOM 1625 C CA . GLY A 1 198 ? 5.158 1.703 17.008 1.00 90.62 198 GLY A CA 1
ATOM 1626 C C . GLY A 1 198 ? 5.713 2.913 16.237 1.00 90.62 198 GLY A C 1
ATOM 1627 O O . GLY A 1 198 ? 6.455 2.711 15.276 1.00 90.62 198 GLY A O 1
ATOM 1628 N N . PRO A 1 199 ? 5.410 4.165 16.635 1.00 91.44 199 PRO A N 1
ATOM 1629 C CA . PRO A 1 199 ? 5.948 5.348 15.967 1.00 91.44 199 PRO A CA 1
ATOM 1630 C C . PRO A 1 199 ? 7.466 5.481 16.141 1.00 91.44 199 PRO A C 1
ATOM 1632 O O . PRO A 1 199 ? 8.136 5.806 15.171 1.00 91.44 199 PRO A O 1
ATOM 1635 N N . LYS A 1 200 ? 8.028 5.151 17.314 1.00 90.75 200 LYS A N 1
ATOM 1636 C CA . LYS A 1 200 ? 9.487 5.194 17.540 1.00 90.75 200 LYS A CA 1
ATOM 1637 C C . LYS A 1 200 ? 10.252 4.215 16.647 1.00 90.75 200 LYS A C 1
ATOM 1639 O O . LYS A 1 200 ? 11.319 4.542 16.146 1.00 90.75 200 LYS A O 1
ATOM 1644 N N . LEU A 1 201 ? 9.712 3.016 16.431 1.00 89.00 201 LEU A N 1
ATOM 1645 C CA . LEU A 1 201 ? 10.278 2.024 15.515 1.00 89.00 201 LEU A CA 1
ATOM 1646 C C . LEU A 1 201 ? 10.185 2.492 14.062 1.00 89.00 201 LEU A C 1
ATOM 1648 O O . LEU A 1 201 ? 11.121 2.265 13.302 1.00 89.00 201 LEU A O 1
ATOM 1652 N N . LYS A 1 202 ? 9.093 3.169 13.679 1.00 85.94 202 LYS A N 1
ATOM 1653 C CA . LYS A 1 202 ? 8.973 3.787 12.350 1.00 85.94 202 LYS A CA 1
ATOM 1654 C C . LYS A 1 202 ? 9.993 4.904 12.160 1.00 85.94 202 LYS A C 1
ATOM 1656 O O . LYS A 1 202 ? 10.725 4.862 11.181 1.00 85.94 202 LYS A O 1
ATOM 1661 N N . GLU A 1 203 ? 10.110 5.817 13.117 1.00 89.88 203 GLU A N 1
ATOM 1662 C CA . GLU A 1 203 ? 11.101 6.900 13.104 1.00 89.88 203 GLU A CA 1
ATOM 1663 C C . GLU A 1 203 ? 12.535 6.353 13.042 1.00 89.88 203 GLU A C 1
ATOM 1665 O O . GLU A 1 203 ? 13.354 6.831 12.256 1.00 89.88 203 GLU A O 1
ATOM 1670 N N . LEU A 1 204 ? 12.831 5.294 13.807 1.00 88.00 204 LEU A N 1
ATOM 1671 C CA . LEU A 1 204 ? 14.109 4.594 13.724 1.00 88.00 204 LEU A CA 1
ATOM 1672 C C . LEU A 1 204 ? 14.307 3.975 12.336 1.00 88.00 204 LEU A C 1
ATOM 1674 O O . LEU A 1 204 ? 15.369 4.148 11.745 1.00 88.00 204 LEU A O 1
ATOM 1678 N N . SER A 1 205 ? 13.293 3.296 11.791 1.00 83.88 205 SER A N 1
ATOM 1679 C CA . SER A 1 205 ? 13.374 2.706 10.453 1.00 83.88 205 SER A CA 1
ATOM 1680 C C . SER A 1 205 ? 13.635 3.772 9.386 1.00 83.88 205 SER A C 1
ATOM 1682 O O . SER A 1 205 ? 14.542 3.599 8.581 1.00 83.88 205 SER A O 1
ATOM 1684 N N . GLU A 1 206 ? 12.942 4.911 9.443 1.00 85.62 206 GLU A N 1
ATOM 1685 C CA . GLU A 1 206 ? 13.103 6.040 8.523 1.00 85.62 206 GLU A CA 1
ATOM 1686 C C . GLU A 1 206 ? 14.491 6.674 8.652 1.00 85.62 206 GLU A C 1
ATOM 1688 O O . GLU A 1 206 ? 15.167 6.888 7.646 1.00 85.62 206 GLU A O 1
ATOM 1693 N N . SER A 1 207 ? 14.972 6.874 9.882 1.00 87.00 207 SER A N 1
ATOM 1694 C CA . SER A 1 207 ? 16.323 7.387 10.145 1.00 87.00 207 SER A CA 1
ATOM 1695 C C . SER A 1 207 ? 17.405 6.456 9.592 1.00 87.00 207 SER A C 1
ATOM 1697 O O . SER A 1 207 ? 18.407 6.916 9.044 1.00 87.00 207 SER A O 1
ATOM 1699 N N . THR A 1 208 ? 17.200 5.137 9.679 1.00 85.94 208 THR A N 1
ATOM 1700 C CA . THR A 1 208 ? 18.170 4.157 9.172 1.00 85.94 208 THR A CA 1
ATOM 1701 C C . THR A 1 208 ? 18.227 4.079 7.646 1.00 85.94 208 THR A C 1
ATOM 1703 O O . THR A 1 208 ? 19.233 3.596 7.133 1.00 85.94 208 THR A O 1
ATOM 1706 N N . ILE A 1 209 ? 17.221 4.569 6.905 1.00 83.38 209 ILE A N 1
ATOM 1707 C CA . ILE A 1 209 ? 17.227 4.545 5.427 1.00 83.38 209 ILE A CA 1
ATOM 1708 C C . ILE A 1 209 ? 18.412 5.349 4.881 1.00 83.38 209 ILE A C 1
ATOM 1710 O O . ILE A 1 209 ? 19.157 4.843 4.048 1.00 83.38 209 ILE A O 1
ATOM 1714 N N . SER A 1 210 ? 18.649 6.556 5.403 1.00 81.06 210 SER A N 1
ATOM 1715 C CA . SER A 1 210 ? 19.777 7.401 4.977 1.00 81.06 210 SER A CA 1
ATOM 1716 C C . SER A 1 210 ? 21.130 6.723 5.242 1.00 81.06 210 SER A C 1
ATOM 1718 O O . SER A 1 210 ? 22.034 6.748 4.407 1.00 81.06 210 SER A O 1
ATOM 1720 N N . THR A 1 211 ? 21.264 6.024 6.375 1.00 84.25 211 THR A N 1
ATOM 1721 C CA . THR A 1 211 ? 22.475 5.249 6.690 1.00 84.25 211 THR A CA 1
ATOM 1722 C C . THR A 1 211 ? 22.621 4.011 5.797 1.00 84.25 211 THR A C 1
ATOM 1724 O O . THR A 1 211 ? 23.732 3.686 5.387 1.00 84.25 211 THR A O 1
ATOM 1727 N N . GLN A 1 212 ? 21.520 3.329 5.468 1.00 82.50 212 GLN A N 1
ATOM 1728 C CA . GLN A 1 212 ? 21.502 2.199 4.531 1.00 82.50 212 GLN A CA 1
ATOM 1729 C C . GLN A 1 212 ? 21.956 2.627 3.132 1.00 82.50 212 GLN A C 1
ATOM 1731 O O . GLN A 1 212 ? 22.755 1.928 2.513 1.00 82.50 212 GLN A O 1
ATOM 1736 N N . GLU A 1 213 ? 21.494 3.785 2.657 1.00 79.56 213 GLU A N 1
ATOM 1737 C CA . GLU A 1 213 ? 21.921 4.373 1.385 1.00 79.56 213 GLU A CA 1
ATOM 1738 C C . GLU A 1 213 ? 23.410 4.738 1.414 1.00 79.56 213 GLU A C 1
ATOM 1740 O O . GLU A 1 213 ? 24.145 4.377 0.499 1.00 79.56 213 GLU A O 1
ATOM 1745 N N . ALA A 1 214 ? 23.891 5.351 2.502 1.00 80.50 214 ALA A N 1
ATOM 1746 C CA . ALA A 1 214 ? 25.308 5.684 2.664 1.00 80.50 214 ALA A CA 1
ATOM 1747 C C . ALA A 1 214 ? 26.225 4.445 2.720 1.00 80.50 214 ALA A C 1
ATOM 1749 O O . ALA A 1 214 ? 27.353 4.490 2.231 1.00 80.50 214 ALA A O 1
ATOM 1750 N N . MET A 1 215 ? 25.751 3.336 3.299 1.00 80.00 215 MET A N 1
ATOM 1751 C CA . MET A 1 215 ? 26.488 2.067 3.368 1.00 80.00 215 MET A CA 1
ATOM 1752 C C . MET A 1 215 ? 26.245 1.147 2.160 1.00 80.00 215 MET A C 1
ATOM 1754 O O . MET A 1 215 ? 26.797 0.051 2.131 1.00 80.00 215 MET A O 1
ATOM 1758 N N . ASN A 1 216 ? 25.447 1.568 1.168 1.00 72.38 216 ASN A N 1
ATOM 1759 C CA . ASN A 1 216 ? 25.025 0.753 0.019 1.00 72.38 216 ASN A CA 1
ATOM 1760 C C . ASN A 1 216 ? 24.383 -0.598 0.408 1.00 72.38 216 ASN A C 1
ATOM 1762 O O . ASN A 1 216 ? 24.561 -1.603 -0.277 1.00 72.38 216 ASN A O 1
ATOM 1766 N N . LEU A 1 217 ? 23.617 -0.631 1.503 1.00 77.62 217 LEU A N 1
ATOM 1767 C CA . LEU A 1 217 ? 22.939 -1.826 2.026 1.00 77.62 217 LEU A CA 1
ATOM 1768 C C . LEU A 1 217 ? 21.413 -1.612 2.076 1.00 77.62 217 LEU A C 1
ATOM 1770 O O . LEU A 1 217 ? 20.860 -1.324 3.140 1.00 77.62 217 LEU A O 1
ATOM 1774 N N . PRO A 1 218 ? 20.697 -1.734 0.943 1.00 71.44 218 PRO A N 1
ATOM 1775 C CA . PRO A 1 218 ? 19.309 -1.292 0.817 1.00 71.44 218 PRO A CA 1
ATOM 1776 C C . PRO A 1 218 ? 18.276 -2.333 1.297 1.00 71.44 218 PRO A C 1
ATOM 1778 O O . PRO A 1 218 ? 17.290 -2.591 0.604 1.00 71.44 218 PRO A O 1
ATOM 1781 N N . PHE A 1 219 ? 18.445 -2.906 2.496 1.00 76.50 219 PHE A N 1
ATOM 1782 C CA . PHE A 1 219 ? 17.562 -3.960 3.032 1.00 76.50 219 PHE A CA 1
ATOM 1783 C C . PHE A 1 219 ? 16.075 -3.569 3.019 1.00 76.50 219 PHE A C 1
ATOM 1785 O O . PHE A 1 219 ? 15.224 -4.345 2.588 1.00 76.50 219 PHE A O 1
ATOM 1792 N N . THR A 1 220 ? 15.750 -2.333 3.417 1.00 78.38 220 THR A N 1
ATOM 1793 C CA . THR A 1 220 ? 14.357 -1.845 3.467 1.00 78.38 220 THR A CA 1
ATOM 1794 C C . THR A 1 220 ? 13.736 -1.737 2.071 1.00 78.38 220 THR A C 1
ATOM 1796 O O . THR A 1 220 ? 12.541 -1.978 1.875 1.00 78.38 220 THR A O 1
ATOM 1799 N N . LYS A 1 221 ? 14.544 -1.358 1.072 1.00 77.62 221 LYS A N 1
ATOM 1800 C CA . LYS A 1 221 ? 14.102 -1.269 -0.323 1.00 77.62 221 LYS A CA 1
ATOM 1801 C 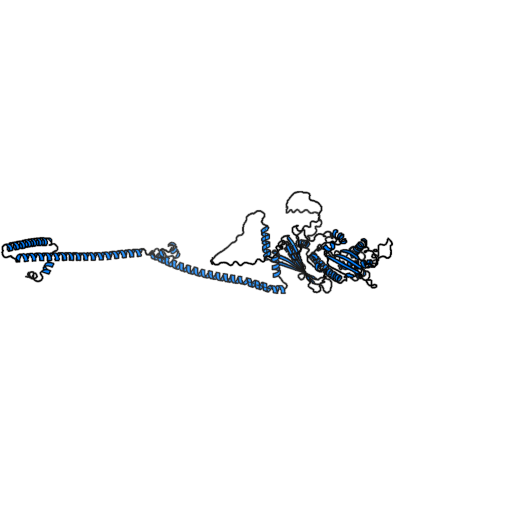C . LYS A 1 221 ? 13.868 -2.669 -0.886 1.00 77.62 221 LYS A C 1
ATOM 1803 O O . LYS A 1 221 ? 12.836 -2.884 -1.515 1.00 77.62 221 LYS A O 1
ATOM 1808 N N . GLU A 1 222 ? 14.761 -3.615 -0.609 1.00 81.25 222 GLU A N 1
ATOM 1809 C CA . GLU A 1 222 ? 14.624 -5.004 -1.056 1.00 81.25 222 GLU A CA 1
ATOM 1810 C C . GLU A 1 222 ? 13.433 -5.719 -0.419 1.00 81.25 222 GLU A C 1
ATOM 1812 O O . GLU A 1 222 ? 12.676 -6.379 -1.128 1.00 81.25 222 GLU A O 1
ATOM 1817 N N . GLU A 1 223 ? 13.185 -5.525 0.878 1.00 82.88 223 GLU A N 1
ATOM 1818 C CA . GLU A 1 223 ? 12.013 -6.095 1.548 1.00 82.88 223 GLU A CA 1
ATOM 1819 C C . GLU A 1 223 ? 10.705 -5.540 0.960 1.00 82.88 223 GLU A C 1
ATOM 1821 O O . GLU A 1 223 ? 9.741 -6.279 0.737 1.00 82.88 223 GLU A O 1
ATOM 1826 N N . ARG A 1 224 ? 10.662 -4.235 0.651 1.00 83.81 224 ARG A N 1
ATOM 1827 C CA . ARG A 1 224 ? 9.510 -3.623 -0.028 1.00 83.81 224 ARG A CA 1
ATOM 1828 C C . ARG A 1 224 ? 9.298 -4.237 -1.410 1.00 83.81 224 ARG A C 1
ATOM 1830 O O . ARG A 1 224 ? 8.174 -4.613 -1.731 1.00 83.81 224 ARG A O 1
ATOM 1837 N N . GLN A 1 225 ? 10.361 -4.367 -2.200 1.00 85.56 225 GLN A N 1
ATOM 1838 C CA . GLN A 1 225 ? 10.312 -4.991 -3.524 1.00 85.56 225 GLN A CA 1
ATOM 1839 C C . GLN A 1 225 ? 9.861 -6.459 -3.436 1.00 85.56 225 GLN A C 1
ATOM 1841 O O . GLN A 1 225 ? 9.010 -6.888 -4.208 1.00 85.56 225 GLN A O 1
ATOM 1846 N N . TYR A 1 226 ? 10.317 -7.211 -2.431 1.00 86.50 226 TYR A N 1
ATOM 1847 C CA . TYR A 1 226 ? 9.869 -8.582 -2.174 1.00 86.50 226 TYR A CA 1
ATOM 1848 C C . TYR A 1 226 ? 8.369 -8.658 -1.847 1.00 86.50 226 TYR A C 1
ATOM 1850 O O . TYR A 1 226 ? 7.648 -9.480 -2.416 1.00 86.50 226 TYR A O 1
ATOM 1858 N N . LYS A 1 227 ? 7.857 -7.760 -0.993 1.00 86.00 227 LYS A N 1
ATOM 1859 C CA . LYS A 1 227 ? 6.415 -7.665 -0.693 1.00 86.00 227 LYS A CA 1
ATOM 1860 C C . LYS A 1 227 ? 5.590 -7.299 -1.932 1.00 86.00 227 LYS A C 1
ATOM 1862 O O . LYS A 1 227 ? 4.497 -7.832 -2.103 1.00 86.00 227 LYS A O 1
ATOM 1867 N N . LEU A 1 228 ? 6.105 -6.423 -2.799 1.00 86.94 228 LEU A N 1
ATOM 1868 C CA . LEU A 1 228 ? 5.462 -6.072 -4.071 1.00 86.94 228 LEU A CA 1
ATOM 1869 C C . LEU A 1 228 ? 5.481 -7.231 -5.072 1.00 86.94 228 LEU A C 1
ATOM 1871 O O . LEU A 1 228 ? 4.496 -7.426 -5.780 1.00 86.94 228 LEU A O 1
ATOM 1875 N N . ALA A 1 229 ? 6.546 -8.035 -5.094 1.00 87.81 229 ALA A N 1
ATOM 1876 C CA . ALA A 1 229 ? 6.668 -9.172 -6.002 1.00 87.81 229 ALA A CA 1
ATOM 1877 C C . ALA A 1 229 ? 5.543 -10.203 -5.811 1.00 87.81 229 ALA A C 1
ATOM 1879 O O . ALA A 1 229 ? 5.048 -10.745 -6.791 1.00 87.81 229 ALA A O 1
ATOM 1880 N N . HIS A 1 230 ? 5.063 -10.407 -4.578 1.00 86.06 230 HIS A N 1
ATOM 1881 C CA . HIS A 1 230 ? 3.935 -11.309 -4.288 1.00 86.06 230 HIS A CA 1
ATOM 1882 C C . HIS A 1 230 ? 2.602 -10.847 -4.892 1.00 86.06 230 HIS A C 1
ATOM 1884 O O . HIS A 1 230 ? 1.666 -11.633 -4.996 1.00 86.06 230 HIS A O 1
ATOM 1890 N N . LEU A 1 231 ? 2.495 -9.567 -5.253 1.00 87.56 231 LEU A N 1
ATOM 1891 C CA . LEU A 1 231 ? 1.294 -8.983 -5.843 1.00 87.56 231 LEU A CA 1
ATOM 1892 C C . LEU A 1 231 ? 1.347 -8.957 -7.379 1.00 87.56 231 LEU A C 1
ATOM 1894 O O . LEU A 1 231 ? 0.378 -8.517 -7.996 1.00 87.56 231 LEU A O 1
ATOM 1898 N N . LEU A 1 232 ? 2.454 -9.386 -7.997 1.00 87.38 232 LEU A N 1
ATOM 1899 C CA . LEU A 1 232 ? 2.609 -9.415 -9.451 1.00 87.38 232 LEU A CA 1
ATOM 1900 C C . LE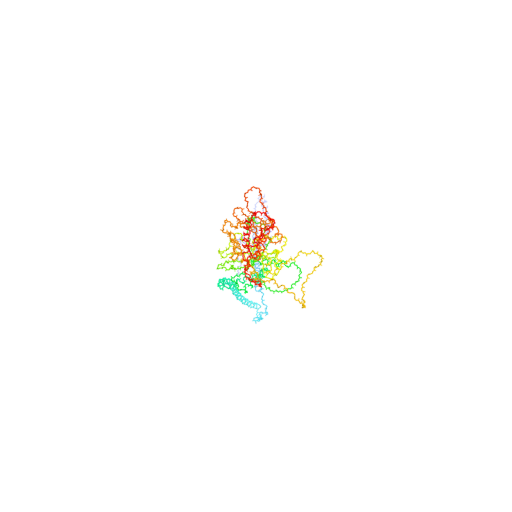U A 1 232 ? 1.866 -10.604 -10.093 1.00 87.38 232 LEU A C 1
ATOM 1902 O O . LEU A 1 232 ? 1.822 -11.690 -9.515 1.00 87.38 232 LEU A O 1
ATOM 1906 N N . PRO A 1 233 ? 1.367 -10.447 -11.334 1.00 86.56 233 PRO A N 1
ATOM 1907 C CA . PRO A 1 233 ? 0.947 -11.563 -12.179 1.00 86.56 233 PRO A CA 1
ATOM 1908 C C . PRO A 1 233 ? 2.084 -12.570 -12.396 1.00 86.56 233 PRO A C 1
ATOM 1910 O O . PRO A 1 233 ? 3.250 -12.180 -12.465 1.00 86.56 233 PRO A O 1
ATOM 1913 N N . SER A 1 234 ? 1.749 -13.851 -12.584 1.00 85.31 234 SER A N 1
ATOM 1914 C CA . SER A 1 234 ? 2.726 -14.951 -12.688 1.00 85.31 234 SER A CA 1
ATOM 1915 C C . SER A 1 234 ? 3.832 -14.699 -13.719 1.00 85.31 234 SER A C 1
ATOM 1917 O O . SER A 1 234 ? 5.005 -14.867 -13.400 1.00 85.31 234 SER A O 1
ATOM 1919 N N . ALA A 1 235 ? 3.475 -14.225 -14.915 1.00 85.81 235 ALA A N 1
ATOM 1920 C CA . ALA A 1 235 ? 4.423 -13.902 -15.983 1.00 85.81 235 ALA A CA 1
ATOM 1921 C C . ALA A 1 235 ? 5.426 -12.800 -15.578 1.00 85.81 235 ALA A C 1
ATOM 1923 O O . ALA A 1 235 ? 6.622 -12.913 -15.844 1.00 85.81 235 ALA A O 1
ATOM 1924 N N . LEU A 1 236 ? 4.960 -11.752 -14.886 1.00 87.25 236 LEU A N 1
ATOM 1925 C CA . LEU A 1 236 ? 5.821 -10.662 -14.410 1.00 87.25 236 LEU A CA 1
ATOM 1926 C C . LEU A 1 236 ? 6.653 -11.068 -13.188 1.00 87.25 236 LEU A C 1
ATOM 1928 O O . LEU A 1 236 ? 7.795 -10.633 -13.064 1.00 87.25 236 LEU A O 1
ATOM 1932 N N . TYR A 1 237 ? 6.109 -11.905 -12.302 1.00 89.12 237 TYR A N 1
ATOM 1933 C CA . TYR A 1 237 ? 6.846 -12.452 -11.162 1.00 89.12 237 TYR A CA 1
ATOM 1934 C C . TYR A 1 237 ? 8.025 -13.312 -11.623 1.00 89.12 237 TYR A C 1
ATOM 1936 O O . TYR A 1 237 ? 9.147 -13.132 -11.156 1.00 89.12 237 TYR A O 1
ATOM 1944 N N . ILE A 1 238 ? 7.772 -14.200 -12.585 1.00 88.19 238 ILE A N 1
ATOM 1945 C CA . ILE A 1 238 ? 8.779 -15.023 -13.254 1.00 88.19 238 ILE A CA 1
ATOM 1946 C C . ILE A 1 238 ? 9.897 -14.150 -13.836 1.00 88.19 238 ILE A C 1
ATOM 1948 O O . ILE A 1 238 ? 11.075 -14.373 -13.549 1.00 88.19 238 ILE A O 1
ATOM 1952 N N . LEU A 1 239 ? 9.523 -13.122 -14.606 1.00 87.56 239 LEU A N 1
ATOM 1953 C CA . LEU A 1 239 ? 10.476 -12.194 -15.205 1.00 87.56 239 LEU A CA 1
ATOM 1954 C C . LEU A 1 239 ? 11.317 -11.494 -14.129 1.00 87.56 239 LEU A C 1
ATOM 1956 O O . LEU A 1 239 ? 12.542 -11.447 -14.233 1.00 87.56 239 LEU A O 1
ATOM 1960 N N . TYR A 1 240 ? 10.672 -10.979 -13.079 1.00 89.25 240 TYR A N 1
ATOM 1961 C CA . TYR A 1 240 ? 11.346 -10.316 -11.966 1.00 89.25 240 TYR A CA 1
ATOM 1962 C C . TYR A 1 240 ? 12.330 -11.252 -11.253 1.00 89.25 240 TYR A C 1
ATOM 1964 O O . TYR A 1 240 ? 13.474 -10.863 -11.021 1.00 89.25 240 TYR A O 1
ATOM 1972 N N . ALA A 1 241 ? 11.924 -12.489 -10.954 1.00 87.94 241 ALA A N 1
ATOM 1973 C CA . ALA A 1 241 ? 12.773 -13.480 -10.299 1.00 87.94 241 ALA A CA 1
ATOM 1974 C C . ALA A 1 241 ? 14.021 -13.792 -11.136 1.00 87.94 241 ALA A C 1
ATOM 1976 O O . ALA A 1 241 ? 15.133 -13.757 -10.612 1.00 87.94 241 ALA A O 1
ATOM 1977 N N . HIS A 1 242 ? 13.845 -14.011 -12.441 1.00 85.69 242 HIS A N 1
ATOM 1978 C CA . HIS A 1 242 ? 14.929 -14.291 -13.382 1.00 85.69 242 HIS A CA 1
ATOM 1979 C C . HIS A 1 242 ? 15.918 -13.133 -13.526 1.00 85.69 242 HIS A C 1
ATOM 1981 O O . HIS A 1 242 ? 17.135 -13.327 -13.518 1.00 85.69 242 HIS A O 1
ATOM 1987 N N . LEU A 1 243 ? 15.404 -11.912 -13.659 1.00 85.50 243 LEU A N 1
ATOM 1988 C CA . LEU A 1 243 ? 16.238 -10.724 -13.785 1.00 85.50 243 LEU A CA 1
ATOM 1989 C C . LEU A 1 243 ? 16.976 -10.427 -12.476 1.00 85.50 243 LEU A C 1
ATOM 1991 O O . LEU A 1 243 ? 18.174 -10.154 -12.502 1.00 85.50 243 LEU A O 1
ATOM 1995 N N . LYS A 1 244 ? 16.301 -10.533 -11.325 1.00 86.06 244 LYS A N 1
ATOM 1996 C CA . LYS A 1 244 ? 16.924 -10.322 -10.012 1.00 86.06 244 LYS A CA 1
ATOM 1997 C C . LYS A 1 244 ? 17.986 -11.387 -9.723 1.00 86.06 244 LYS A C 1
ATOM 1999 O O . LYS A 1 244 ? 19.058 -11.029 -9.238 1.00 86.06 244 LYS A O 1
ATOM 2004 N N . SER A 1 245 ? 17.751 -12.656 -10.080 1.00 83.44 245 SER A N 1
ATOM 2005 C CA . SER A 1 245 ? 18.777 -13.702 -9.972 1.00 83.44 245 SER A CA 1
ATOM 2006 C C . SER A 1 245 ? 19.958 -13.427 -10.897 1.00 83.44 245 SER A C 1
ATOM 2008 O O . SER A 1 245 ? 21.101 -13.540 -10.470 1.00 83.44 245 SER A O 1
ATOM 2010 N N . TYR A 1 246 ? 19.707 -12.998 -12.138 1.00 83.50 246 TYR A N 1
ATOM 2011 C CA . TYR A 1 246 ? 20.773 -12.670 -13.082 1.00 83.50 246 TYR A CA 1
ATOM 2012 C C . TYR A 1 246 ? 21.657 -11.517 -12.582 1.00 83.50 246 TYR A C 1
ATOM 2014 O O . TYR A 1 246 ? 22.883 -11.637 -12.599 1.00 83.50 246 TYR A O 1
ATOM 2022 N N . VAL A 1 247 ? 21.057 -10.435 -12.070 1.00 83.38 247 VAL A N 1
ATOM 2023 C CA . VAL A 1 247 ? 21.790 -9.298 -11.478 1.00 83.38 247 VAL A CA 1
ATOM 2024 C C . VAL A 1 247 ? 22.601 -9.735 -10.258 1.00 83.38 247 VAL A C 1
ATOM 2026 O O . VAL A 1 247 ? 23.751 -9.328 -10.121 1.00 83.38 247 VAL A O 1
ATOM 2029 N N . SER A 1 248 ? 22.039 -10.601 -9.409 1.00 80.06 248 SER A N 1
ATOM 2030 C CA . SER A 1 248 ? 22.742 -11.127 -8.233 1.00 80.06 248 SER A CA 1
ATOM 2031 C C . SER A 1 248 ? 23.927 -12.029 -8.587 1.00 80.06 248 SER A C 1
ATOM 2033 O O . SER A 1 248 ? 24.858 -12.119 -7.796 1.00 80.06 248 SER A O 1
ATOM 2035 N N . ILE A 1 249 ? 23.887 -12.725 -9.728 1.00 80.81 249 ILE A N 1
ATOM 2036 C CA . ILE A 1 249 ? 24.950 -13.648 -10.159 1.00 80.81 249 ILE A CA 1
ATOM 2037 C C . ILE A 1 249 ? 26.076 -12.906 -10.885 1.00 80.81 249 ILE A C 1
ATOM 2039 O O . ILE A 1 249 ? 27.240 -13.268 -10.750 1.00 80.81 249 ILE A O 1
ATOM 2043 N N . THR A 1 250 ? 25.739 -11.892 -11.684 1.00 67.44 250 THR A N 1
ATOM 2044 C CA . THR A 1 250 ? 26.709 -11.219 -12.565 1.00 67.44 250 THR A CA 1
ATOM 2045 C C . THR A 1 250 ? 27.407 -10.014 -11.933 1.00 67.44 250 THR A C 1
ATOM 2047 O O . THR A 1 250 ? 28.252 -9.404 -12.583 1.00 67.44 250 THR A O 1
ATOM 2050 N N . ASP A 1 251 ? 27.077 -9.667 -10.683 1.00 60.75 251 ASP A N 1
ATOM 2051 C CA . ASP A 1 251 ? 27.665 -8.557 -9.909 1.00 60.75 251 ASP A CA 1
ATOM 2052 C C . ASP A 1 251 ? 27.651 -7.197 -10.655 1.00 60.75 251 ASP A C 1
ATOM 2054 O O . ASP A 1 251 ? 28.353 -6.242 -10.325 1.00 60.75 251 ASP A O 1
ATOM 2058 N N . HIS A 1 252 ? 26.793 -7.074 -11.675 1.00 64.88 252 HIS A N 1
ATOM 2059 C CA . HIS A 1 252 ? 26.581 -5.873 -12.486 1.00 64.88 252 HIS A CA 1
ATOM 2060 C C . HIS A 1 252 ? 25.625 -4.876 -11.812 1.00 64.88 252 HIS A C 1
ATOM 2062 O O . HIS A 1 252 ? 24.916 -4.138 -12.497 1.00 64.88 252 HIS A O 1
ATOM 2068 N N . VAL A 1 253 ? 25.596 -4.828 -10.476 1.00 60.50 253 VAL A N 1
ATOM 2069 C CA . VAL A 1 253 ? 24.664 -3.999 -9.682 1.00 60.50 253 VAL A CA 1
ATOM 2070 C C . VAL A 1 253 ? 24.764 -2.510 -10.045 1.00 60.50 253 VAL A C 1
ATOM 2072 O O . VAL A 1 253 ? 23.792 -1.769 -9.941 1.00 60.50 253 VAL A O 1
ATOM 2075 N N . THR A 1 254 ? 25.925 -2.072 -10.537 1.00 60.72 254 THR A N 1
ATOM 2076 C CA . THR A 1 254 ? 26.174 -0.695 -10.991 1.00 60.72 254 THR A CA 1
ATOM 2077 C C . THR A 1 254 ? 25.657 -0.393 -12.399 1.00 60.72 254 THR A C 1
ATOM 2079 O O . THR A 1 254 ? 25.519 0.775 -12.752 1.00 60.72 254 THR A O 1
ATOM 2082 N N . GLN A 1 255 ? 25.379 -1.417 -13.211 1.00 68.50 255 GLN A N 1
ATOM 2083 C CA . GLN A 1 255 ? 24.941 -1.270 -14.601 1.00 68.50 255 GLN A CA 1
ATOM 2084 C C . GLN A 1 255 ? 23.480 -1.662 -14.807 1.00 68.50 255 GLN A C 1
ATOM 2086 O O . GLN A 1 255 ? 22.859 -1.120 -15.713 1.00 68.50 255 GLN A O 1
ATOM 2091 N N . ILE A 1 256 ? 22.935 -2.592 -14.013 1.00 81.38 256 ILE A N 1
ATOM 2092 C CA . ILE A 1 256 ? 21.578 -3.127 -14.185 1.00 81.38 256 ILE A CA 1
ATOM 2093 C C . ILE A 1 256 ? 20.809 -3.038 -12.867 1.00 81.38 256 ILE A C 1
ATOM 2095 O O . ILE A 1 256 ? 21.165 -3.696 -11.891 1.00 81.38 256 ILE A O 1
ATOM 2099 N N . ALA A 1 257 ? 19.709 -2.289 -12.864 1.00 82.62 257 ALA A N 1
ATOM 2100 C CA . ALA A 1 257 ? 18.763 -2.217 -11.757 1.00 82.62 257 ALA A CA 1
ATOM 2101 C C . ALA A 1 257 ? 17.392 -2.752 -12.188 1.00 82.62 257 ALA A C 1
ATOM 2103 O O . ALA A 1 257 ? 16.901 -2.442 -13.273 1.00 82.62 257 ALA A O 1
ATOM 2104 N N . VAL A 1 258 ? 16.770 -3.560 -11.329 1.00 86.19 258 VAL A N 1
ATOM 2105 C CA . VAL A 1 258 ? 15.445 -4.154 -11.557 1.00 86.19 258 VAL A CA 1
ATOM 2106 C C . VAL A 1 258 ? 14.546 -3.745 -10.401 1.00 86.19 258 VAL A C 1
ATOM 2108 O O . VAL A 1 258 ? 14.850 -4.045 -9.245 1.00 86.19 258 VAL A O 1
ATOM 2111 N N . GLU A 1 259 ? 13.451 -3.060 -10.706 1.00 87.56 259 GLU A N 1
ATOM 2112 C CA . GLU A 1 259 ? 12.523 -2.511 -9.720 1.00 87.56 259 GLU A CA 1
ATOM 2113 C C . GLU A 1 259 ? 11.075 -2.758 -10.140 1.00 87.56 259 GLU A C 1
ATOM 2115 O O . GLU A 1 259 ? 10.750 -2.805 -11.322 1.00 87.56 259 GLU A O 1
ATOM 2120 N N . ILE A 1 260 ? 10.189 -2.926 -9.165 1.00 89.75 260 ILE A N 1
ATOM 2121 C CA . ILE A 1 260 ? 8.745 -2.996 -9.373 1.00 89.75 260 ILE A CA 1
ATOM 2122 C C . ILE A 1 260 ? 8.177 -1.605 -9.097 1.00 89.75 260 ILE A C 1
ATOM 2124 O O . ILE A 1 260 ? 8.347 -1.073 -7.995 1.00 89.75 260 ILE A O 1
ATOM 2128 N N . GLU A 1 261 ? 7.498 -1.032 -10.088 1.00 86.19 261 GLU A N 1
ATOM 2129 C CA . GLU A 1 261 ? 6.842 0.276 -10.007 1.00 86.19 261 GLU A CA 1
ATOM 2130 C C . GLU A 1 261 ? 5.326 0.116 -10.159 1.00 86.19 261 GLU A C 1
ATOM 2132 O O . GLU A 1 261 ? 4.849 -0.631 -11.021 1.00 86.19 261 GLU A O 1
ATOM 2137 N N . GLY A 1 262 ? 4.560 0.824 -9.324 1.00 85.31 262 GLY A N 1
ATOM 2138 C CA . GLY A 1 262 ? 3.102 0.822 -9.387 1.00 85.31 262 GLY A CA 1
ATOM 2139 C C . GLY A 1 262 ? 2.397 0.974 -8.042 1.00 85.31 262 GLY A C 1
ATOM 2140 O O . GLY A 1 262 ? 3.030 1.144 -6.999 1.00 85.31 262 GLY A O 1
ATOM 2141 N N . ASP A 1 263 ? 1.066 0.888 -8.071 1.00 82.38 263 ASP A N 1
ATOM 2142 C CA . ASP A 1 263 ? 0.226 0.999 -6.875 1.00 82.38 263 ASP A CA 1
ATOM 2143 C C . ASP A 1 263 ? -0.088 -0.378 -6.260 1.00 82.38 263 ASP A C 1
ATOM 2145 O O . ASP A 1 263 ? -0.797 -1.210 -6.836 1.00 82.38 263 ASP A O 1
ATOM 2149 N N . ALA A 1 264 ? 0.416 -0.600 -5.042 1.00 84.31 264 ALA A N 1
ATOM 2150 C CA . ALA A 1 264 ? 0.226 -1.831 -4.280 1.00 84.31 264 ALA A CA 1
ATOM 2151 C C . ALA A 1 264 ? -1.221 -2.051 -3.802 1.00 84.31 264 ALA A C 1
ATOM 2153 O O . ALA A 1 264 ? -1.632 -3.197 -3.612 1.00 84.31 264 ALA A O 1
ATOM 2154 N N . GLN A 1 265 ? -1.990 -0.985 -3.564 1.00 81.56 265 GLN A N 1
ATOM 2155 C CA . GLN A 1 265 ? -3.365 -1.092 -3.067 1.00 81.56 265 GLN A CA 1
ATOM 2156 C C . GLN A 1 265 ? -4.309 -1.532 -4.186 1.00 81.56 265 GLN A C 1
ATOM 2158 O O . GLN A 1 265 ? -5.089 -2.470 -4.002 1.00 81.56 265 GLN A O 1
ATOM 2163 N N . LEU A 1 266 ? -4.170 -0.928 -5.370 1.00 80.06 266 LEU A N 1
ATOM 2164 C CA . LEU A 1 266 ? -4.919 -1.330 -6.562 1.00 80.06 266 LEU A CA 1
ATOM 2165 C C . LEU A 1 266 ? -4.575 -2.764 -6.992 1.00 80.06 266 LEU A C 1
ATOM 2167 O O . LEU A 1 266 ? -5.470 -3.522 -7.364 1.00 80.06 266 LEU A O 1
ATOM 2171 N N . ALA A 1 267 ? -3.308 -3.173 -6.870 1.00 81.50 267 ALA A N 1
ATOM 2172 C CA . ALA A 1 267 ? -2.883 -4.544 -7.162 1.00 81.50 267 ALA A CA 1
ATOM 2173 C C . ALA A 1 267 ? -3.555 -5.578 -6.244 1.00 81.50 267 ALA A C 1
ATOM 2175 O O . ALA A 1 267 ? -4.057 -6.599 -6.712 1.00 81.50 267 ALA A O 1
ATOM 2176 N N . LYS A 1 268 ? -3.636 -5.293 -4.934 1.00 83.25 268 LYS A N 1
ATOM 2177 C CA . LYS A 1 268 ? -4.346 -6.156 -3.973 1.00 83.25 268 LYS A CA 1
ATOM 2178 C C . LYS A 1 268 ? -5.826 -6.297 -4.319 1.00 83.25 268 LYS A C 1
ATOM 2180 O O . LYS A 1 268 ? -6.342 -7.410 -4.277 1.00 83.25 268 LYS A O 1
ATOM 2185 N N . ALA A 1 269 ? -6.487 -5.200 -4.689 1.00 81.25 269 ALA A N 1
ATOM 2186 C CA . ALA A 1 269 ? -7.896 -5.222 -5.077 1.00 81.25 269 ALA A CA 1
ATOM 2187 C C . ALA A 1 269 ? -8.135 -6.067 -6.343 1.00 81.25 269 ALA A C 1
ATOM 2189 O O . ALA A 1 269 ? -9.079 -6.853 -6.385 1.00 81.25 269 ALA A O 1
ATOM 2190 N N . ILE A 1 270 ? -7.264 -5.959 -7.354 1.00 79.56 270 ILE A N 1
ATOM 2191 C CA . ILE A 1 270 ? -7.366 -6.747 -8.594 1.00 79.56 270 ILE A CA 1
ATOM 2192 C C . ILE A 1 270 ? -7.098 -8.235 -8.342 1.00 79.56 270 ILE A C 1
ATOM 2194 O O . ILE A 1 270 ? -7.812 -9.080 -8.870 1.00 79.56 270 ILE A O 1
ATOM 2198 N N . ASN A 1 271 ? -6.129 -8.579 -7.493 1.00 78.44 271 ASN A N 1
ATOM 2199 C CA . ASN A 1 271 ? -5.862 -9.979 -7.153 1.00 78.44 271 ASN A CA 1
ATOM 2200 C C . ASN A 1 271 ? -7.021 -10.611 -6.360 1.00 78.44 271 ASN A C 1
ATOM 2202 O O . ASN A 1 271 ? -7.347 -11.779 -6.570 1.00 78.44 271 ASN A O 1
ATOM 2206 N N . GLN A 1 272 ? -7.693 -9.840 -5.498 1.00 77.19 272 GLN A N 1
ATOM 2207 C CA . GLN A 1 272 ? -8.886 -10.295 -4.773 1.00 77.19 272 GLN A CA 1
ATOM 2208 C C . GLN A 1 272 ? -10.094 -10.499 -5.699 1.00 77.19 272 GLN A C 1
ATOM 2210 O O . GLN A 1 272 ? -10.816 -11.490 -5.562 1.00 77.19 272 GLN A O 1
ATOM 2215 N N . THR A 1 273 ? -10.312 -9.606 -6.669 1.00 70.00 273 THR A N 1
ATOM 2216 C CA . THR A 1 273 ? -11.407 -9.760 -7.642 1.00 70.00 273 THR A CA 1
ATOM 2217 C C . THR A 1 273 ? -11.133 -10.885 -8.640 1.00 70.00 273 THR A C 1
ATOM 2219 O O . THR A 1 273 ? -12.042 -11.660 -8.934 1.00 70.00 273 THR A O 1
ATOM 2222 N N . ALA A 1 274 ? -9.886 -11.052 -9.089 1.00 59.88 274 ALA A N 1
ATOM 2223 C CA . ALA A 1 274 ? -9.475 -12.159 -9.953 1.00 59.88 274 ALA A CA 1
ATOM 2224 C C . ALA A 1 274 ? -9.594 -13.527 -9.253 1.00 59.88 274 ALA A C 1
ATOM 2226 O O . ALA A 1 274 ? -10.051 -14.487 -9.871 1.00 59.88 274 ALA A O 1
ATOM 2227 N N . GLY A 1 275 ? -9.266 -13.611 -7.956 1.00 51.81 275 GLY A N 1
ATOM 2228 C CA . GLY A 1 275 ? -9.454 -14.822 -7.144 1.00 51.81 275 GLY A CA 1
ATOM 2229 C C . GLY A 1 275 ? -10.920 -15.159 -6.839 1.00 51.81 275 GLY A C 1
ATOM 2230 O O . GLY A 1 275 ? -11.239 -16.307 -6.553 1.00 51.81 275 GLY A O 1
ATOM 2231 N N . SER A 1 276 ? -11.824 -14.181 -6.945 1.00 46.66 276 SER A N 1
ATOM 2232 C CA . SER A 1 276 ? -13.267 -14.385 -6.747 1.00 46.66 276 SER A CA 1
ATOM 2233 C C . SER A 1 276 ? -13.988 -14.853 -8.019 1.00 46.66 276 SER A C 1
ATOM 2235 O O . SER A 1 276 ? -15.091 -15.385 -7.940 1.00 46.66 276 SER A O 1
ATOM 2237 N N . GLN A 1 277 ? -13.387 -14.672 -9.201 1.00 43.00 277 GLN A N 1
ATOM 2238 C CA . GLN A 1 277 ? -13.961 -15.132 -10.472 1.00 43.00 277 GLN A CA 1
ATOM 2239 C C . GLN A 1 277 ? -13.607 -16.588 -10.816 1.00 43.00 277 GLN A C 1
ATOM 2241 O O . GLN A 1 277 ? -14.263 -17.177 -11.672 1.00 43.00 277 GLN A O 1
ATOM 2246 N N . SER A 1 278 ? -12.617 -17.198 -10.154 1.00 38.19 278 SER A N 1
ATOM 2247 C CA . SER A 1 278 ? -12.195 -18.583 -10.417 1.00 38.19 278 SER A CA 1
ATOM 2248 C C . SER A 1 278 ? -12.967 -19.657 -9.634 1.00 38.19 278 SER A C 1
ATOM 2250 O O . SER A 1 278 ? -12.679 -20.837 -9.810 1.00 38.19 278 SER A O 1
ATOM 2252 N N . THR A 1 279 ? -13.960 -19.301 -8.808 1.00 32.44 279 THR A N 1
ATOM 2253 C CA . THR A 1 279 ? -14.696 -20.258 -7.950 1.00 32.44 279 THR A CA 1
ATOM 2254 C C . THR A 1 279 ? -16.178 -20.443 -8.295 1.00 32.44 279 THR A C 1
ATOM 2256 O O . THR A 1 279 ? -16.910 -21.063 -7.527 1.00 32.44 279 THR A O 1
ATOM 2259 N N . LEU A 1 280 ? -16.641 -19.998 -9.471 1.00 34.06 280 LEU A N 1
ATOM 2260 C CA . LEU A 1 280 ? -18.011 -20.265 -9.936 1.00 34.06 280 LEU A CA 1
ATOM 2261 C C . LEU A 1 280 ? -18.093 -21.427 -10.944 1.00 34.06 280 LEU A C 1
ATOM 2263 O O . LEU A 1 280 ? -18.730 -21.319 -11.989 1.00 34.06 280 LEU A O 1
ATOM 2267 N N . SER A 1 281 ? -17.473 -22.562 -10.617 1.00 32.06 281 SER A N 1
ATOM 2268 C CA . SER A 1 281 ? -17.788 -23.842 -11.258 1.00 32.06 281 SER A CA 1
ATOM 2269 C C . SER A 1 281 ? -17.572 -25.019 -10.302 1.00 32.06 281 SER A C 1
ATOM 2271 O O . SER A 1 281 ? -16.449 -25.477 -10.121 1.00 32.06 281 SER A O 1
ATOM 2273 N N . GLY A 1 282 ? -18.676 -25.548 -9.766 1.00 26.97 282 GLY A N 1
ATOM 2274 C CA . GLY A 1 282 ? -18.804 -26.983 -9.495 1.00 26.97 282 GLY A CA 1
ATOM 2275 C C . GLY A 1 282 ? -18.472 -27.493 -8.090 1.00 26.97 282 GLY A C 1
ATOM 2276 O O . GLY A 1 282 ? -17.348 -27.883 -7.820 1.00 26.97 282 GLY A O 1
ATOM 2277 N N . LEU A 1 283 ? -19.550 -27.663 -7.318 1.00 31.97 283 LEU A N 1
ATOM 2278 C CA . LEU A 1 283 ? -19.801 -28.700 -6.306 1.00 31.97 283 LEU A CA 1
ATOM 2279 C C . LEU A 1 283 ? -19.088 -28.598 -4.946 1.00 31.97 283 LEU A C 1
ATOM 2281 O O . LEU A 1 283 ? -17.877 -28.721 -4.812 1.00 31.97 283 LEU A O 1
ATOM 2285 N N . GLY A 1 284 ? -19.915 -28.423 -3.914 1.00 28.91 284 GLY A N 1
ATOM 2286 C CA . GLY A 1 284 ? -19.500 -28.386 -2.523 1.00 28.91 284 GLY A CA 1
ATOM 2287 C C . GLY A 1 284 ? -19.279 -29.762 -1.905 1.00 28.91 284 GLY A C 1
ATOM 2288 O O . GLY A 1 284 ? -19.961 -30.732 -2.226 1.00 28.91 284 GLY A O 1
ATOM 2289 N N . THR A 1 285 ? -18.402 -29.768 -0.911 1.00 29.59 285 THR A N 1
ATOM 2290 C CA . THR A 1 285 ? -18.459 -30.653 0.250 1.00 29.59 285 THR A CA 1
ATOM 2291 C C . THR A 1 285 ? -18.098 -29.825 1.476 1.00 29.59 285 THR A C 1
ATOM 2293 O O . THR A 1 285 ? -17.155 -29.036 1.455 1.00 29.59 285 THR A O 1
ATOM 2296 N N . ALA A 1 286 ? -18.928 -29.967 2.503 1.00 27.09 286 ALA A N 1
ATOM 2297 C CA . ALA A 1 286 ? -18.863 -29.272 3.776 1.00 27.09 286 ALA A CA 1
ATOM 2298 C C . ALA A 1 286 ? -17.572 -29.581 4.564 1.00 27.09 286 ALA A C 1
ATOM 2300 O O . ALA A 1 286 ? -17.130 -30.723 4.529 1.00 27.09 286 ALA A O 1
ATOM 2301 N N . ALA A 1 287 ? -17.033 -28.525 5.204 1.00 31.80 287 ALA A N 1
ATOM 2302 C CA . ALA A 1 287 ? -16.516 -28.334 6.585 1.00 31.80 287 ALA A CA 1
ATOM 2303 C C . ALA A 1 287 ? -15.939 -29.544 7.390 1.00 31.80 287 ALA A C 1
ATOM 2305 O O . ALA A 1 287 ? -16.273 -30.674 7.056 1.00 31.80 287 ALA A O 1
ATOM 2306 N N . PRO A 1 288 ? -15.195 -29.374 8.521 1.00 44.94 288 PRO A N 1
ATOM 2307 C CA . PRO A 1 288 ? -15.036 -28.166 9.355 1.00 44.94 288 PRO A CA 1
ATOM 2308 C C . PRO A 1 288 ? -13.633 -27.982 10.029 1.00 44.94 288 PRO A C 1
ATOM 2310 O O . PRO A 1 288 ? -12.671 -28.671 9.702 1.00 44.94 288 PRO A O 1
ATOM 2313 N N . ASP A 1 289 ? -13.580 -27.039 10.980 1.00 25.44 289 ASP A N 1
ATOM 2314 C CA . ASP A 1 289 ? -12.667 -26.915 12.138 1.00 25.44 289 ASP A CA 1
ATOM 2315 C C . ASP A 1 289 ? -11.324 -26.170 12.003 1.00 25.44 289 ASP A C 1
ATOM 2317 O O . ASP A 1 289 ? -10.284 -26.730 11.665 1.00 25.44 289 ASP A O 1
ATOM 2321 N N . ALA A 1 290 ? -11.340 -24.908 12.446 1.00 36.31 290 ALA A N 1
ATOM 2322 C CA . ALA A 1 290 ? -10.569 -24.494 13.623 1.00 36.31 290 ALA A CA 1
ATOM 2323 C C . ALA A 1 290 ? -11.210 -23.236 14.235 1.00 36.31 290 ALA A C 1
ATOM 2325 O O . ALA A 1 290 ? -11.106 -22.134 13.694 1.00 36.31 290 ALA A O 1
ATOM 2326 N N . GLU A 1 291 ? -11.909 -23.447 15.348 1.00 33.31 291 GLU A N 1
ATOM 2327 C CA . GLU A 1 291 ? -12.339 -22.416 16.288 1.00 33.31 291 GLU A CA 1
ATOM 2328 C C . GLU A 1 291 ? -11.147 -21.840 17.065 1.00 33.31 291 GLU A C 1
ATOM 2330 O O . GLU A 1 291 ? -10.245 -22.589 17.436 1.00 33.31 291 GLU A O 1
ATOM 2335 N N . ASP A 1 292 ? -11.173 -20.524 17.290 1.00 32.38 292 ASP A N 1
ATOM 2336 C CA . ASP A 1 292 ? -11.113 -19.847 18.606 1.00 32.38 292 ASP A CA 1
ATOM 2337 C C . ASP A 1 292 ? -11.320 -18.340 18.297 1.00 32.38 292 ASP A C 1
ATOM 2339 O O . ASP A 1 292 ? -10.502 -17.732 17.603 1.00 32.38 292 ASP A O 1
ATOM 2343 N N . SER A 1 293 ? -12.511 -17.745 18.457 1.00 41.78 293 SER A N 1
ATOM 2344 C CA . SER A 1 293 ? -13.136 -17.260 19.708 1.00 41.78 293 SER A CA 1
ATOM 2345 C C . SER A 1 293 ? -12.156 -16.419 20.555 1.00 41.78 293 SER A C 1
ATOM 2347 O O . SER A 1 293 ? -11.008 -16.781 20.749 1.00 41.78 293 SER A O 1
ATOM 2349 N N . ASP A 1 294 ? -12.477 -15.222 21.044 1.00 29.28 294 ASP A N 1
ATOM 2350 C CA . ASP A 1 294 ? -13.753 -14.809 21.609 1.00 29.28 294 ASP A CA 1
ATOM 2351 C C . ASP A 1 294 ? -13.900 -13.271 21.634 1.00 29.28 294 ASP A C 1
ATOM 2353 O O . ASP A 1 294 ? -12.927 -12.515 21.525 1.00 29.28 294 ASP A O 1
ATOM 2357 N N . ALA A 1 295 ? -15.154 -12.847 21.753 1.00 42.62 295 ALA A N 1
ATOM 2358 C CA . ALA A 1 295 ? -15.676 -11.486 21.771 1.00 42.62 295 ALA A CA 1
ATOM 2359 C C . ALA A 1 295 ? -15.250 -10.709 23.054 1.00 42.62 295 ALA A C 1
ATOM 2361 O O . ALA A 1 295 ? -14.580 -11.243 23.928 1.00 42.62 295 ALA A O 1
ATOM 2362 N N . ASP A 1 296 ? -15.506 -9.408 23.226 1.00 30.66 296 ASP A N 1
ATOM 2363 C CA . ASP A 1 296 ? -16.851 -8.971 23.590 1.00 30.66 296 ASP A CA 1
ATOM 2364 C C . ASP A 1 296 ? -17.116 -7.466 23.442 1.00 30.66 296 ASP A C 1
ATOM 2366 O O . ASP A 1 296 ? -16.236 -6.603 23.520 1.00 30.66 296 ASP A O 1
ATOM 2370 N N . LEU A 1 297 ? -18.404 -7.213 23.237 1.00 42.41 297 LEU A N 1
ATOM 2371 C CA . LEU A 1 297 ? -19.112 -5.944 23.161 1.00 42.41 297 LEU A CA 1
ATOM 2372 C C . LEU A 1 297 ? -19.292 -5.348 24.567 1.00 42.41 297 LEU A C 1
ATOM 2374 O O . LEU A 1 297 ? -19.659 -6.088 25.468 1.00 42.41 297 LEU A O 1
ATOM 2378 N N . ASP A 1 298 ? -19.176 -4.021 24.731 1.00 30.06 298 ASP A N 1
ATOM 2379 C CA . ASP A 1 298 ? -20.287 -3.253 25.319 1.00 30.06 298 ASP A CA 1
ATOM 2380 C C . ASP A 1 298 ? -20.153 -1.716 25.268 1.00 30.06 298 ASP A C 1
ATOM 2382 O O . ASP A 1 298 ? -19.071 -1.141 25.395 1.00 30.06 298 ASP A O 1
ATOM 2386 N N . ALA A 1 299 ? -21.339 -1.093 25.217 1.00 31.23 299 ALA A N 1
ATOM 2387 C CA . ALA A 1 299 ? -21.698 0.288 25.580 1.00 31.23 299 ALA A CA 1
ATOM 2388 C C . ALA A 1 299 ? -21.586 1.420 24.513 1.00 31.23 299 ALA A C 1
ATOM 2390 O O . ALA A 1 299 ? -20.849 1.336 23.535 1.00 31.23 299 ALA A O 1
ATOM 2391 N N . PRO A 1 300 ? -22.363 2.518 24.659 1.00 31.50 300 PRO A N 1
ATOM 2392 C CA . PRO A 1 300 ? -23.779 2.574 24.303 1.00 31.50 300 PRO A CA 1
ATOM 2393 C C . PRO A 1 300 ? -24.111 3.739 23.348 1.00 31.50 300 PRO A C 1
ATOM 2395 O O . PRO A 1 300 ? -23.341 4.665 23.107 1.00 31.50 300 PRO A O 1
ATOM 2398 N N . SER A 1 301 ? -25.327 3.697 22.812 1.00 34.53 301 SER A N 1
ATOM 2399 C CA . SER A 1 301 ? -25.924 4.701 21.931 1.00 34.53 301 SER A CA 1
ATOM 2400 C C . SER A 1 301 ? -26.067 6.100 22.554 1.00 34.53 301 SER A C 1
ATOM 2402 O O . SER A 1 301 ? -26.718 6.234 23.589 1.00 34.53 301 SER A O 1
ATOM 2404 N N . GLU A 1 302 ? -25.681 7.150 21.819 1.00 29.03 302 GLU A N 1
ATOM 2405 C CA . GLU A 1 302 ? -26.281 8.486 21.956 1.00 29.03 302 GLU A CA 1
ATOM 2406 C C . GLU A 1 302 ? -26.811 9.017 20.617 1.00 29.03 302 GLU A C 1
ATOM 2408 O O . GLU A 1 302 ? -26.100 9.236 19.637 1.00 29.03 302 GLU A O 1
ATOM 2413 N N . LYS A 1 303 ? -28.126 9.242 20.601 1.00 30.86 303 LYS A N 1
ATOM 2414 C CA . LYS A 1 303 ? -28.878 9.915 19.543 1.00 30.86 303 LYS A CA 1
ATOM 2415 C C . LYS A 1 303 ? -28.664 11.429 19.646 1.00 30.86 303 LYS A C 1
ATOM 2417 O O . LYS A 1 303 ? -29.097 12.034 20.624 1.00 30.86 303 LYS A O 1
ATOM 2422 N N . LYS A 1 304 ? -28.202 12.078 18.573 1.00 29.56 304 LYS A N 1
ATOM 2423 C CA . LYS A 1 304 ? -28.510 13.495 18.301 1.00 29.56 304 LYS A CA 1
ATOM 2424 C C . LYS A 1 304 ? -29.041 13.671 16.878 1.00 29.56 304 LYS A C 1
ATOM 2426 O O . LYS A 1 304 ? -28.368 13.413 15.890 1.00 29.56 304 LYS A O 1
ATOM 2431 N N . ARG A 1 305 ? -30.311 14.081 16.812 1.00 28.94 305 ARG A N 1
ATOM 2432 C CA . ARG A 1 305 ? -31.056 14.508 15.617 1.00 28.94 305 ARG A CA 1
ATOM 2433 C C . ARG A 1 305 ? -30.702 15.954 15.234 1.00 28.94 305 ARG A C 1
ATOM 2435 O O . ARG A 1 305 ? -30.359 16.723 16.127 1.00 28.94 305 ARG A O 1
ATOM 2442 N N . LYS A 1 306 ? -31.058 16.305 13.979 1.00 26.95 306 LYS A N 1
ATOM 2443 C CA . LYS A 1 306 ? -31.203 17.641 13.327 1.00 26.95 306 LYS A CA 1
ATOM 2444 C C . LYS A 1 306 ? -29.947 18.071 12.549 1.00 26.95 306 LYS A C 1
ATOM 2446 O O . LYS A 1 306 ? -28.865 17.961 13.092 1.00 26.95 306 LYS A O 1
ATOM 2451 N N . THR A 1 307 ? -29.961 18.536 11.294 1.00 26.81 307 THR A N 1
ATOM 2452 C CA . THR A 1 307 ? -30.958 19.104 10.349 1.00 26.81 307 THR A CA 1
ATOM 2453 C C . THR A 1 307 ? -30.345 19.006 8.932 1.00 26.81 307 THR A C 1
ATOM 2455 O O . THR A 1 307 ? -29.140 19.136 8.795 1.00 26.81 307 THR A O 1
ATOM 2458 N N . GLY A 1 308 ? -31.066 18.656 7.862 1.00 24.22 308 GLY A N 1
ATOM 2459 C CA . GLY A 1 308 ? -31.729 19.629 6.983 1.00 24.22 308 GLY A CA 1
ATOM 2460 C C . GLY A 1 308 ? -30.803 20.278 5.929 1.00 24.22 308 GLY A C 1
ATOM 2461 O O . GLY A 1 308 ? -30.129 21.241 6.249 1.00 24.22 308 GLY A O 1
ATOM 2462 N N . ARG A 1 309 ? -30.879 19.789 4.674 1.00 28.19 309 ARG A N 1
ATOM 2463 C CA . ARG A 1 309 ? -30.597 20.466 3.377 1.00 28.19 309 ARG A CA 1
ATOM 2464 C C . ARG A 1 309 ? -29.268 21.239 3.202 1.00 28.19 309 ARG A C 1
ATOM 2466 O O . ARG A 1 309 ? -29.148 22.358 3.665 1.00 28.19 309 ARG A O 1
ATOM 2473 N N . HIS A 1 310 ? -28.429 20.771 2.271 1.00 30.28 310 HIS A N 1
ATOM 2474 C CA . HIS A 1 310 ? -28.061 21.569 1.089 1.00 30.28 310 HIS A CA 1
ATOM 2475 C C . HIS A 1 310 ? -27.671 20.668 -0.090 1.00 30.28 310 HIS A C 1
ATOM 2477 O O . HIS A 1 310 ? -26.689 19.935 -0.069 1.00 30.28 310 HIS A O 1
ATOM 2483 N N . LYS A 1 311 ? -28.505 20.733 -1.130 1.00 34.75 311 LYS A N 1
ATOM 2484 C CA . LYS A 1 311 ? -28.274 20.196 -2.469 1.00 34.75 311 LYS A CA 1
ATOM 2485 C C . LYS A 1 311 ? -27.285 21.145 -3.154 1.00 34.75 311 LYS A C 1
ATOM 2487 O O . LYS A 1 311 ? -27.695 22.194 -3.642 1.00 34.75 311 LYS A O 1
ATOM 2492 N N . GLY A 1 312 ? -25.999 20.810 -3.101 1.00 25.91 312 GLY A N 1
ATOM 2493 C CA . GLY A 1 312 ? -24.931 21.475 -3.844 1.00 25.91 312 GLY A CA 1
ATOM 2494 C C . GLY A 1 312 ? -24.728 20.764 -5.175 1.00 25.91 312 GLY A C 1
ATOM 2495 O O . GLY A 1 312 ? -24.237 19.643 -5.219 1.00 25.91 312 GLY A O 1
ATOM 2496 N N . LYS A 1 313 ? -25.201 21.409 -6.236 1.00 26.66 313 LYS A N 1
ATOM 2497 C CA . LYS A 1 313 ? -25.054 21.052 -7.645 1.00 26.66 313 LYS A CA 1
ATOM 2498 C C . LYS A 1 313 ? -23.555 21.025 -7.982 1.00 26.66 313 LYS A C 1
ATOM 2500 O O . LYS A 1 313 ? -22.948 22.088 -8.015 1.00 26.66 313 LYS A O 1
ATOM 2505 N N . LEU A 1 314 ? -22.967 19.840 -8.169 1.00 28.48 314 LEU A N 1
ATOM 2506 C CA . LEU A 1 314 ? -21.645 19.730 -8.785 1.00 28.48 314 LEU A CA 1
ATOM 2507 C C . LEU A 1 314 ? -21.832 19.846 -10.296 1.00 28.48 314 LEU A C 1
ATOM 2509 O O . LEU A 1 314 ? -22.683 19.167 -10.873 1.00 28.48 314 LEU A O 1
ATOM 2513 N N . GLU A 1 315 ? -21.087 20.769 -10.885 1.00 27.64 315 GLU A N 1
ATOM 2514 C CA . GLU A 1 315 ? -21.064 21.036 -12.311 1.00 27.64 315 GLU A CA 1
ATOM 2515 C C . GLU A 1 31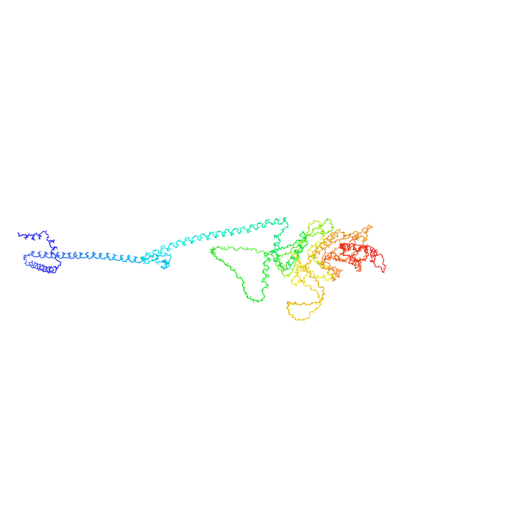5 ? -20.567 19.815 -13.082 1.00 27.64 315 GLU A C 1
ATOM 2517 O O . GLU A 1 315 ? -19.491 19.267 -12.846 1.00 27.64 315 GLU A O 1
ATOM 2522 N N . ASP A 1 316 ? -21.424 19.415 -14.008 1.00 27.02 316 ASP A N 1
ATOM 2523 C CA . ASP A 1 316 ? -21.189 18.493 -15.097 1.00 27.02 316 ASP A CA 1
ATOM 2524 C C . ASP A 1 316 ? -20.195 19.161 -16.061 1.00 27.02 316 ASP A C 1
ATOM 2526 O O . ASP A 1 316 ? -20.559 20.043 -16.836 1.00 27.02 316 ASP A O 1
ATOM 2530 N N . THR A 1 317 ? -18.915 18.799 -15.957 1.00 28.75 317 THR A N 1
ATOM 2531 C CA . THR A 1 317 ? -17.949 18.971 -17.051 1.00 28.75 317 THR A CA 1
ATOM 2532 C C . THR A 1 317 ? -17.780 17.618 -17.727 1.00 28.75 317 THR A C 1
ATOM 2534 O O . THR A 1 317 ? -16.796 16.895 -17.570 1.00 28.75 317 THR A O 1
ATOM 2537 N N . SER A 1 318 ? -18.825 17.252 -18.458 1.00 34.59 318 SER A N 1
ATOM 2538 C CA . SER A 1 318 ? -18.778 16.267 -19.523 1.00 34.59 318 SER A CA 1
ATOM 2539 C C . SER A 1 318 ? -17.877 16.808 -20.630 1.00 34.59 318 SER A C 1
ATOM 2541 O O . SER A 1 318 ? -18.306 17.612 -21.440 1.00 34.59 318 SER A O 1
ATOM 2543 N N . ASP A 1 319 ? -16.612 16.387 -20.610 1.00 30.94 319 ASP A N 1
ATOM 2544 C CA . ASP A 1 319 ? -15.773 16.220 -21.802 1.00 30.94 319 ASP A CA 1
ATOM 2545 C C . ASP A 1 319 ? -14.531 15.384 -21.441 1.00 30.94 319 ASP A C 1
ATOM 2547 O O . ASP A 1 319 ? -13.396 15.851 -21.337 1.00 30.94 319 ASP A O 1
ATOM 2551 N N . ARG A 1 320 ? -14.753 14.083 -21.227 1.00 27.97 320 ARG A N 1
ATOM 2552 C CA . ARG A 1 320 ? -13.720 13.063 -21.441 1.00 27.97 320 ARG A CA 1
ATOM 2553 C C . ARG A 1 320 ? -14.271 12.061 -22.451 1.00 27.97 320 ARG A C 1
ATOM 2555 O O . ARG A 1 320 ? -15.271 11.411 -22.144 1.00 27.97 320 ARG A O 1
ATOM 2562 N N . PRO A 1 321 ? -13.668 11.930 -23.645 1.00 28.66 321 PRO A N 1
ATOM 2563 C CA . PRO A 1 321 ? -14.162 11.001 -24.645 1.00 28.66 321 PRO A CA 1
ATOM 2564 C C . PRO A 1 321 ? -14.051 9.572 -24.107 1.00 28.66 321 PRO A C 1
ATOM 2566 O O . PRO A 1 321 ? -12.998 9.132 -23.640 1.00 28.66 321 PRO A O 1
ATOM 2569 N N . ALA A 1 322 ? -15.171 8.855 -24.159 1.00 28.67 322 ALA A N 1
ATOM 2570 C CA . ALA A 1 322 ? -15.318 7.458 -23.781 1.00 28.67 322 ALA A CA 1
ATOM 2571 C C . ALA A 1 322 ? -14.637 6.520 -24.800 1.00 28.67 322 ALA A C 1
ATOM 2573 O O . ALA A 1 322 ? -15.277 5.685 -25.433 1.00 28.67 322 ALA A O 1
A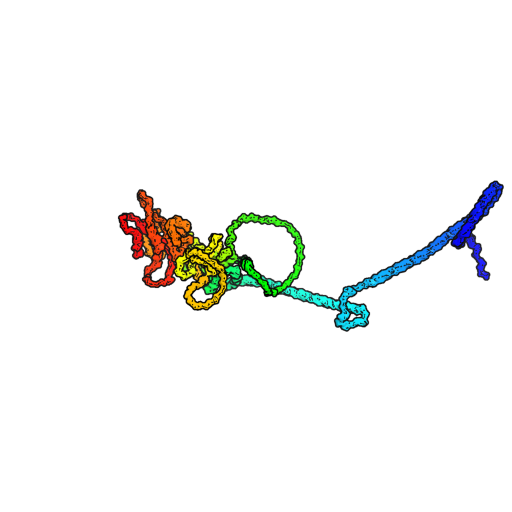TOM 2574 N N . THR A 1 323 ? -13.319 6.645 -24.946 1.00 38.72 323 THR A N 1
ATOM 2575 C CA . THR A 1 323 ? -12.463 5.773 -25.763 1.00 38.72 323 THR A CA 1
ATOM 2576 C C . THR A 1 323 ? -11.131 5.544 -25.047 1.00 38.72 323 THR A C 1
ATOM 2578 O O . THR A 1 323 ? -10.106 6.072 -25.457 1.00 38.72 323 THR A O 1
ATOM 2581 N N . SER A 1 324 ? -11.130 4.801 -23.931 1.00 36.78 324 SER A N 1
ATOM 2582 C CA . SER A 1 324 ? -9.879 4.370 -23.267 1.00 36.78 324 SER A CA 1
ATOM 2583 C C . SER A 1 324 ? -10.028 3.166 -22.311 1.00 36.78 324 SER A C 1
ATOM 2585 O O . SER A 1 324 ? -9.140 2.918 -21.505 1.00 36.78 324 SER A O 1
ATOM 2587 N N . ASN A 1 325 ? -11.116 2.387 -22.362 1.00 45.66 325 ASN A N 1
ATOM 2588 C CA . ASN A 1 325 ? -11.312 1.239 -21.449 1.00 45.66 325 ASN A CA 1
ATOM 2589 C C . ASN A 1 325 ? -11.188 -0.139 -22.122 1.00 45.66 325 ASN A C 1
ATOM 2591 O O . ASN A 1 325 ? -11.632 -1.134 -21.560 1.00 45.66 325 ASN A O 1
ATOM 2595 N N . LYS A 1 326 ? -10.589 -0.234 -23.316 1.00 53.16 326 LYS A N 1
ATOM 2596 C CA . LYS A 1 326 ? -10.413 -1.533 -23.998 1.00 53.16 326 LYS A CA 1
ATOM 2597 C C . LYS A 1 326 ? -9.137 -2.286 -23.589 1.00 53.16 326 LYS A C 1
ATOM 2599 O O . LYS A 1 326 ? -9.042 -3.487 -23.813 1.00 53.16 326 LYS A O 1
ATOM 2604 N N . MET A 1 327 ? -8.169 -1.620 -22.954 1.00 61.78 327 MET A N 1
ATOM 2605 C CA . MET A 1 327 ? -6.879 -2.219 -22.579 1.00 61.78 327 MET A CA 1
ATOM 2606 C C . MET A 1 327 ? -6.475 -1.800 -21.166 1.00 61.78 327 MET A C 1
ATOM 2608 O O . MET A 1 327 ? -5.620 -0.941 -20.971 1.00 61.78 327 MET A O 1
ATOM 2612 N N . ALA A 1 328 ? -7.124 -2.395 -20.166 1.00 73.12 328 ALA A N 1
ATOM 2613 C CA . ALA A 1 328 ? -6.724 -2.219 -18.776 1.00 73.12 328 ALA A CA 1
ATOM 2614 C C . ALA A 1 328 ? -5.404 -2.963 -18.515 1.00 73.12 328 ALA A C 1
ATOM 2616 O O . ALA A 1 328 ? -5.300 -4.171 -18.745 1.00 73.12 328 ALA A O 1
ATOM 2617 N N . THR A 1 329 ? -4.396 -2.246 -18.028 1.00 80.75 329 THR A N 1
ATOM 2618 C CA . THR A 1 329 ? -3.127 -2.824 -17.580 1.00 80.75 329 THR A CA 1
ATOM 2619 C C . THR A 1 329 ? -3.153 -3.083 -16.080 1.00 80.75 329 THR A C 1
ATOM 2621 O O . THR A 1 329 ? -3.860 -2.421 -15.321 1.00 80.75 329 THR A O 1
ATOM 2624 N N . HIS A 1 330 ? -2.350 -4.040 -15.637 1.00 83.50 330 HIS A N 1
ATOM 2625 C CA . HIS A 1 330 ? -2.086 -4.264 -14.229 1.00 83.50 330 HIS A CA 1
ATOM 2626 C C . HIS A 1 330 ? -1.390 -3.031 -13.616 1.00 83.50 330 HIS A C 1
ATOM 2628 O O . HIS A 1 330 ? -0.516 -2.450 -14.264 1.00 83.50 330 HIS A O 1
ATOM 2634 N N . PRO A 1 331 ? -1.746 -2.625 -12.383 1.00 84.31 331 PRO A N 1
ATOM 2635 C CA . PRO A 1 331 ? -1.205 -1.428 -11.740 1.00 84.31 331 PRO A CA 1
ATOM 2636 C C . PRO A 1 331 ? 0.257 -1.563 -11.308 1.00 84.31 331 PRO A C 1
ATOM 2638 O O . PRO A 1 331 ? 0.881 -0.543 -11.047 1.00 84.31 331 PRO A O 1
ATOM 2641 N N . LEU A 1 332 ? 0.797 -2.787 -11.222 1.00 88.75 332 LEU A N 1
ATOM 2642 C CA . LEU A 1 332 ? 2.232 -3.042 -11.035 1.00 88.75 332 LEU A CA 1
ATOM 2643 C C . LEU A 1 332 ? 2.892 -3.429 -12.356 1.00 88.75 332 LEU A C 1
ATOM 2645 O O . LEU A 1 332 ? 2.361 -4.263 -13.095 1.00 88.75 332 LEU A O 1
ATOM 2649 N N . SER A 1 333 ? 4.080 -2.879 -12.574 1.00 88.69 333 SER A N 1
ATOM 2650 C CA . SER A 1 333 ? 4.947 -3.099 -13.727 1.00 88.69 333 SER A CA 1
ATOM 2651 C C . SER A 1 333 ? 6.373 -3.402 -13.269 1.00 88.69 333 SER A C 1
ATOM 2653 O O . SER A 1 333 ? 6.794 -2.967 -12.195 1.00 88.69 333 SER A O 1
ATOM 2655 N N . VAL A 1 334 ? 7.115 -4.168 -14.068 1.00 89.62 334 VAL A N 1
ATOM 2656 C CA . VAL A 1 334 ? 8.534 -4.453 -13.807 1.00 89.62 334 VAL A CA 1
ATOM 2657 C C . VAL A 1 334 ? 9.374 -3.512 -14.659 1.00 89.62 334 VAL A C 1
ATOM 2659 O O . VAL A 1 334 ? 9.179 -3.432 -15.870 1.00 89.62 334 VAL A O 1
ATOM 2662 N N . VAL A 1 335 ? 10.302 -2.800 -14.035 1.00 90.38 335 VAL A N 1
ATOM 2663 C CA . VAL A 1 335 ? 11.167 -1.806 -14.665 1.00 90.38 335 VAL A CA 1
ATOM 2664 C C . VAL A 1 335 ? 12.610 -2.274 -14.589 1.00 90.38 335 VAL A C 1
ATOM 2666 O O . VAL A 1 335 ? 13.135 -2.559 -13.516 1.00 90.38 335 VAL A O 1
ATOM 2669 N N . VAL A 1 336 ? 13.259 -2.344 -15.745 1.00 88.50 336 VAL A N 1
ATOM 2670 C CA . VAL A 1 336 ? 14.669 -2.703 -15.886 1.00 88.50 336 VAL A CA 1
ATOM 2671 C C . VAL A 1 336 ? 15.413 -1.484 -16.396 1.00 88.50 336 VAL A C 1
ATOM 2673 O O . VAL A 1 336 ? 15.116 -0.994 -17.484 1.00 88.50 336 VAL A O 1
ATOM 2676 N N . ARG A 1 337 ? 16.376 -0.997 -15.618 1.00 88.31 337 ARG A N 1
ATOM 2677 C CA . ARG A 1 337 ? 17.268 0.102 -15.988 1.00 88.31 337 ARG A CA 1
ATOM 2678 C C . ARG A 1 337 ? 18.646 -0.474 -16.272 1.00 88.31 337 ARG A C 1
ATOM 2680 O O . ARG A 1 337 ? 19.216 -1.141 -15.414 1.00 88.31 337 ARG A O 1
ATOM 2687 N N . LEU A 1 338 ? 19.162 -0.238 -17.470 1.00 86.19 338 LEU A N 1
ATOM 2688 C CA . LEU A 1 338 ? 20.497 -0.635 -17.902 1.00 86.19 338 LEU A CA 1
ATOM 2689 C C . LEU A 1 338 ? 21.269 0.613 -18.331 1.00 86.19 338 LEU A C 1
ATOM 2691 O O . LEU A 1 338 ? 20.838 1.315 -19.241 1.00 86.19 338 LEU A O 1
ATOM 2695 N N . VAL A 1 339 ? 22.435 0.852 -17.742 1.00 83.88 339 VAL A N 1
ATOM 2696 C CA . VAL A 1 339 ? 23.388 1.850 -18.240 1.00 83.88 339 VAL A CA 1
ATOM 2697 C C . VAL A 1 339 ? 24.388 1.141 -19.146 1.00 83.88 339 VAL A C 1
ATOM 2699 O O . VAL A 1 339 ? 25.111 0.248 -18.702 1.00 83.88 339 VAL A O 1
ATOM 2702 N N . HIS A 1 340 ? 24.421 1.523 -20.423 1.00 81.38 340 HIS A N 1
ATOM 2703 C CA . HIS A 1 340 ? 25.332 0.955 -21.418 1.00 81.38 340 HIS A CA 1
ATOM 2704 C C . HIS A 1 340 ? 26.225 2.042 -22.016 1.00 81.38 340 HIS A C 1
ATOM 2706 O O . HIS A 1 340 ? 25.785 3.160 -22.296 1.00 81.38 340 HIS A O 1
ATOM 2712 N N . GLU A 1 341 ? 27.500 1.708 -22.192 1.00 78.06 341 GLU A N 1
ATOM 2713 C CA . GLU A 1 341 ? 28.496 2.583 -22.806 1.00 78.06 341 GLU A CA 1
ATOM 2714 C C . GLU A 1 341 ? 28.774 2.088 -24.220 1.00 78.06 341 GLU A C 1
ATOM 2716 O O . GLU A 1 341 ? 29.300 0.988 -24.402 1.00 78.06 341 GLU A O 1
ATOM 2721 N N . CYS A 1 342 ? 28.443 2.903 -25.218 1.00 65.19 342 CYS A N 1
ATOM 2722 C CA . CYS A 1 342 ? 28.561 2.510 -26.616 1.00 65.19 342 CYS A CA 1
ATOM 2723 C C . CYS A 1 342 ? 29.865 3.008 -27.237 1.00 65.19 342 CYS A C 1
ATOM 2725 O O . CYS A 1 342 ? 30.231 4.172 -27.085 1.00 65.19 342 CYS A O 1
ATOM 2727 N N . GLY A 1 343 ? 30.527 2.148 -28.013 1.00 57.44 343 GLY A N 1
ATOM 2728 C CA . GLY A 1 343 ? 31.642 2.522 -28.889 1.00 57.44 343 GLY A CA 1
ATOM 2729 C C . GLY A 1 343 ? 33.056 2.232 -28.363 1.00 57.44 343 GLY A C 1
ATOM 2730 O O . GLY A 1 343 ? 33.302 2.028 -27.174 1.00 57.44 343 GLY A O 1
ATOM 2731 N N . ALA A 1 344 ? 34.008 2.212 -29.303 1.00 50.91 344 ALA A N 1
ATOM 2732 C CA . ALA A 1 344 ? 35.426 1.901 -29.078 1.00 50.91 344 ALA A CA 1
ATOM 2733 C C . ALA A 1 344 ? 36.331 3.147 -28.931 1.00 50.91 344 ALA A C 1
ATOM 2735 O O . ALA A 1 344 ? 37.543 3.011 -28.781 1.00 50.91 344 ALA A O 1
ATOM 2736 N N . ALA A 1 345 ? 35.764 4.358 -28.994 1.00 48.88 345 ALA A N 1
ATOM 2737 C CA . ALA A 1 345 ? 36.508 5.620 -28.950 1.00 48.88 345 ALA A CA 1
ATOM 2738 C C . ALA A 1 345 ? 36.786 6.107 -27.511 1.00 48.88 345 ALA A C 1
ATOM 2740 O O . ALA A 1 345 ? 36.140 5.680 -26.555 1.00 48.88 345 ALA A O 1
ATOM 2741 N N . ALA A 1 346 ? 37.748 7.027 -27.363 1.00 45.50 346 ALA A N 1
ATOM 2742 C CA . ALA A 1 346 ? 38.208 7.559 -26.074 1.00 45.50 346 ALA A CA 1
ATOM 2743 C C . ALA A 1 346 ? 37.149 8.378 -25.294 1.00 45.50 346 ALA A C 1
ATOM 2745 O O . ALA A 1 346 ? 37.273 8.503 -24.078 1.00 45.50 346 ALA A O 1
ATOM 2746 N N . SER A 1 347 ? 36.095 8.887 -25.952 1.00 55.53 347 SER A N 1
ATOM 2747 C CA . SER A 1 347 ? 34.864 9.371 -25.306 1.00 55.53 347 SER A CA 1
ATOM 2748 C C . SER A 1 347 ? 33.688 8.474 -25.711 1.00 55.53 347 SER A C 1
ATOM 2750 O O . SER A 1 347 ? 33.255 8.464 -26.862 1.00 55.53 347 SER A O 1
ATOM 2752 N N . LYS A 1 348 ? 33.185 7.665 -24.774 1.00 66.12 348 LYS A N 1
ATOM 2753 C CA . LYS A 1 348 ? 32.058 6.757 -25.025 1.00 66.12 348 LYS A CA 1
ATOM 2754 C C . LYS A 1 348 ? 30.742 7.451 -24.671 1.00 66.12 348 LYS A C 1
ATOM 2756 O O . LYS A 1 348 ? 30.590 7.841 -23.509 1.00 66.12 348 LYS A O 1
ATOM 2761 N N . PRO A 1 349 ? 29.789 7.620 -25.606 1.00 68.31 349 PRO A N 1
ATOM 2762 C CA . PRO A 1 349 ? 28.449 8.057 -25.243 1.00 68.31 349 PRO A CA 1
ATOM 2763 C C . PRO A 1 349 ? 27.797 7.031 -24.305 1.00 68.31 349 PRO A C 1
ATOM 2765 O O . PRO A 1 349 ? 27.834 5.822 -24.551 1.00 68.31 349 PRO A O 1
ATOM 2768 N N . ARG A 1 350 ? 27.218 7.527 -23.208 1.00 76.69 350 ARG A N 1
ATOM 2769 C CA . ARG A 1 350 ? 26.537 6.708 -22.196 1.00 76.69 350 ARG A CA 1
ATOM 2770 C C . ARG A 1 350 ? 25.031 6.849 -22.371 1.00 76.69 350 ARG A C 1
ATOM 2772 O O . ARG A 1 350 ? 24.516 7.969 -22.405 1.00 76.69 350 ARG A O 1
ATOM 2779 N N . PHE A 1 351 ? 24.337 5.721 -22.453 1.00 80.00 351 PHE A N 1
ATOM 2780 C CA . PHE A 1 351 ? 22.884 5.669 -22.574 1.00 80.00 351 PHE A CA 1
ATOM 2781 C C . PHE A 1 351 ? 22.281 4.911 -21.396 1.00 80.00 351 PHE A C 1
ATOM 2783 O O . PHE A 1 351 ? 22.761 3.841 -21.023 1.00 80.00 351 PHE A O 1
ATOM 2790 N N . GLU A 1 352 ? 21.206 5.458 -20.835 1.00 84.25 352 GLU A N 1
ATOM 2791 C CA . GLU A 1 352 ? 20.329 4.744 -19.913 1.00 84.25 352 GLU A CA 1
ATOM 2792 C C . GLU A 1 352 ? 19.143 4.171 -20.697 1.00 84.25 352 GLU A C 1
ATOM 2794 O O . GLU A 1 352 ? 18.381 4.896 -21.342 1.00 84.25 352 GLU A O 1
ATOM 2799 N N . ILE A 1 353 ? 19.006 2.851 -20.651 1.00 86.62 353 ILE A N 1
ATOM 2800 C CA . ILE A 1 353 ? 17.916 2.073 -21.230 1.00 86.62 353 ILE A CA 1
ATOM 2801 C C . ILE A 1 353 ? 16.957 1.728 -20.093 1.00 86.62 353 ILE A C 1
ATOM 2803 O O . ILE A 1 353 ? 17.302 0.937 -19.218 1.00 86.62 353 ILE A O 1
ATOM 2807 N N . GLN A 1 354 ? 15.738 2.259 -20.128 1.00 88.19 354 GLN A N 1
ATOM 2808 C CA . GLN A 1 354 ? 14.664 1.872 -19.216 1.00 88.19 354 GLN A CA 1
ATOM 2809 C C . GLN A 1 354 ? 13.606 1.061 -19.974 1.00 88.19 354 GLN A C 1
ATOM 2811 O O . GLN A 1 354 ? 12.887 1.589 -20.822 1.00 88.19 354 GLN A O 1
ATOM 2816 N N . LEU A 1 355 ? 13.497 -0.227 -19.659 1.00 89.12 355 LEU A N 1
ATOM 2817 C CA . LEU A 1 355 ? 12.466 -1.131 -20.167 1.00 89.12 355 LEU A CA 1
ATOM 2818 C C . LEU A 1 355 ? 11.389 -1.319 -19.101 1.00 89.12 355 LEU A C 1
ATOM 2820 O O . LEU A 1 355 ? 11.679 -1.736 -17.986 1.00 89.12 355 LEU A O 1
ATOM 2824 N N . THR A 1 356 ? 10.145 -1.029 -19.454 1.00 89.25 356 THR A N 1
ATOM 2825 C CA . THR A 1 356 ? 8.973 -1.169 -18.583 1.00 89.25 356 THR A CA 1
ATOM 2826 C C . THR A 1 356 ? 8.071 -2.267 -19.136 1.00 89.25 356 THR A C 1
ATOM 2828 O O . THR A 1 356 ? 7.646 -2.205 -20.291 1.00 89.25 356 THR A O 1
ATOM 2831 N N . PHE A 1 357 ? 7.832 -3.297 -18.328 1.00 90.00 357 PHE A N 1
ATOM 2832 C CA . PHE A 1 357 ? 7.015 -4.459 -18.661 1.00 90.00 357 PHE A CA 1
ATOM 2833 C C . PHE A 1 357 ? 5.651 -4.330 -17.982 1.00 90.00 357 PHE A C 1
ATOM 2835 O O . PHE A 1 357 ? 5.547 -4.352 -16.752 1.00 90.00 357 PHE A O 1
ATOM 2842 N N . PHE A 1 358 ? 4.602 -4.214 -18.790 1.00 88.25 358 PHE A N 1
ATOM 2843 C CA . PHE A 1 358 ? 3.214 -4.104 -18.355 1.00 88.25 358 PHE A CA 1
ATOM 2844 C C . PHE A 1 358 ? 2.477 -5.415 -18.596 1.00 88.25 358 PHE A C 1
ATOM 2846 O O . PHE A 1 358 ? 2.610 -6.020 -19.655 1.00 88.25 358 PHE A O 1
ATOM 2853 N N . TRP A 1 359 ? 1.642 -5.833 -17.648 1.00 87.69 359 TRP A N 1
ATOM 2854 C CA . TRP A 1 359 ? 0.699 -6.927 -17.876 1.00 87.69 359 TRP A CA 1
ATOM 2855 C C . TRP A 1 359 ? -0.636 -6.367 -18.348 1.00 87.69 359 TRP A C 1
ATOM 2857 O O . TRP A 1 359 ? -1.240 -5.545 -17.660 1.00 87.69 359 TRP A O 1
ATOM 2867 N N . VAL A 1 360 ? -1.113 -6.801 -19.508 1.00 84.38 360 VAL A N 1
ATOM 2868 C CA . VAL A 1 360 ? -2.382 -6.334 -20.077 1.00 84.38 360 VAL A CA 1
ATOM 2869 C C . VAL A 1 360 ? -3.463 -7.331 -19.684 1.00 84.38 360 VAL A C 1
ATOM 2871 O O . VAL A 1 360 ? -3.461 -8.469 -20.150 1.00 84.38 360 VAL A O 1
ATOM 2874 N N . LEU A 1 361 ? -4.392 -6.917 -18.820 1.00 81.38 361 LEU A N 1
ATOM 2875 C CA . LEU A 1 361 ? -5.380 -7.813 -18.212 1.00 81.38 361 LEU A CA 1
ATOM 2876 C C . LEU A 1 361 ? -6.350 -8.401 -19.247 1.00 81.38 361 LEU A C 1
ATOM 2878 O O . LEU A 1 361 ? -6.742 -9.557 -19.114 1.00 81.38 361 LEU A O 1
ATOM 2882 N N . SER A 1 362 ? -6.707 -7.631 -20.281 1.00 72.81 362 SER A N 1
ATOM 2883 C CA . SER A 1 362 ? -7.655 -8.060 -21.318 1.00 72.81 362 SER A CA 1
ATOM 2884 C C . SER A 1 362 ? -7.097 -9.152 -22.230 1.00 72.81 362 SER A C 1
ATOM 2886 O O . SER A 1 362 ? -7.805 -10.102 -22.547 1.00 72.81 362 SER A O 1
ATOM 2888 N N . VAL A 1 363 ? -5.825 -9.041 -22.623 1.00 73.25 363 VAL A N 1
ATOM 2889 C CA . VAL A 1 363 ? -5.191 -9.949 -23.596 1.00 73.25 363 VAL A CA 1
ATOM 2890 C C . VAL A 1 363 ? -4.324 -11.019 -22.915 1.00 73.25 363 VAL A C 1
ATOM 2892 O O . VAL A 1 363 ? -3.931 -11.988 -23.552 1.00 73.25 363 VAL A O 1
ATOM 2895 N N . LYS A 1 364 ? -4.045 -10.880 -21.609 1.00 81.19 364 LYS A N 1
ATOM 2896 C CA . LYS A 1 364 ? -3.126 -11.743 -20.839 1.00 81.19 364 LYS A CA 1
ATOM 2897 C C . LYS A 1 364 ? -1.737 -11.849 -21.483 1.00 81.19 364 LYS A C 1
ATOM 2899 O O . LYS A 1 364 ? -1.142 -12.922 -21.536 1.00 81.19 364 LYS A O 1
ATOM 2904 N N . LEU A 1 365 ? -1.237 -10.721 -21.979 1.00 82.75 365 LEU A N 1
ATOM 2905 C CA . LEU A 1 365 ? 0.080 -10.601 -22.598 1.00 82.75 365 LEU A CA 1
ATOM 2906 C C . LEU A 1 365 ? 0.916 -9.541 -21.883 1.00 82.75 365 LEU A C 1
ATOM 2908 O O . LEU A 1 365 ? 0.387 -8.559 -21.351 1.00 82.75 365 LEU A O 1
ATOM 2912 N N . VAL A 1 366 ? 2.235 -9.727 -21.920 1.00 84.62 366 VAL A N 1
ATOM 2913 C CA . VAL A 1 366 ? 3.209 -8.735 -21.454 1.00 84.62 366 VAL A CA 1
ATOM 2914 C C . VAL A 1 366 ? 3.513 -7.733 -22.569 1.00 84.62 366 VAL A C 1
ATOM 2916 O O . VAL A 1 366 ? 3.993 -8.121 -23.630 1.00 84.62 366 VAL A O 1
ATOM 2919 N N . ALA A 1 367 ? 3.262 -6.448 -22.346 1.00 85.88 367 ALA A N 1
ATOM 2920 C CA . ALA A 1 367 ? 3.680 -5.373 -23.239 1.00 85.88 367 ALA A CA 1
ATOM 2921 C C . ALA A 1 367 ? 4.974 -4.730 -22.728 1.00 85.88 367 ALA A C 1
ATOM 2923 O O . ALA A 1 367 ? 5.155 -4.565 -21.523 1.00 85.88 367 ALA A O 1
ATOM 2924 N N . VAL A 1 368 ? 5.872 -4.358 -23.639 1.00 86.44 368 VAL A N 1
ATOM 2925 C CA . VAL A 1 368 ? 7.149 -3.715 -23.313 1.00 86.44 368 VAL A CA 1
ATOM 2926 C C . VAL A 1 368 ? 7.180 -2.308 -23.877 1.00 86.44 368 VAL A C 1
ATOM 2928 O O . VAL A 1 368 ? 6.854 -2.074 -25.044 1.00 86.44 368 VAL A O 1
ATOM 2931 N N . ARG A 1 369 ? 7.634 -1.370 -23.056 1.00 85.12 369 ARG A N 1
ATOM 2932 C CA . ARG A 1 369 ? 7.926 -0.000 -23.460 1.00 85.12 369 ARG A CA 1
ATOM 2933 C C . ARG A 1 369 ? 9.360 0.346 -23.094 1.00 85.12 369 ARG A C 1
ATOM 2935 O O . ARG A 1 369 ? 9.789 0.137 -21.964 1.00 85.12 369 ARG A O 1
ATOM 2942 N N . LEU A 1 370 ? 10.071 0.913 -24.059 1.00 84.75 370 LEU A N 1
ATOM 2943 C CA . LEU A 1 370 ? 11.434 1.402 -23.907 1.00 84.75 370 LEU A CA 1
ATOM 2944 C C . LEU A 1 370 ? 11.442 2.925 -23.784 1.00 84.75 370 LEU A C 1
ATOM 2946 O O . LEU A 1 370 ? 10.779 3.619 -24.555 1.00 84.75 370 LEU A O 1
ATOM 2950 N N . HIS A 1 371 ? 12.250 3.424 -22.861 1.00 81.69 371 HIS A N 1
ATOM 2951 C CA . HIS A 1 371 ? 12.668 4.811 -22.780 1.00 81.69 371 HIS A CA 1
ATOM 2952 C C . HIS A 1 371 ? 14.199 4.856 -22.839 1.00 81.69 371 HIS A C 1
ATOM 2954 O O . HIS A 1 371 ? 14.866 4.184 -22.054 1.00 81.69 371 HIS A O 1
ATOM 2960 N N . LEU A 1 372 ? 14.748 5.618 -23.785 1.00 80.81 372 LEU A N 1
ATOM 2961 C CA . LEU A 1 372 ? 16.189 5.800 -23.955 1.00 80.81 372 LEU A CA 1
ATOM 2962 C C . LEU A 1 372 ? 16.562 7.225 -23.538 1.00 80.81 372 LEU A C 1
ATOM 2964 O O . LEU A 1 372 ? 16.038 8.183 -24.107 1.00 80.81 372 LEU A O 1
ATOM 2968 N N . THR A 1 373 ? 17.480 7.364 -22.587 1.00 80.62 373 THR A N 1
ATOM 2969 C CA . THR A 1 373 ? 17.990 8.664 -22.130 1.00 80.62 373 THR A CA 1
ATOM 2970 C C . THR A 1 373 ? 19.480 8.758 -22.448 1.00 80.62 373 THR A C 1
ATOM 2972 O O . THR A 1 373 ? 20.270 7.924 -22.008 1.00 80.62 373 THR A O 1
ATOM 2975 N N . ALA A 1 374 ? 19.882 9.764 -23.226 1.00 76.31 374 ALA A N 1
ATOM 2976 C CA . ALA A 1 374 ? 21.295 10.057 -23.457 1.00 76.31 374 ALA A CA 1
ATOM 2977 C C . ALA A 1 374 ? 21.861 10.816 -22.246 1.00 76.31 374 ALA A C 1
ATOM 2979 O O . ALA A 1 374 ? 21.334 11.862 -21.876 1.00 76.31 374 ALA A O 1
ATOM 2980 N N . LEU A 1 375 ? 22.927 10.295 -21.635 1.00 68.50 375 LEU A N 1
ATOM 2981 C CA . LEU A 1 375 ? 23.568 10.886 -20.451 1.00 68.50 375 LEU A CA 1
ATOM 2982 C C . LEU A 1 375 ? 24.783 11.766 -20.806 1.00 68.50 375 LEU A C 1
ATOM 2984 O O . LEU A 1 375 ? 25.444 12.296 -19.917 1.00 68.50 375 LEU A O 1
ATOM 2988 N N . SER A 1 376 ? 25.104 11.905 -22.096 1.00 65.81 376 SER A N 1
ATOM 2989 C CA . SER A 1 376 ? 26.228 12.699 -22.605 1.00 65.81 376 SER A CA 1
ATOM 2990 C C . SER A 1 376 ? 25.784 13.652 -23.715 1.00 65.81 376 SER A C 1
ATOM 2992 O O . SER A 1 376 ? 25.101 13.213 -24.642 1.00 65.81 376 SER A O 1
ATOM 2994 N N . ASP A 1 377 ? 26.271 14.896 -23.696 1.00 56.12 377 ASP A N 1
ATOM 2995 C CA . ASP A 1 377 ? 25.954 15.937 -24.695 1.00 56.12 377 ASP A CA 1
ATOM 2996 C C . ASP A 1 377 ? 26.407 15.599 -26.131 1.00 56.12 377 ASP A C 1
ATOM 2998 O O . ASP A 1 377 ? 25.915 16.176 -27.096 1.00 56.12 377 ASP A O 1
ATOM 3002 N N . GLN A 1 378 ? 27.317 14.635 -26.307 1.00 57.31 378 GLN A N 1
ATOM 3003 C CA . GLN A 1 378 ? 27.847 14.214 -27.613 1.00 57.31 378 GLN A CA 1
ATOM 3004 C C . GLN A 1 378 ? 27.066 13.038 -28.226 1.00 57.31 378 GLN A C 1
ATOM 3006 O O . GLN A 1 378 ? 27.654 12.091 -28.751 1.00 57.31 378 GLN A O 1
ATOM 3011 N N . SER A 1 379 ? 25.735 13.052 -28.138 1.00 60.41 379 SER A N 1
ATOM 3012 C CA . SER A 1 379 ? 24.928 12.034 -28.820 1.00 60.41 379 SER A CA 1
ATOM 3013 C C . SER A 1 379 ? 24.902 12.298 -30.336 1.00 60.41 379 SER A C 1
ATOM 3015 O O . SER A 1 379 ? 24.671 13.439 -30.743 1.00 60.41 379 SER A O 1
ATOM 3017 N N . PRO A 1 380 ? 25.137 11.290 -31.196 1.00 62.09 380 PRO A N 1
ATOM 3018 C CA . PRO A 1 380 ? 25.032 11.469 -32.639 1.00 62.09 380 PRO A CA 1
ATOM 3019 C C . PRO A 1 380 ? 23.567 11.705 -33.018 1.00 62.09 380 PRO A C 1
ATOM 3021 O O . PRO A 1 380 ? 22.760 10.776 -33.036 1.00 62.09 380 PRO A O 1
ATOM 3024 N N . SER A 1 381 ? 23.205 12.958 -33.294 1.00 66.69 381 SER A N 1
ATOM 3025 C CA . SER A 1 381 ? 21.863 13.308 -33.753 1.00 66.69 381 SER A CA 1
ATOM 3026 C C . SER A 1 381 ? 21.830 13.363 -35.279 1.00 66.69 381 SER A C 1
ATOM 3028 O O . SER A 1 381 ? 22.421 14.255 -35.881 1.00 66.69 381 SER A O 1
ATOM 3030 N N . SER A 1 382 ? 21.105 12.435 -35.891 1.00 72.88 382 SER A N 1
ATOM 3031 C CA . SER A 1 382 ? 20.658 12.529 -37.281 1.00 72.88 382 SER A CA 1
ATOM 3032 C C . SER A 1 382 ? 19.188 12.938 -37.281 1.00 72.88 382 SER A C 1
ATOM 3034 O O . SER A 1 382 ? 18.384 12.412 -36.500 1.00 72.88 382 SER A O 1
ATOM 3036 N N . THR A 1 383 ? 18.826 13.879 -38.151 1.00 75.25 383 THR A N 1
ATOM 3037 C CA . THR A 1 383 ? 17.434 14.340 -38.269 1.00 75.25 383 THR A CA 1
ATOM 3038 C C . THR A 1 383 ? 16.563 13.257 -38.907 1.00 75.25 383 THR A C 1
ATOM 3040 O O . THR A 1 383 ? 15.430 13.031 -38.484 1.00 75.25 383 THR A O 1
ATOM 3043 N N . SER A 1 384 ? 17.111 12.538 -39.889 1.00 74.06 384 SER A N 1
ATOM 3044 C CA . SER A 1 384 ? 16.431 11.466 -40.619 1.00 74.06 384 SER A CA 1
ATOM 3045 C C . SER A 1 384 ? 16.362 10.137 -39.850 1.00 74.06 384 SER A C 1
ATOM 3047 O O . SER A 1 384 ? 15.456 9.341 -40.098 1.00 74.06 384 SER A O 1
ATOM 3049 N N . GLY A 1 385 ? 17.277 9.896 -38.903 1.00 71.12 385 GLY A N 1
ATOM 3050 C CA . GLY A 1 385 ? 17.384 8.652 -38.132 1.00 71.12 385 GLY A CA 1
ATOM 3051 C C . GLY A 1 385 ? 16.743 8.665 -36.738 1.00 71.12 385 GLY A C 1
ATOM 3052 O O . GLY A 1 385 ? 16.692 7.621 -36.095 1.00 71.12 385 GLY A O 1
ATOM 3053 N N . ARG A 1 386 ? 16.224 9.802 -36.252 1.00 74.69 386 ARG A N 1
ATOM 3054 C CA . ARG A 1 386 ? 15.741 9.965 -34.859 1.00 74.69 386 ARG A CA 1
ATOM 3055 C C . ARG A 1 386 ? 14.719 8.909 -34.405 1.00 74.69 386 ARG A C 1
ATOM 3057 O O . ARG A 1 386 ? 14.743 8.486 -33.254 1.00 74.69 386 ARG A O 1
ATOM 3064 N N . ASP A 1 387 ? 13.845 8.479 -35.307 1.00 74.88 387 ASP A N 1
ATOM 3065 C CA . ASP A 1 387 ? 12.792 7.482 -35.059 1.00 74.88 387 ASP A CA 1
ATOM 3066 C C . ASP A 1 387 ? 13.337 6.042 -34.908 1.00 74.88 387 ASP A C 1
ATOM 3068 O O . ASP A 1 387 ? 12.693 5.162 -34.343 1.00 74.88 387 ASP A O 1
ATOM 3072 N N . LEU A 1 388 ? 14.573 5.775 -35.346 1.00 75.31 388 LEU A N 1
ATOM 3073 C CA . LEU A 1 388 ? 15.201 4.451 -35.221 1.00 75.31 388 LEU A CA 1
ATOM 3074 C C . LEU A 1 388 ? 15.556 4.083 -33.773 1.00 75.31 388 LEU A C 1
ATOM 3076 O O . LEU A 1 388 ? 15.789 2.910 -33.481 1.00 75.31 388 LEU A O 1
ATOM 3080 N N . LEU A 1 389 ? 15.594 5.077 -32.881 1.00 73.19 389 LEU A N 1
ATOM 3081 C CA . LEU A 1 389 ? 15.825 4.912 -31.444 1.00 73.19 389 LEU A CA 1
ATOM 3082 C C . LEU A 1 389 ? 14.519 4.791 -30.640 1.00 73.19 389 LEU A C 1
ATOM 3084 O O . LEU A 1 389 ? 14.561 4.629 -29.420 1.00 73.19 389 LEU A O 1
ATOM 3088 N N . CYS A 1 390 ? 13.355 4.869 -31.292 1.00 69.12 390 CYS A N 1
ATOM 3089 C CA . CYS A 1 390 ? 12.072 4.682 -30.628 1.00 69.12 390 CYS A CA 1
ATOM 3090 C C . CYS A 1 390 ? 11.850 3.213 -30.231 1.00 69.12 390 CYS A C 1
ATOM 3092 O O . CYS A 1 390 ? 12.351 2.283 -30.868 1.00 69.12 390 CYS A O 1
ATOM 3094 N N . SER A 1 391 ? 11.051 3.014 -29.177 1.00 60.75 391 SER A N 1
ATOM 3095 C CA . SER A 1 391 ? 10.770 1.707 -28.565 1.00 60.75 391 SER A CA 1
ATOM 3096 C C . SER A 1 391 ? 10.312 0.639 -29.549 1.00 60.75 391 SER A C 1
ATOM 3098 O O . SER A 1 391 ? 10.670 -0.525 -29.404 1.00 60.75 391 SER A O 1
ATOM 3100 N N . GLU A 1 392 ? 9.536 1.040 -30.550 1.00 66.06 392 GLU A N 1
ATOM 3101 C CA . GLU A 1 392 ? 8.955 0.130 -31.526 1.00 66.06 392 GLU A CA 1
ATOM 3102 C C . GLU A 1 392 ? 10.018 -0.393 -32.488 1.00 66.06 392 GLU A C 1
ATOM 3104 O O . GLU A 1 392 ? 10.152 -1.594 -32.659 1.00 66.06 392 GLU A O 1
ATOM 3109 N N . LYS A 1 393 ? 10.837 0.492 -33.061 1.00 69.19 393 LYS A N 1
ATOM 3110 C CA . LYS A 1 393 ? 11.775 0.142 -34.140 1.00 69.19 393 LYS A CA 1
ATOM 3111 C C . LYS A 1 393 ? 13.103 -0.418 -33.644 1.00 69.19 393 LYS A C 1
ATOM 3113 O O . LYS A 1 393 ? 13.803 -1.098 -34.395 1.00 69.19 393 LYS A O 1
ATOM 3118 N N . LEU A 1 394 ? 13.465 -0.137 -32.392 1.00 74.31 394 LEU A N 1
ATOM 3119 C CA . LEU A 1 394 ? 14.687 -0.673 -31.801 1.00 74.31 394 LEU A CA 1
ATOM 3120 C C . LEU A 1 394 ? 14.538 -2.154 -31.430 1.00 74.31 394 LEU A C 1
ATOM 3122 O O . LEU A 1 394 ? 15.458 -2.940 -31.661 1.00 74.31 394 LEU A O 1
ATOM 3126 N N . LEU A 1 395 ? 13.382 -2.510 -30.860 1.00 74.25 395 LEU A N 1
ATOM 3127 C CA . LEU A 1 395 ? 13.120 -3.815 -30.246 1.00 74.25 395 LEU A CA 1
ATOM 3128 C C . LEU A 1 395 ? 12.462 -4.839 -31.187 1.00 74.25 395 LEU A C 1
ATOM 3130 O O . LEU A 1 395 ? 12.370 -6.010 -30.812 1.00 74.25 395 LEU A O 1
ATOM 3134 N N . CYS A 1 396 ? 12.020 -4.420 -32.378 1.00 72.06 396 CYS A N 1
ATOM 3135 C CA . CYS A 1 396 ? 11.584 -5.333 -33.437 1.00 72.06 396 CYS A CA 1
ATOM 3136 C C . CYS A 1 396 ? 12.739 -6.222 -33.932 1.00 72.06 396 CYS A C 1
ATOM 3138 O O . CYS A 1 396 ? 13.890 -5.775 -34.034 1.00 72.06 396 CYS A O 1
ATOM 3140 N N . ASN A 1 397 ? 12.410 -7.469 -34.265 1.00 67.19 397 ASN A N 1
ATOM 3141 C CA . ASN A 1 397 ? 13.260 -8.509 -34.826 1.00 67.19 397 ASN A CA 1
ATOM 3142 C C . ASN A 1 397 ? 14.581 -8.642 -34.055 1.00 67.19 397 ASN A C 1
ATOM 3144 O O . ASN A 1 397 ? 15.676 -8.519 -34.611 1.00 67.19 397 ASN A O 1
ATOM 3148 N N . LEU A 1 398 ? 14.495 -8.786 -32.728 1.00 69.19 398 LEU A N 1
ATOM 3149 C CA . LEU A 1 398 ? 15.674 -8.987 -31.891 1.00 69.19 398 LEU A CA 1
ATOM 3150 C C . LEU A 1 398 ? 16.116 -10.459 -31.964 1.00 69.19 398 LEU A C 1
ATOM 3152 O O . LEU A 1 398 ? 15.472 -11.341 -31.393 1.00 69.19 398 LEU A O 1
ATOM 3156 N N . ASP A 1 399 ? 17.244 -10.720 -32.621 1.00 63.28 399 ASP A N 1
ATOM 3157 C CA . ASP A 1 399 ? 17.834 -12.058 -32.721 1.00 63.28 399 ASP A CA 1
ATOM 3158 C C . ASP A 1 399 ? 18.530 -12.459 -31.412 1.00 63.28 399 ASP A C 1
ATOM 3160 O O . ASP A 1 399 ? 19.743 -12.321 -31.244 1.00 63.28 399 ASP A O 1
ATOM 3164 N N . TRP A 1 400 ? 17.757 -12.962 -30.450 1.00 62.56 400 TRP A N 1
ATOM 3165 C CA . TRP A 1 400 ? 18.288 -13.396 -29.153 1.00 62.56 400 TRP A CA 1
ATOM 3166 C C . TRP A 1 400 ? 18.648 -14.894 -29.108 1.00 62.56 400 TRP A C 1
ATOM 3168 O O . TRP A 1 400 ? 19.373 -15.342 -28.218 1.00 62.56 400 TRP A O 1
ATOM 3178 N N . THR A 1 401 ? 18.214 -15.695 -30.090 1.00 55.22 401 THR A N 1
ATOM 3179 C CA . THR A 1 401 ? 18.545 -17.127 -30.167 1.00 55.22 401 THR A CA 1
ATOM 3180 C C . THR A 1 401 ? 19.863 -17.345 -30.909 1.00 55.22 401 THR A C 1
ATOM 3182 O O . THR A 1 401 ? 19.878 -17.487 -32.129 1.00 55.22 401 THR A O 1
ATOM 3185 N N . ALA A 1 402 ? 20.973 -17.422 -30.176 1.00 42.41 402 ALA A N 1
ATOM 3186 C CA . ALA A 1 402 ? 22.319 -17.485 -30.754 1.00 42.41 402 ALA A CA 1
ATOM 3187 C C . ALA A 1 402 ? 22.594 -18.648 -31.746 1.00 42.41 402 ALA A C 1
ATOM 3189 O O . ALA A 1 402 ? 23.537 -18.540 -32.518 1.00 42.41 402 ALA A O 1
ATOM 3190 N N . ASN A 1 403 ? 21.792 -19.727 -31.781 1.00 41.12 403 ASN A N 1
ATOM 3191 C CA . ASN A 1 403 ? 22.162 -20.981 -32.468 1.00 41.12 403 ASN A CA 1
ATOM 3192 C C . ASN A 1 403 ? 21.076 -21.622 -33.358 1.00 41.12 403 ASN A C 1
ATOM 3194 O O . ASN A 1 403 ? 21.144 -22.820 -33.626 1.00 41.12 403 ASN A O 1
ATOM 3198 N N . SER A 1 404 ? 20.064 -20.892 -33.835 1.00 35.44 404 SER A N 1
ATOM 3199 C CA . SER A 1 404 ? 19.135 -21.496 -34.802 1.00 35.44 404 SER A CA 1
ATOM 3200 C C . SER A 1 404 ? 19.694 -21.366 -36.220 1.00 35.44 404 SER A C 1
ATOM 3202 O O . SER A 1 404 ? 19.657 -20.302 -36.831 1.00 35.44 404 SER A O 1
ATOM 3204 N N . THR A 1 405 ? 20.217 -22.468 -36.755 1.00 33.16 405 THR A N 1
ATOM 3205 C CA . THR A 1 405 ? 20.679 -22.639 -38.146 1.00 33.16 405 THR A CA 1
ATOM 3206 C C . THR A 1 405 ? 19.608 -22.321 -39.199 1.00 33.16 405 THR A C 1
ATOM 3208 O O . THR A 1 405 ? 19.920 -22.222 -40.382 1.00 33.16 405 THR A O 1
ATOM 3211 N N . THR A 1 406 ? 18.360 -22.074 -38.800 1.00 35.06 406 THR A N 1
ATOM 3212 C CA . THR A 1 406 ? 17.291 -21.563 -39.662 1.00 35.06 406 THR A CA 1
ATOM 3213 C C . THR A 1 406 ? 17.280 -20.032 -39.676 1.00 35.06 406 THR A C 1
ATOM 3215 O O . THR A 1 406 ? 16.311 -19.401 -39.256 1.00 35.06 406 THR A O 1
ATOM 3218 N N . LYS A 1 407 ? 18.350 -19.421 -40.200 1.00 36.38 407 LYS A N 1
ATOM 3219 C CA . LYS A 1 407 ? 18.471 -17.959 -40.395 1.00 36.38 407 LYS A CA 1
ATOM 3220 C C . LYS A 1 407 ? 17.427 -17.356 -41.359 1.00 36.38 407 LYS A C 1
ATOM 3222 O O . LYS A 1 407 ? 17.381 -16.146 -41.522 1.00 36.38 407 LYS A O 1
ATOM 3227 N N . GLY A 1 408 ? 16.595 -18.180 -42.005 1.00 35.16 408 GLY A N 1
ATOM 3228 C CA . GLY A 1 408 ? 15.600 -17.747 -42.995 1.00 35.16 408 GLY A CA 1
ATOM 3229 C C . GLY A 1 408 ? 14.127 -17.920 -42.603 1.00 35.16 408 GLY A C 1
ATOM 3230 O O . GLY A 1 408 ? 13.269 -17.498 -43.367 1.00 35.16 408 GLY A O 1
ATOM 3231 N N . ALA A 1 409 ? 13.809 -18.533 -41.454 1.00 31.73 409 ALA A N 1
ATOM 3232 C CA . ALA A 1 409 ? 12.442 -19.003 -41.169 1.00 31.73 409 ALA A CA 1
ATOM 3233 C C . ALA A 1 409 ? 11.611 -18.109 -40.227 1.00 31.73 409 ALA A C 1
ATOM 3235 O O . ALA A 1 409 ? 10.431 -18.378 -40.030 1.00 31.73 409 ALA A O 1
ATOM 3236 N N . ARG A 1 410 ? 12.186 -17.047 -39.645 1.00 45.28 410 ARG A N 1
ATOM 3237 C CA . ARG A 1 410 ? 11.470 -16.133 -38.730 1.00 45.28 410 ARG A CA 1
ATOM 3238 C C . ARG A 1 410 ? 11.206 -14.748 -39.329 1.00 45.28 410 ARG A C 1
ATOM 3240 O O . ARG A 1 410 ? 11.224 -13.759 -38.617 1.00 45.28 410 ARG A O 1
ATOM 3247 N N . ARG A 1 411 ? 10.929 -14.667 -40.634 1.00 46.22 411 ARG A N 1
ATOM 3248 C CA . ARG A 1 411 ? 10.385 -13.445 -41.263 1.00 46.22 411 ARG A CA 1
ATOM 3249 C C . ARG A 1 411 ? 8.853 -13.428 -41.186 1.00 46.22 411 ARG A C 1
ATOM 3251 O O . ARG A 1 411 ? 8.174 -13.351 -42.202 1.00 46.22 411 ARG A O 1
ATOM 3258 N N . GLY A 1 412 ? 8.329 -13.598 -39.974 1.00 49.03 412 GLY A N 1
ATOM 3259 C CA . GLY A 1 412 ? 6.909 -13.488 -39.629 1.00 49.03 412 GLY A CA 1
ATOM 3260 C C . GLY A 1 412 ? 6.725 -12.419 -38.552 1.00 49.03 412 GLY A C 1
ATOM 3261 O O . GLY A 1 412 ? 7.703 -12.010 -37.936 1.00 49.03 412 GLY A O 1
ATOM 3262 N N . SER A 1 413 ? 5.496 -11.942 -38.343 1.00 53.16 413 SER A N 1
ATOM 3263 C CA . SER A 1 413 ? 5.207 -10.850 -37.407 1.00 53.16 413 SER A CA 1
ATOM 3264 C C . SER A 1 413 ? 5.795 -11.089 -36.008 1.00 53.16 413 SER A C 1
ATOM 3266 O O . SER A 1 413 ? 5.502 -12.102 -35.379 1.00 53.16 413 SER A O 1
ATOM 3268 N N . ASP A 1 414 ? 6.549 -10.115 -35.494 1.00 56.12 414 ASP A N 1
ATOM 3269 C CA . ASP A 1 414 ? 7.141 -10.084 -34.140 1.00 56.12 414 ASP A CA 1
ATOM 3270 C C . ASP A 1 414 ? 6.134 -10.143 -32.981 1.00 56.12 414 ASP A C 1
ATOM 3272 O O . ASP A 1 414 ? 6.512 -10.225 -31.805 1.00 56.12 414 ASP A O 1
ATOM 3276 N N . TRP A 1 415 ? 4.850 -10.020 -33.299 1.00 65.38 415 TRP A N 1
ATOM 3277 C CA . TRP A 1 415 ? 3.761 -9.984 -32.343 1.00 65.38 415 TRP A CA 1
ATOM 3278 C C . TRP A 1 415 ? 2.950 -11.286 -32.384 1.00 65.38 415 TRP A C 1
ATOM 3280 O O . TRP A 1 415 ? 2.741 -11.857 -33.459 1.00 65.38 415 TRP A O 1
ATOM 3290 N N . PRO A 1 416 ? 2.456 -11.756 -31.225 1.00 60.03 416 PRO A N 1
ATOM 3291 C CA . PRO A 1 416 ? 1.503 -12.856 -31.180 1.00 60.03 416 PRO A CA 1
ATOM 3292 C C . PRO A 1 416 ? 0.215 -12.472 -31.922 1.00 60.03 416 PRO A C 1
ATOM 3294 O O . PRO A 1 416 ? -0.187 -11.306 -31.926 1.00 60.03 416 PRO A O 1
ATOM 3297 N N . LEU A 1 417 ? -0.436 -13.452 -32.556 1.00 56.81 417 LEU A N 1
ATOM 3298 C CA . LEU A 1 417 ? -1.708 -13.241 -33.247 1.00 56.81 417 LEU A CA 1
ATOM 3299 C C . LEU A 1 417 ? -2.771 -12.811 -32.228 1.00 56.81 417 LEU A C 1
ATOM 3301 O O . LEU A 1 417 ? -3.146 -13.572 -31.336 1.00 56.81 417 LEU A O 1
ATOM 3305 N N . LEU A 1 418 ? -3.229 -11.567 -32.346 1.00 57.69 418 LEU A N 1
ATOM 3306 C CA . LEU A 1 418 ? -4.307 -11.027 -31.525 1.00 57.69 418 LEU A CA 1
ATOM 3307 C C . LEU A 1 418 ? -5.660 -11.478 -32.103 1.00 57.69 418 LEU A C 1
ATOM 3309 O O . LEU A 1 418 ? -5.813 -11.502 -33.327 1.00 57.69 418 LEU A O 1
ATOM 3313 N N . PRO A 1 419 ? -6.664 -11.803 -31.265 1.00 52.53 419 PRO A N 1
ATOM 3314 C CA . PRO A 1 419 ? -8.031 -12.021 -31.732 1.00 52.53 419 PRO A CA 1
ATOM 3315 C C . PRO A 1 419 ? -8.527 -10.804 -32.528 1.00 52.53 419 PRO A C 1
ATOM 3317 O O . PRO A 1 419 ? -8.293 -9.670 -32.108 1.00 52.53 419 PRO A O 1
ATOM 3320 N N . ALA A 1 420 ? -9.228 -11.034 -33.644 1.00 47.28 420 ALA A N 1
ATOM 3321 C CA . ALA A 1 420 ? -9.611 -10.013 -34.632 1.00 47.28 420 ALA A CA 1
ATOM 3322 C C . ALA A 1 420 ? -10.348 -8.777 -34.061 1.00 47.28 420 ALA A C 1
ATOM 3324 O O . ALA A 1 420 ? -10.329 -7.714 -34.677 1.00 47.28 420 ALA A O 1
ATOM 3325 N N . ASP A 1 421 ? -10.934 -8.889 -32.865 1.00 47.56 421 ASP A N 1
ATOM 3326 C CA . ASP A 1 421 ? -11.632 -7.804 -32.163 1.00 47.56 421 ASP A CA 1
ATOM 3327 C C . ASP A 1 421 ? -10.704 -6.771 -31.487 1.00 47.56 421 ASP A C 1
ATOM 3329 O O . ASP A 1 421 ? -11.175 -5.736 -31.008 1.00 47.56 421 ASP A O 1
ATOM 3333 N N . HIS A 1 422 ? -9.391 -7.025 -31.426 1.00 53.09 422 HIS A N 1
ATOM 3334 C CA . HIS A 1 422 ? -8.417 -6.178 -30.732 1.00 53.09 422 HIS A CA 1
ATOM 3335 C C . HIS A 1 422 ? -7.376 -5.614 -31.708 1.00 53.09 422 HIS A C 1
ATOM 3337 O O . HIS A 1 422 ? -6.265 -6.130 -31.825 1.00 53.09 422 HIS A O 1
ATOM 3343 N N . GLN A 1 423 ? -7.715 -4.517 -32.393 1.00 53.56 423 GLN A N 1
ATOM 3344 C CA . GLN A 1 423 ? -6.716 -3.698 -33.086 1.00 53.56 423 GLN A CA 1
ATOM 3345 C C . GLN A 1 423 ? -5.813 -3.028 -32.042 1.00 53.56 423 GLN A C 1
ATOM 3347 O O . GLN A 1 423 ? -6.253 -2.172 -31.274 1.00 53.56 423 GLN A O 1
ATOM 3352 N N . TRP A 1 424 ? -4.556 -3.469 -31.978 1.00 60.59 424 TRP A N 1
ATOM 3353 C CA . TRP A 1 424 ? -3.538 -2.861 -31.126 1.00 60.59 424 TRP A CA 1
ATOM 3354 C C . TRP A 1 424 ? -3.001 -1.606 -31.808 1.00 60.59 424 TRP A C 1
ATOM 3356 O O . TRP A 1 424 ? -1.989 -1.648 -32.510 1.00 60.59 424 TRP A O 1
ATOM 3366 N N . ASP A 1 425 ? -3.670 -0.477 -31.591 1.00 54.12 425 ASP A N 1
ATOM 3367 C CA . ASP A 1 425 ? -3.061 0.819 -31.864 1.00 54.12 425 ASP A CA 1
ATOM 3368 C C . ASP A 1 425 ? -1.965 1.012 -30.823 1.00 54.12 425 ASP A C 1
ATOM 3370 O O . ASP A 1 425 ? -2.231 1.225 -29.638 1.00 54.12 425 ASP A O 1
ATOM 3374 N N . ALA A 1 426 ? -0.715 0.841 -31.248 1.00 51.94 426 ALA A N 1
ATOM 3375 C CA . ALA A 1 426 ? 0.443 0.967 -30.385 1.00 51.94 426 ALA A CA 1
ATOM 3376 C C . ALA A 1 426 ? 0.578 2.420 -29.905 1.00 51.94 426 ALA A C 1
ATOM 3378 O O . ALA A 1 426 ? 1.297 3.241 -30.468 1.00 51.94 426 ALA A O 1
ATOM 3379 N N . CYS A 1 427 ? -0.157 2.777 -28.856 1.00 50.03 427 CYS A N 1
ATOM 3380 C CA . CYS A 1 427 ? 0.082 4.017 -28.153 1.00 50.03 427 CYS A CA 1
ATOM 3381 C C . CYS A 1 427 ? 1.418 3.896 -27.417 1.00 50.03 427 CYS A C 1
ATOM 3383 O O . CYS A 1 427 ? 1.675 2.923 -26.700 1.00 50.03 427 CYS A O 1
ATOM 3385 N N . GLN A 1 428 ? 2.220 4.958 -27.497 1.00 55.50 428 GLN A N 1
ATOM 3386 C CA . GLN A 1 428 ? 3.436 5.143 -26.698 1.00 55.50 428 GLN A CA 1
ATOM 3387 C C . GLN A 1 428 ? 3.209 4.938 -25.184 1.00 55.50 428 GLN A C 1
ATOM 3389 O O . GLN A 1 428 ? 4.173 4.763 -24.444 1.00 55.50 428 GLN A O 1
ATOM 3394 N N . SER A 1 429 ? 1.958 4.965 -24.709 1.00 60.38 429 SER A N 1
ATOM 3395 C CA . SER A 1 429 ? 1.586 4.788 -23.305 1.00 60.38 429 SER A CA 1
ATOM 3396 C C . SER A 1 429 ? 1.721 3.347 -22.794 1.00 60.38 429 SER A C 1
ATOM 3398 O O . SER A 1 429 ? 2.275 3.178 -21.710 1.00 60.38 429 SER A O 1
ATOM 3400 N N . ILE A 1 430 ? 1.266 2.333 -23.546 1.00 66.25 430 ILE A N 1
ATOM 3401 C CA . ILE A 1 430 ? 1.143 0.933 -23.073 1.00 66.25 430 ILE A CA 1
ATOM 3402 C C . ILE A 1 430 ? 2.293 0.038 -23.585 1.00 66.25 430 ILE A C 1
ATOM 3404 O O . ILE A 1 430 ? 2.649 -0.940 -22.931 1.00 66.25 430 ILE A O 1
ATOM 3408 N N . GLY A 1 431 ? 2.931 0.393 -24.708 1.00 73.06 431 GLY A N 1
ATOM 3409 C CA . GLY A 1 431 ? 4.017 -0.396 -25.311 1.00 73.06 431 GLY A CA 1
ATOM 3410 C C . GLY A 1 431 ? 3.526 -1.464 -26.296 1.00 73.06 431 GLY A C 1
ATOM 3411 O O . GLY A 1 431 ? 2.388 -1.407 -26.761 1.00 73.06 431 GLY A O 1
ATOM 3412 N N . ARG A 1 432 ? 4.388 -2.430 -26.651 1.00 76.50 432 ARG A N 1
ATOM 3413 C CA . ARG A 1 432 ? 4.070 -3.512 -27.607 1.00 76.50 432 ARG A CA 1
ATOM 3414 C C . ARG A 1 432 ? 4.320 -4.907 -27.023 1.00 76.50 432 ARG A C 1
ATOM 3416 O O . ARG A 1 432 ? 5.316 -5.091 -26.320 1.00 76.50 432 ARG A O 1
ATOM 3423 N N . PRO A 1 433 ? 3.457 -5.900 -27.307 1.00 81.38 433 PRO A N 1
ATOM 3424 C CA . PRO A 1 433 ? 3.671 -7.277 -26.883 1.00 81.38 433 PRO A CA 1
ATOM 3425 C C . PRO A 1 433 ? 4.614 -7.994 -27.854 1.00 81.38 433 PRO A C 1
ATOM 3427 O O . PRO A 1 433 ? 4.183 -8.559 -28.854 1.00 81.38 433 PRO A O 1
ATOM 3430 N N . PHE A 1 434 ? 5.913 -7.974 -27.565 1.00 79.12 434 PHE A N 1
ATOM 3431 C CA . PHE A 1 434 ? 6.896 -8.709 -28.365 1.00 79.12 434 PHE A CA 1
ATOM 3432 C C . PHE A 1 434 ? 6.892 -10.200 -28.026 1.00 79.12 434 PHE A C 1
ATOM 3434 O O . PHE A 1 434 ? 6.770 -10.570 -26.856 1.00 79.12 434 PHE A O 1
ATOM 3441 N N . LEU A 1 435 ? 7.111 -11.058 -29.024 1.00 77.62 435 LEU A N 1
ATOM 3442 C CA . LEU A 1 435 ? 7.221 -12.503 -28.816 1.00 77.62 435 LEU A CA 1
ATOM 3443 C C . LEU A 1 435 ? 8.367 -12.863 -27.858 1.00 77.62 435 LEU A C 1
ATOM 3445 O O . LEU A 1 435 ? 8.162 -13.624 -26.913 1.00 77.62 435 LEU A O 1
ATOM 3449 N N . TRP A 1 436 ? 9.542 -12.249 -28.043 1.00 80.94 436 TRP A N 1
ATOM 3450 C CA . TRP A 1 436 ? 10.694 -12.464 -27.162 1.00 80.94 436 TRP A CA 1
ATOM 3451 C C . TRP A 1 436 ? 10.382 -12.085 -25.707 1.00 80.94 436 TRP A C 1
ATOM 3453 O O . TRP A 1 436 ? 10.876 -12.725 -24.784 1.00 80.94 436 TRP A O 1
ATOM 3463 N N . ALA A 1 437 ? 9.527 -11.082 -25.480 1.00 82.69 437 ALA A N 1
ATOM 3464 C CA . ALA A 1 437 ? 9.139 -10.669 -24.135 1.00 82.69 437 ALA A CA 1
ATOM 3465 C C . ALA A 1 437 ? 8.234 -11.712 -23.466 1.00 82.69 437 ALA A C 1
ATOM 3467 O O . ALA A 1 437 ? 8.400 -11.981 -22.278 1.00 82.69 437 ALA A O 1
ATOM 3468 N N . GLN A 1 438 ? 7.334 -12.349 -24.224 1.00 83.94 438 GLN A N 1
ATOM 3469 C CA . GLN A 1 438 ? 6.528 -13.464 -23.710 1.00 83.94 438 GLN A CA 1
ATOM 3470 C C . GLN A 1 438 ? 7.403 -14.679 -23.387 1.00 83.94 438 GLN A C 1
ATOM 3472 O O . GLN A 1 438 ? 7.249 -15.274 -22.320 1.00 83.94 438 GLN A O 1
ATOM 3477 N N . GLU A 1 439 ? 8.355 -15.007 -24.269 1.00 78.69 439 GLU A N 1
ATOM 3478 C CA . GLU A 1 439 ? 9.294 -16.120 -24.077 1.00 78.69 439 GLU A CA 1
ATOM 3479 C C . GLU A 1 439 ? 10.179 -15.904 -22.831 1.00 78.69 439 GLU A C 1
ATOM 3481 O O . GLU A 1 439 ? 10.378 -16.838 -22.051 1.00 78.69 439 GLU A O 1
ATOM 3486 N N . LEU A 1 440 ? 10.637 -14.670 -22.574 1.00 79.19 440 LEU A N 1
ATOM 3487 C CA . LEU A 1 440 ? 11.350 -14.316 -21.337 1.00 79.19 440 LEU A CA 1
ATOM 3488 C C . LEU A 1 440 ? 10.485 -14.481 -20.079 1.00 79.19 440 LEU A C 1
ATOM 3490 O O . LEU A 1 440 ? 11.001 -14.870 -19.033 1.00 79.19 440 LEU A O 1
ATOM 3494 N N . CYS A 1 441 ? 9.181 -14.213 -20.184 1.00 79.50 441 CYS A N 1
ATOM 3495 C CA . CYS A 1 441 ? 8.219 -14.345 -19.089 1.00 79.50 441 CYS A CA 1
ATOM 3496 C C . CYS A 1 441 ? 7.662 -15.774 -18.927 1.00 79.50 441 CYS A C 1
ATOM 3498 O O . CYS A 1 441 ? 6.763 -15.989 -18.114 1.00 79.50 441 CYS A O 1
ATOM 3500 N N . GLY A 1 442 ? 8.145 -16.748 -19.709 1.00 71.44 442 GLY A N 1
ATOM 3501 C CA . GLY A 1 442 ? 7.698 -18.146 -19.646 1.00 71.44 442 GLY A CA 1
ATOM 3502 C C . GLY A 1 442 ? 6.334 -18.412 -20.290 1.00 71.44 442 GLY A C 1
ATOM 3503 O O . GLY A 1 442 ? 5.759 -19.478 -20.089 1.00 71.44 442 GLY A O 1
ATOM 3504 N N . SER A 1 443 ? 5.806 -17.464 -21.068 1.00 66.25 443 SER A N 1
ATOM 3505 C CA . SER A 1 443 ? 4.538 -17.609 -21.786 1.00 66.25 443 SER A CA 1
ATOM 3506 C C . SER A 1 443 ? 4.793 -18.138 -23.200 1.00 66.25 443 SER A C 1
ATOM 3508 O O . SER A 1 443 ? 5.268 -17.410 -24.071 1.00 66.25 443 SER A O 1
ATOM 3510 N N . HIS A 1 444 ? 4.471 -19.410 -23.449 1.00 58.59 444 HIS A N 1
ATOM 3511 C CA . HIS A 1 444 ? 4.511 -19.981 -24.796 1.00 58.59 444 HIS A CA 1
ATOM 3512 C C . HIS A 1 444 ? 3.305 -19.492 -25.609 1.00 58.59 444 HIS A C 1
ATOM 3514 O O . HIS A 1 444 ? 2.216 -20.055 -25.534 1.00 58.59 444 HIS A O 1
ATOM 3520 N N . CYS A 1 445 ? 3.495 -18.442 -26.408 1.00 52.06 445 CYS A N 1
ATOM 3521 C CA . CYS A 1 445 ? 2.571 -18.139 -27.499 1.00 52.06 445 CYS A CA 1
ATOM 3522 C C . CYS A 1 445 ? 2.837 -19.162 -28.609 1.00 52.06 445 CYS A C 1
ATOM 3524 O O . CYS A 1 445 ? 3.942 -19.196 -29.153 1.00 52.06 445 CYS A O 1
ATOM 3526 N N . LEU A 1 446 ? 1.875 -20.042 -28.899 1.00 41.19 446 LEU A N 1
ATOM 3527 C CA . LEU A 1 446 ? 2.006 -21.012 -29.986 1.00 41.19 446 LEU A CA 1
ATOM 3528 C C . LEU A 1 446 ? 2.206 -20.250 -31.303 1.00 41.19 446 LEU A C 1
ATOM 3530 O O . LEU A 1 446 ? 1.329 -19.508 -31.740 1.00 41.19 446 LEU A O 1
ATOM 3534 N N . LEU A 1 447 ? 3.378 -20.415 -31.918 1.00 45.91 447 LEU A N 1
ATOM 3535 C CA . LEU A 1 447 ? 3.591 -20.044 -33.310 1.00 45.91 447 LEU A CA 1
ATOM 3536 C C . LEU A 1 447 ? 2.834 -21.079 -34.149 1.00 45.91 447 LEU A C 1
ATOM 3538 O O . LEU A 1 447 ? 3.258 -22.233 -34.210 1.00 45.91 447 LEU A O 1
ATOM 3542 N N . GLU A 1 448 ? 1.737 -20.702 -34.801 1.00 32.91 448 GLU A N 1
ATOM 3543 C CA . GLU A 1 448 ? 1.219 -21.505 -35.910 1.00 32.91 448 GLU A CA 1
ATOM 3544 C C . GLU A 1 448 ? 2.199 -21.399 -37.084 1.00 32.91 448 GLU A C 1
ATOM 3546 O O . GLU A 1 448 ? 2.083 -20.551 -37.965 1.00 32.91 448 GLU A O 1
ATOM 3551 N N . SER A 1 449 ? 3.211 -22.260 -37.099 1.00 30.55 449 SER A N 1
ATOM 3552 C CA . SER A 1 449 ? 3.945 -22.556 -38.322 1.00 30.55 449 SER A CA 1
ATOM 3553 C C . SER A 1 449 ? 3.196 -23.651 -39.086 1.00 30.55 449 SER A C 1
ATOM 3555 O O . SER A 1 449 ? 3.393 -24.826 -38.781 1.00 30.55 449 SER A O 1
ATOM 3557 N N . ASN A 1 450 ? 2.317 -23.250 -40.021 1.00 25.67 450 ASN A N 1
ATOM 3558 C CA . ASN A 1 450 ? 2.106 -23.816 -41.376 1.00 25.67 450 ASN A CA 1
ATOM 3559 C C . ASN A 1 450 ? 0.640 -23.696 -41.854 1.00 25.67 450 ASN A C 1
ATOM 3561 O O . ASN A 1 450 ? -0.218 -24.409 -41.337 1.00 25.67 450 ASN A O 1
ATOM 3565 N N . PRO A 1 451 ? 0.330 -22.929 -42.921 1.00 31.25 451 PRO A N 1
ATOM 3566 C CA . PRO A 1 451 ? -0.932 -23.058 -43.632 1.00 31.25 451 PRO A CA 1
ATOM 3567 C C . PRO A 1 451 ? -0.742 -23.993 -44.831 1.00 31.25 451 PRO A C 1
ATOM 3569 O O . PRO A 1 451 ? -0.501 -23.537 -45.945 1.00 31.25 451 PRO A O 1
ATOM 3572 N N . THR A 1 452 ? -0.831 -25.309 -44.638 1.00 30.00 452 THR A N 1
ATOM 3573 C CA . THR A 1 452 ? -1.266 -26.214 -45.720 1.00 30.00 452 THR A CA 1
ATOM 3574 C C . THR A 1 452 ? -1.668 -27.570 -45.150 1.00 30.00 452 THR A C 1
ATOM 3576 O O . THR A 1 452 ? -0.807 -28.397 -44.890 1.00 30.00 452 THR A O 1
ATOM 3579 N N . VAL A 1 453 ? -2.970 -27.760 -44.914 1.00 28.88 453 VAL A N 1
ATOM 3580 C CA . VAL A 1 453 ? -3.829 -28.913 -45.282 1.00 28.88 453 VAL A CA 1
ATOM 3581 C C . VAL A 1 453 ? -5.191 -28.685 -44.581 1.00 28.88 453 VAL A C 1
ATOM 3583 O O . VAL A 1 453 ? -5.201 -28.369 -43.393 1.00 28.88 453 VAL A O 1
ATOM 3586 N N . PRO A 1 454 ? -6.340 -28.766 -45.283 1.00 30.33 454 PRO A N 1
ATOM 3587 C CA . PRO A 1 454 ? -7.659 -28.528 -44.686 1.00 30.33 454 PRO A CA 1
ATOM 3588 C C . PRO A 1 454 ? -8.085 -29.670 -43.739 1.00 30.33 454 PRO A C 1
ATOM 3590 O O . PRO A 1 454 ? -7.601 -30.794 -43.887 1.00 30.33 454 PRO A O 1
ATOM 3593 N N . PRO A 1 455 ? -8.999 -29.411 -42.783 1.00 30.36 455 PRO A N 1
ATOM 3594 C CA . PRO A 1 455 ? -9.380 -30.377 -41.761 1.00 30.36 455 PRO A CA 1
ATOM 3595 C C . PRO A 1 455 ? -10.301 -31.448 -42.354 1.00 30.36 455 PRO A C 1
ATOM 3597 O O . PRO A 1 455 ? -11.250 -31.131 -43.071 1.00 30.36 455 PRO A O 1
ATOM 3600 N N . GLN A 1 456 ? -10.041 -32.714 -42.027 1.00 26.47 456 GLN A N 1
ATOM 3601 C CA . GLN A 1 456 ? -11.079 -33.738 -42.051 1.00 26.47 456 GLN A CA 1
ATOM 3602 C C . GLN A 1 456 ? -11.479 -34.066 -40.621 1.00 26.47 456 GLN A C 1
ATOM 3604 O O . GLN A 1 456 ? -10.645 -34.283 -39.743 1.00 26.47 456 GLN A O 1
ATOM 3609 N N . ASP A 1 457 ? -12.789 -34.038 -40.435 1.00 28.12 457 ASP A N 1
ATOM 3610 C CA . ASP A 1 457 ? -13.529 -34.284 -39.216 1.00 28.12 457 ASP A CA 1
ATOM 3611 C C . ASP A 1 457 ? -13.106 -35.583 -38.534 1.00 28.12 457 ASP A C 1
ATOM 3613 O O . ASP A 1 457 ? -13.192 -36.648 -39.140 1.00 28.12 457 ASP A O 1
ATOM 3617 N N . THR A 1 458 ? -12.782 -35.544 -37.239 1.00 27.80 458 THR A N 1
ATOM 3618 C CA . THR A 1 458 ? -13.290 -36.570 -36.320 1.00 27.80 458 THR A CA 1
ATOM 3619 C C . THR A 1 458 ? -13.323 -36.060 -34.881 1.00 27.80 458 THR A C 1
ATOM 3621 O O . THR A 1 458 ? -12.349 -35.583 -34.311 1.00 27.80 458 THR A O 1
ATOM 3624 N N . THR A 1 459 ? -14.509 -36.193 -34.311 1.00 26.06 459 THR A N 1
ATOM 3625 C CA . THR A 1 459 ? -14.893 -36.102 -32.907 1.00 26.06 459 THR A CA 1
ATOM 3626 C C . THR A 1 459 ? -13.898 -36.750 -31.934 1.00 26.06 459 THR A C 1
ATOM 3628 O O . THR A 1 459 ? -13.609 -37.938 -32.075 1.00 26.06 459 THR A O 1
ATOM 3631 N N . SER A 1 460 ? -13.497 -36.043 -30.872 1.00 25.98 460 SER A N 1
ATOM 3632 C CA . SER A 1 460 ? -13.796 -36.415 -29.473 1.00 25.98 460 SER A CA 1
ATOM 3633 C C . SER A 1 460 ? -12.892 -35.699 -28.474 1.00 25.98 460 SER A C 1
ATOM 3635 O O . SER A 1 460 ? -11.668 -35.752 -28.516 1.00 25.98 460 SER A O 1
ATOM 3637 N N . SER A 1 461 ? -13.568 -35.067 -27.530 1.00 24.77 461 SER A N 1
ATOM 3638 C CA . SER A 1 461 ? -13.104 -34.602 -26.237 1.00 24.77 461 SER A CA 1
ATOM 3639 C C . SER A 1 461 ? -12.491 -35.747 -25.428 1.00 24.77 461 SER A C 1
ATOM 3641 O O . SER A 1 461 ? -13.183 -36.730 -25.204 1.00 24.77 461 SER A O 1
ATOM 3643 N N . THR A 1 462 ? -11.285 -35.570 -24.886 1.00 24.83 462 THR A N 1
ATOM 3644 C CA . THR A 1 462 ? -10.929 -36.051 -23.537 1.00 24.83 462 THR A CA 1
ATOM 3645 C C . THR A 1 462 ? -9.667 -35.362 -23.030 1.00 24.83 462 THR A C 1
ATOM 3647 O O . THR A 1 462 ? -8.588 -35.469 -23.605 1.00 24.83 462 THR A O 1
ATOM 3650 N N . VAL A 1 463 ? -9.838 -34.690 -21.896 1.00 28.56 463 VAL A N 1
ATOM 3651 C CA . VAL A 1 463 ? -8.814 -34.377 -20.899 1.00 28.56 463 VAL A CA 1
ATOM 3652 C C . VAL A 1 463 ? -8.127 -35.672 -20.458 1.00 28.56 463 VAL A C 1
ATOM 3654 O O . VAL A 1 463 ? -8.814 -36.655 -20.187 1.00 28.56 463 VAL A O 1
ATOM 3657 N N . SER A 1 464 ? -6.801 -35.681 -20.317 1.00 24.75 464 SER A N 1
ATOM 3658 C CA . SER A 1 464 ? -6.096 -36.684 -19.506 1.00 24.75 464 SER A CA 1
ATOM 3659 C C . SER A 1 464 ? -4.805 -36.105 -18.932 1.00 24.75 464 SER A C 1
ATOM 3661 O O . SER A 1 464 ? -3.854 -35.797 -19.645 1.00 24.75 464 SER A O 1
ATOM 3663 N N . LEU A 1 465 ? -4.829 -35.939 -17.612 1.00 27.78 465 LEU A N 1
ATOM 3664 C CA . LEU A 1 465 ? -3.689 -35.740 -16.730 1.00 27.78 465 LEU A CA 1
ATOM 3665 C C . LEU A 1 465 ? -3.019 -37.099 -16.447 1.00 27.78 465 LEU A C 1
ATOM 3667 O O . LEU A 1 465 ? -3.723 -38.072 -16.209 1.00 27.78 465 LEU A O 1
ATOM 3671 N N . ILE A 1 466 ? -1.684 -37.076 -16.361 1.00 31.56 466 ILE A N 1
ATOM 3672 C CA . ILE A 1 466 ? -0.781 -37.972 -15.607 1.00 31.56 466 ILE A CA 1
ATOM 3673 C C . ILE A 1 466 ? -0.716 -39.452 -16.035 1.00 31.56 466 ILE A C 1
ATOM 3675 O O . ILE A 1 466 ? -1.660 -40.219 -15.886 1.00 31.56 466 ILE A O 1
ATOM 3679 N N . GLY A 1 467 ? 0.497 -39.878 -16.405 1.00 24.80 467 GLY A N 1
ATOM 3680 C CA . GLY A 1 467 ? 0.907 -41.281 -16.469 1.00 24.80 467 GLY A CA 1
ATOM 3681 C C . GLY A 1 467 ? 2.419 -41.413 -16.661 1.00 24.80 467 GLY A C 1
ATOM 3682 O O . GLY A 1 467 ? 2.914 -41.276 -17.773 1.00 24.80 467 GLY A O 1
ATOM 3683 N N . ASN A 1 468 ? 3.143 -41.644 -15.562 1.00 29.20 468 ASN A N 1
ATOM 3684 C CA . ASN A 1 468 ? 4.523 -42.131 -15.556 1.00 29.20 468 ASN A CA 1
ATOM 3685 C C . ASN A 1 468 ? 4.569 -43.538 -16.159 1.00 29.20 468 ASN A C 1
ATOM 3687 O O . ASN A 1 468 ? 3.966 -44.416 -15.555 1.00 29.20 468 ASN A O 1
ATOM 3691 N N . GLU A 1 469 ? 5.383 -43.780 -17.189 1.00 26.00 469 GLU A N 1
ATOM 3692 C CA . GLU A 1 469 ? 6.077 -45.064 -17.364 1.00 26.00 469 GLU A CA 1
ATOM 3693 C C . GLU A 1 469 ? 7.467 -44.851 -17.979 1.00 26.00 469 GLU A C 1
ATOM 3695 O O . GLU A 1 469 ? 7.644 -44.220 -19.020 1.00 26.00 469 GLU A O 1
ATOM 3700 N N . VAL A 1 470 ? 8.464 -45.377 -17.271 1.00 29.38 470 VAL A N 1
ATOM 3701 C CA . VAL A 1 470 ? 9.871 -45.446 -17.657 1.00 29.38 470 VAL A CA 1
ATOM 3702 C C . VAL A 1 470 ? 10.026 -46.558 -18.689 1.00 29.38 470 VAL A C 1
ATOM 3704 O O . VAL A 1 470 ? 9.824 -47.722 -18.358 1.00 29.38 470 VAL A O 1
ATOM 3707 N N . THR A 1 471 ? 10.451 -46.220 -19.905 1.00 26.27 471 THR A N 1
ATOM 3708 C CA . THR A 1 471 ? 11.140 -47.163 -20.796 1.00 26.27 471 THR A CA 1
ATOM 3709 C C . THR A 1 471 ? 12.293 -46.455 -21.505 1.00 26.27 471 THR A C 1
ATOM 3711 O O . THR A 1 471 ? 12.126 -45.447 -22.186 1.00 26.27 471 THR A O 1
ATOM 3714 N N . GLU A 1 472 ? 13.497 -46.974 -21.277 1.00 28.78 472 GLU A N 1
ATOM 3715 C CA . GLU A 1 472 ? 14.731 -46.582 -21.948 1.00 28.78 472 GLU A CA 1
ATOM 3716 C C . GLU A 1 472 ? 14.656 -46.934 -23.439 1.00 28.78 472 GLU A C 1
ATOM 3718 O O . GLU A 1 472 ? 14.596 -48.111 -23.786 1.00 28.78 472 GLU A O 1
ATOM 3723 N N . SER A 1 473 ? 14.718 -45.939 -24.329 1.00 24.98 473 SER A N 1
ATOM 3724 C CA . SER A 1 473 ? 15.322 -46.097 -25.658 1.00 24.98 473 SER A CA 1
ATOM 3725 C C . SER A 1 473 ? 15.482 -44.745 -26.361 1.00 24.98 473 SER A C 1
ATOM 3727 O O . SER A 1 473 ? 14.505 -44.076 -26.669 1.00 24.98 473 SER A O 1
ATOM 3729 N N . GLN A 1 474 ? 16.740 -44.410 -26.656 1.00 28.41 474 GLN A N 1
ATOM 3730 C CA . GLN A 1 474 ? 17.196 -43.586 -27.784 1.00 28.41 474 GLN A CA 1
ATOM 3731 C C . GLN A 1 474 ? 16.735 -42.120 -27.832 1.00 28.41 474 GLN A C 1
ATOM 3733 O O . GLN A 1 474 ? 15.643 -41.769 -28.251 1.00 28.41 474 GLN A O 1
ATOM 3738 N N . CYS A 1 475 ? 17.685 -41.261 -27.471 1.00 24.70 475 CYS A N 1
ATOM 3739 C CA . CYS A 1 475 ? 17.665 -39.807 -27.548 1.00 24.70 475 CYS A CA 1
ATOM 3740 C C . CYS A 1 475 ? 17.602 -39.294 -29.005 1.00 24.70 475 CYS A C 1
ATOM 3742 O O . CYS A 1 475 ? 18.537 -39.548 -29.769 1.00 24.70 475 CYS A O 1
ATOM 3744 N N . PRO A 1 476 ? 16.605 -38.473 -29.375 1.00 30.06 476 PRO A N 1
ATOM 3745 C CA . PRO A 1 476 ? 16.806 -37.330 -30.244 1.00 30.06 476 PRO A CA 1
ATOM 3746 C C . PRO A 1 476 ? 16.879 -36.077 -29.365 1.00 30.06 476 PRO A C 1
ATOM 3748 O O . PRO A 1 476 ? 15.977 -35.789 -28.586 1.00 30.06 476 PRO A O 1
ATOM 3751 N N . THR A 1 477 ? 17.983 -35.346 -29.475 1.00 28.09 477 THR A N 1
ATOM 3752 C CA . THR A 1 477 ? 18.295 -34.120 -28.737 1.00 28.09 477 THR A CA 1
ATOM 3753 C C . THR A 1 477 ? 17.121 -33.132 -28.749 1.00 28.09 477 THR A C 1
ATOM 3755 O O . THR A 1 477 ? 16.912 -32.416 -29.728 1.00 28.09 477 THR A O 1
ATOM 3758 N N . GLU A 1 478 ? 16.356 -33.077 -27.659 1.00 27.67 478 GLU A N 1
ATOM 3759 C CA . GLU A 1 478 ? 15.360 -32.029 -27.446 1.00 27.67 478 GLU A CA 1
ATOM 3760 C C . GLU A 1 478 ? 16.055 -30.654 -27.411 1.00 27.67 478 GLU A C 1
ATOM 3762 O O . GLU A 1 478 ? 17.120 -30.512 -26.794 1.00 27.67 478 GLU A O 1
ATOM 3767 N N . PRO A 1 479 ? 15.506 -29.606 -28.053 1.00 39.69 479 PRO A N 1
ATOM 3768 C CA . PRO A 1 479 ? 16.042 -28.267 -27.885 1.00 39.69 479 PRO A CA 1
ATOM 3769 C C . PRO A 1 479 ? 15.800 -27.837 -26.435 1.00 39.69 479 PRO A C 1
ATOM 3771 O O . PRO A 1 479 ? 14.652 -27.734 -26.012 1.00 39.69 479 PRO A O 1
ATOM 3774 N N . LEU A 1 480 ? 16.885 -27.575 -25.690 1.00 37.22 480 LEU A N 1
ATOM 3775 C CA . LEU A 1 480 ? 16.845 -27.039 -24.323 1.00 37.22 480 LEU A CA 1
ATOM 3776 C C . LEU A 1 480 ? 15.731 -25.988 -24.159 1.00 37.22 480 LEU A C 1
ATOM 3778 O O . LEU A 1 480 ? 15.548 -25.170 -25.075 1.00 37.22 480 LEU A O 1
ATOM 3782 N N . PRO A 1 481 ? 15.060 -25.927 -22.991 1.00 43.97 481 PRO A N 1
ATOM 3783 C CA . PRO A 1 481 ? 14.026 -24.934 -22.742 1.00 43.97 481 PRO A CA 1
ATOM 3784 C C . PRO A 1 481 ? 14.562 -23.537 -23.078 1.00 43.97 481 PRO A C 1
ATOM 3786 O O . PRO A 1 481 ? 15.607 -23.107 -22.590 1.00 43.97 481 PRO A O 1
ATOM 3789 N N . ARG A 1 482 ? 13.864 -22.837 -23.982 1.00 52.62 482 ARG A N 1
ATOM 3790 C CA . ARG A 1 482 ? 14.231 -21.484 -24.449 1.00 52.62 482 ARG A CA 1
ATOM 3791 C C . ARG A 1 482 ? 14.113 -20.432 -23.340 1.00 52.62 482 ARG A C 1
ATOM 3793 O O . ARG A 1 482 ? 14.597 -19.318 -23.484 1.00 52.62 482 ARG A O 1
ATOM 3800 N N . TYR A 1 483 ? 13.483 -20.796 -22.236 1.00 51.75 483 TYR A N 1
ATOM 3801 C CA . TYR A 1 483 ? 13.229 -19.964 -21.077 1.00 51.75 483 TYR A CA 1
ATOM 3802 C C . TYR A 1 483 ? 14.516 -19.661 -20.283 1.00 51.75 483 TYR A C 1
ATOM 3804 O O . TYR A 1 483 ? 15.357 -20.534 -20.087 1.00 51.75 483 TYR A O 1
ATOM 3812 N N . GLY A 1 484 ? 14.675 -18.414 -19.822 1.00 55.44 484 GLY A N 1
ATOM 3813 C CA . GLY A 1 484 ? 15.732 -18.029 -18.873 1.00 55.44 484 GLY A CA 1
ATOM 3814 C C . GLY A 1 484 ? 17.069 -17.537 -19.448 1.00 55.44 484 GLY A C 1
ATOM 3815 O O . GLY A 1 484 ? 17.971 -17.245 -18.667 1.00 55.44 484 GLY A O 1
ATOM 3816 N N . ARG A 1 485 ? 17.226 -17.366 -20.770 1.00 70.31 485 ARG A N 1
ATOM 3817 C CA . ARG A 1 485 ? 18.479 -16.836 -21.362 1.00 70.31 485 ARG A CA 1
ATOM 3818 C C . ARG A 1 485 ? 18.565 -15.305 -21.342 1.00 70.31 485 ARG A C 1
ATOM 3820 O O . ARG A 1 485 ? 18.677 -14.652 -22.385 1.00 70.31 485 ARG A O 1
ATOM 3827 N N . VAL A 1 486 ? 18.484 -14.730 -20.144 1.00 79.31 486 VAL A N 1
ATOM 3828 C CA . VAL A 1 486 ? 18.569 -13.277 -19.916 1.00 79.31 486 VAL A CA 1
ATOM 3829 C C . VAL A 1 486 ? 19.882 -12.703 -20.463 1.00 79.31 486 VAL A C 1
ATOM 3831 O O . VAL A 1 486 ? 19.887 -11.615 -21.029 1.00 79.31 486 VAL A O 1
ATOM 3834 N N . ASP A 1 487 ? 20.974 -13.457 -20.365 1.00 80.75 487 ASP A N 1
ATOM 3835 C CA . ASP A 1 487 ? 22.304 -13.115 -20.873 1.00 80.75 487 ASP A CA 1
ATOM 3836 C C . ASP A 1 487 ? 22.322 -12.902 -22.397 1.00 80.75 487 ASP A C 1
ATOM 3838 O O . ASP A 1 487 ? 22.806 -11.880 -22.889 1.00 80.75 487 ASP A O 1
ATOM 3842 N N . THR A 1 488 ? 21.762 -13.843 -23.162 1.00 81.12 488 THR A N 1
ATOM 3843 C CA . THR A 1 488 ? 21.739 -13.775 -24.630 1.00 81.12 488 THR A CA 1
ATOM 3844 C C . THR A 1 488 ? 20.859 -12.636 -25.125 1.00 81.12 488 THR A C 1
ATOM 3846 O O . THR A 1 488 ? 21.262 -11.899 -26.025 1.00 81.12 488 THR A O 1
ATOM 3849 N N . TRP A 1 489 ? 19.703 -12.439 -24.486 1.00 85.12 489 TRP A N 1
ATOM 3850 C CA . TRP A 1 489 ? 18.808 -11.324 -24.764 1.00 85.12 489 TRP A CA 1
ATOM 3851 C C . TRP A 1 489 ? 19.466 -9.977 -24.450 1.00 85.12 489 TRP A C 1
ATOM 3853 O O . TRP A 1 489 ? 19.464 -9.082 -25.294 1.00 85.12 489 TRP A O 1
ATOM 3863 N N . LEU A 1 490 ? 20.093 -9.841 -23.279 1.00 82.44 490 LEU A N 1
ATOM 3864 C CA . LEU A 1 490 ? 20.761 -8.606 -22.875 1.00 82.44 490 LEU A CA 1
ATOM 3865 C C . LEU A 1 490 ? 21.919 -8.264 -23.820 1.00 82.44 490 LEU A C 1
ATOM 3867 O O . LEU A 1 490 ? 22.092 -7.107 -24.199 1.00 82.44 490 LEU A O 1
ATOM 3871 N N . ASN A 1 491 ? 22.694 -9.265 -24.239 1.00 82.62 491 ASN A N 1
ATOM 3872 C CA . ASN A 1 491 ? 23.767 -9.082 -25.212 1.00 82.62 491 ASN A CA 1
ATOM 3873 C C . ASN A 1 491 ? 23.229 -8.705 -26.598 1.00 82.62 491 ASN A C 1
ATOM 3875 O O . ASN A 1 491 ? 23.815 -7.848 -27.256 1.00 82.62 491 ASN A O 1
ATOM 3879 N N . ALA A 1 492 ? 22.117 -9.298 -27.039 1.00 81.88 492 ALA A N 1
ATOM 3880 C CA . ALA A 1 492 ? 21.454 -8.916 -28.285 1.00 81.88 492 ALA A CA 1
ATOM 3881 C C . ALA A 1 492 ? 20.945 -7.466 -28.232 1.00 81.88 492 ALA A C 1
ATOM 3883 O O . ALA A 1 492 ? 21.145 -6.713 -29.183 1.00 81.88 492 ALA A O 1
ATOM 3884 N N . LEU A 1 493 ? 20.371 -7.045 -27.100 1.00 84.31 493 LEU A N 1
ATOM 3885 C CA . LEU A 1 493 ? 19.931 -5.669 -26.874 1.00 84.31 493 LEU A CA 1
ATOM 3886 C C . LEU A 1 493 ? 21.104 -4.678 -26.901 1.00 84.31 493 LEU A C 1
ATOM 3888 O O . LEU A 1 493 ? 21.026 -3.664 -27.591 1.00 84.31 493 LEU A O 1
ATOM 3892 N N . LYS A 1 494 ? 22.199 -4.979 -26.188 1.00 82.50 494 LYS A N 1
ATOM 3893 C CA . LYS A 1 494 ? 23.417 -4.151 -26.179 1.00 82.50 494 LYS A CA 1
ATOM 3894 C C . LYS A 1 494 ? 24.002 -4.001 -27.584 1.00 82.50 494 LYS A C 1
ATOM 3896 O O . LYS A 1 494 ? 24.215 -2.880 -28.030 1.00 82.50 494 LYS A O 1
ATOM 3901 N N . ARG A 1 495 ? 24.156 -5.114 -28.313 1.00 81.44 495 ARG A N 1
ATOM 3902 C CA . ARG A 1 495 ? 24.632 -5.111 -29.708 1.00 81.44 495 ARG A CA 1
ATOM 3903 C C . ARG A 1 495 ? 23.729 -4.281 -30.615 1.00 81.44 495 ARG A C 1
ATOM 3905 O O . ARG A 1 495 ? 24.225 -3.428 -31.336 1.00 81.44 495 ARG A O 1
ATOM 3912 N N . ARG A 1 496 ? 22.406 -4.464 -30.527 1.00 83.88 496 ARG A N 1
ATOM 3913 C CA . ARG A 1 496 ? 21.440 -3.686 -31.317 1.00 83.88 496 ARG A CA 1
ATOM 3914 C C . ARG A 1 496 ? 21.548 -2.187 -31.036 1.00 83.88 496 ARG A C 1
ATOM 3916 O O . ARG A 1 496 ? 21.399 -1.392 -31.961 1.00 83.88 496 ARG A O 1
ATOM 3923 N N . LEU A 1 497 ? 21.796 -1.795 -29.786 1.00 82.56 497 LEU A N 1
ATOM 3924 C CA . LEU A 1 497 ? 22.016 -0.395 -29.428 1.00 82.56 497 LEU A CA 1
ATOM 3925 C C . LEU A 1 497 ? 23.315 0.141 -30.046 1.00 82.56 497 LEU A C 1
ATOM 3927 O O . LEU A 1 497 ? 23.287 1.196 -30.678 1.00 82.56 497 LEU A O 1
ATOM 3931 N N . ASP A 1 498 ? 24.419 -0.600 -29.911 1.00 81.31 498 ASP A N 1
ATOM 3932 C CA . ASP A 1 498 ? 25.718 -0.243 -30.495 1.00 81.31 498 ASP A CA 1
ATOM 3933 C C . ASP A 1 498 ? 25.605 -0.063 -32.019 1.00 81.31 498 ASP A C 1
ATOM 3935 O O . ASP A 1 498 ? 25.995 0.975 -32.558 1.00 81.31 498 ASP A O 1
ATOM 3939 N N . ASP A 1 499 ? 24.976 -1.024 -32.699 1.00 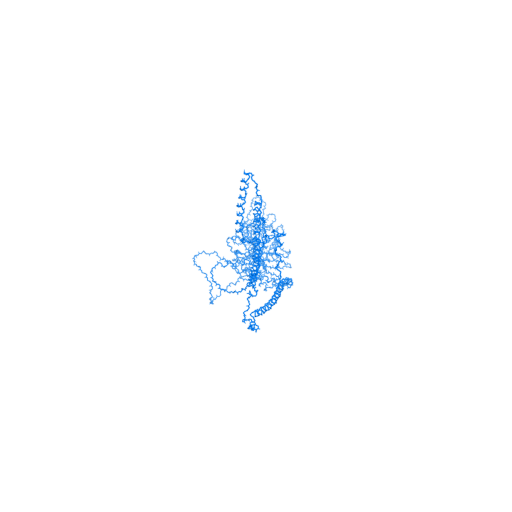82.19 499 ASP A N 1
ATOM 3940 C CA . ASP A 1 499 ? 24.727 -1.012 -34.143 1.00 82.19 499 ASP A CA 1
ATOM 3941 C C . ASP A 1 499 ? 23.900 0.207 -34.575 1.00 82.19 499 ASP A C 1
ATOM 3943 O O . ASP A 1 499 ? 24.183 0.859 -35.582 1.00 82.19 499 ASP A O 1
ATOM 3947 N N . ARG A 1 500 ? 22.877 0.559 -33.791 1.00 83.75 500 ARG A N 1
ATOM 3948 C CA . ARG A 1 500 ? 22.001 1.699 -34.076 1.00 83.75 500 ARG A CA 1
ATOM 3949 C C . ARG A 1 500 ? 22.673 3.035 -33.844 1.00 83.75 500 ARG A C 1
ATOM 3951 O O . ARG A 1 500 ? 22.417 3.966 -34.599 1.00 83.75 500 ARG A O 1
ATOM 3958 N N . ILE A 1 501 ? 23.547 3.142 -32.853 1.00 81.00 501 ILE A N 1
ATOM 3959 C CA . ILE A 1 501 ? 24.331 4.356 -32.621 1.00 81.00 501 ILE A CA 1
ATOM 3960 C C . ILE A 1 501 ? 25.362 4.548 -33.733 1.00 81.00 501 ILE A C 1
ATOM 3962 O O . ILE A 1 501 ? 25.521 5.669 -34.216 1.00 81.00 501 ILE A O 1
ATOM 3966 N N . LEU A 1 502 ? 26.005 3.469 -34.191 1.00 81.19 502 LEU A N 1
ATOM 3967 C CA . LEU A 1 502 ? 26.883 3.511 -35.362 1.00 81.19 502 LEU A CA 1
ATOM 3968 C C . LEU A 1 502 ? 26.116 3.933 -36.620 1.00 81.19 502 LEU A C 1
ATOM 3970 O O . LEU A 1 502 ? 26.572 4.814 -37.342 1.00 81.19 502 LEU A O 1
ATOM 3974 N N . LEU A 1 503 ? 24.915 3.393 -36.839 1.00 85.06 503 LEU A N 1
ATOM 3975 C CA . LEU A 1 503 ? 24.040 3.829 -37.927 1.00 85.06 503 LEU A CA 1
ATOM 3976 C C . LEU A 1 503 ? 23.631 5.305 -37.787 1.00 85.06 503 LEU A C 1
ATOM 3978 O O . LEU A 1 503 ? 23.589 6.025 -38.775 1.00 85.06 503 LEU A O 1
ATOM 3982 N N . MET A 1 504 ? 23.341 5.793 -36.580 1.00 83.06 504 MET A N 1
ATOM 3983 C CA . MET A 1 504 ? 23.020 7.208 -36.356 1.00 83.06 504 MET A CA 1
ATOM 3984 C C . MET A 1 504 ? 24.200 8.123 -36.689 1.00 83.06 504 MET A C 1
ATOM 3986 O O . MET A 1 504 ? 24.005 9.186 -37.280 1.00 83.06 504 MET A O 1
ATOM 3990 N N . GLN A 1 505 ? 25.423 7.705 -36.350 1.00 80.81 505 GLN A N 1
ATOM 3991 C CA . GLN A 1 505 ? 26.639 8.390 -36.784 1.00 80.81 505 GLN A CA 1
ATOM 3992 C C . GLN A 1 505 ? 26.754 8.360 -38.306 1.00 80.81 505 GLN A C 1
ATOM 3994 O O . GLN A 1 505 ? 26.991 9.397 -38.917 1.00 80.81 505 GLN A O 1
ATOM 3999 N N . GLU A 1 506 ? 26.547 7.201 -38.924 1.00 85.06 506 GLU A N 1
ATOM 4000 C CA . GLU A 1 506 ? 26.585 7.025 -40.372 1.00 85.06 506 GLU A CA 1
ATOM 4001 C C . GLU A 1 506 ? 25.589 7.951 -41.094 1.00 85.06 506 GLU A C 1
ATOM 4003 O O . GLU A 1 506 ? 25.974 8.697 -41.992 1.00 85.06 506 GLU A O 1
ATOM 4008 N N . LEU A 1 507 ? 24.333 7.986 -40.643 1.00 85.69 507 LEU A N 1
ATOM 4009 C CA . LEU A 1 507 ? 23.287 8.852 -41.185 1.00 85.69 507 LEU A CA 1
ATOM 4010 C C . LEU A 1 507 ? 23.603 10.339 -40.997 1.00 85.69 507 LEU A C 1
ATOM 4012 O O . LEU A 1 507 ? 23.358 11.125 -41.907 1.00 85.69 507 LEU A O 1
ATOM 4016 N N . ALA A 1 508 ? 24.188 10.736 -39.862 1.00 83.75 508 ALA A N 1
ATOM 4017 C CA . ALA A 1 508 ? 24.616 12.119 -39.648 1.00 83.75 508 ALA A CA 1
ATOM 4018 C C . ALA A 1 508 ? 25.719 12.542 -40.641 1.00 83.75 508 ALA A C 1
ATOM 4020 O O . ALA A 1 508 ? 25.712 13.667 -41.139 1.00 83.75 508 ALA A O 1
ATOM 4021 N N . HIS A 1 509 ? 26.638 11.633 -40.987 1.00 80.62 509 HIS A N 1
ATOM 4022 C CA . HIS A 1 509 ? 27.660 11.891 -42.008 1.00 80.62 509 HIS A CA 1
ATOM 4023 C C . HIS A 1 509 ? 27.060 11.935 -43.426 1.00 80.62 509 HIS A C 1
ATOM 4025 O O . HIS A 1 509 ? 27.418 12.807 -44.222 1.00 80.62 509 HIS A O 1
ATOM 4031 N N . ILE A 1 510 ? 26.090 11.066 -43.725 1.00 83.88 510 ILE A N 1
ATOM 4032 C CA . ILE A 1 510 ? 25.340 11.067 -44.992 1.00 83.88 510 ILE A CA 1
ATOM 4033 C C . ILE A 1 510 ? 24.545 12.374 -45.165 1.00 83.88 510 ILE A C 1
ATOM 4035 O O . ILE A 1 510 ? 24.581 12.966 -46.242 1.00 83.88 510 ILE A O 1
ATOM 4039 N N . GLU A 1 511 ? 23.901 12.874 -44.104 1.00 83.81 511 GLU A N 1
ATOM 4040 C CA . GLU A 1 511 ? 23.243 14.193 -44.076 1.00 83.81 511 GLU A CA 1
ATOM 4041 C C . GLU A 1 511 ? 24.229 15.341 -44.342 1.00 83.81 511 GLU A C 1
ATOM 4043 O O . GLU A 1 511 ? 23.857 16.342 -44.950 1.00 83.81 511 GLU A O 1
ATOM 4048 N N . SER A 1 512 ? 25.498 15.183 -43.948 1.00 78.56 512 SER A N 1
ATOM 4049 C CA . SER A 1 512 ? 26.581 16.133 -44.246 1.00 78.56 512 SER A CA 1
ATOM 4050 C C . SER A 1 512 ? 27.202 15.972 -45.649 1.00 78.56 512 SER A C 1
ATOM 4052 O O . SER A 1 512 ? 28.264 16.532 -45.927 1.00 78.56 512 SER A O 1
ATOM 4054 N N . GLU A 1 513 ? 26.555 15.198 -46.531 1.00 74.25 513 GLU A N 1
ATOM 4055 C CA . GLU A 1 513 ? 26.958 14.897 -47.917 1.00 74.25 513 GLU A CA 1
ATOM 4056 C C . GLU A 1 513 ? 28.291 14.132 -48.051 1.00 74.25 513 GLU A C 1
ATOM 4058 O O . GLU A 1 513 ? 28.909 14.113 -49.120 1.00 74.25 513 GLU A O 1
ATOM 4063 N N . ARG A 1 514 ? 28.763 13.485 -46.976 1.00 69.81 514 ARG A N 1
ATOM 4064 C CA . ARG A 1 514 ? 30.032 12.742 -46.950 1.00 69.81 514 ARG A CA 1
ATOM 4065 C C . ARG A 1 514 ? 29.831 11.349 -46.349 1.00 69.81 514 ARG A C 1
ATOM 4067 O O . ARG A 1 514 ? 29.828 11.231 -45.127 1.00 69.81 514 ARG A O 1
ATOM 4074 N N . PRO A 1 515 ? 29.691 10.284 -47.160 1.00 72.38 515 PRO A N 1
ATOM 4075 C CA . PRO A 1 515 ? 29.569 8.930 -46.626 1.00 72.38 515 PRO A CA 1
ATOM 4076 C C . PRO A 1 515 ? 30.841 8.527 -45.863 1.00 72.38 515 PRO A C 1
ATOM 4078 O O . PRO A 1 515 ? 31.961 8.836 -46.283 1.00 72.38 515 PRO A O 1
ATOM 4081 N N . LEU A 1 516 ? 30.672 7.840 -44.732 1.00 70.56 516 LEU A N 1
ATOM 4082 C CA . LEU A 1 516 ? 31.772 7.448 -43.851 1.00 70.56 516 LEU A CA 1
ATOM 4083 C C . LEU A 1 516 ? 32.482 6.211 -44.422 1.00 70.56 516 LEU A C 1
ATOM 4085 O O . LEU A 1 516 ? 31.961 5.101 -44.354 1.00 70.56 516 LEU A O 1
ATOM 4089 N N . LEU A 1 517 ? 33.684 6.397 -44.971 1.00 74.31 517 LEU A N 1
ATOM 4090 C CA . LEU A 1 517 ? 34.492 5.317 -45.549 1.00 74.31 517 LEU A CA 1
ATOM 4091 C C . LEU A 1 517 ? 35.872 5.264 -44.890 1.00 74.31 517 LEU A C 1
ATOM 4093 O O . LEU A 1 517 ? 36.538 6.293 -44.762 1.00 74.31 517 LEU A O 1
ATOM 4097 N N . SER A 1 518 ? 36.331 4.065 -44.532 1.00 75.81 518 SER A N 1
ATOM 4098 C CA . SER A 1 518 ? 37.716 3.842 -44.094 1.00 75.81 518 SER A CA 1
ATOM 4099 C C . SER A 1 518 ? 38.708 3.998 -45.254 1.00 75.81 518 SER A C 1
ATOM 4101 O O . SER A 1 518 ? 38.345 3.850 -46.421 1.00 75.81 518 SER A O 1
ATOM 4103 N N . ALA A 1 519 ? 39.988 4.237 -44.951 1.00 69.50 519 ALA A N 1
ATOM 4104 C CA . ALA A 1 519 ? 41.031 4.377 -45.975 1.00 69.50 519 ALA A CA 1
ATOM 4105 C C . ALA A 1 519 ? 41.151 3.139 -46.893 1.00 69.50 519 ALA A C 1
ATOM 4107 O O . ALA A 1 519 ? 41.403 3.281 -48.086 1.00 69.50 519 ALA A O 1
ATOM 4108 N N . ALA A 1 520 ? 40.914 1.935 -46.358 1.00 73.00 520 ALA A N 1
ATOM 4109 C CA . ALA A 1 520 ? 40.915 0.694 -47.133 1.00 73.00 520 ALA A CA 1
ATOM 4110 C C . ALA A 1 520 ? 39.707 0.592 -48.082 1.00 73.00 520 ALA A C 1
ATOM 4112 O O . ALA A 1 520 ? 39.861 0.184 -49.229 1.00 73.00 520 ALA A O 1
ATOM 4113 N N . GLN A 1 521 ? 38.519 1.013 -47.634 1.00 79.06 521 GLN A N 1
ATOM 4114 C CA . GLN A 1 521 ? 37.306 1.033 -48.462 1.00 79.06 521 GLN A CA 1
ATOM 4115 C C . GLN A 1 521 ? 37.377 2.109 -49.553 1.00 79.06 521 GLN A C 1
ATOM 4117 O O . GLN A 1 521 ? 36.944 1.871 -50.676 1.00 79.06 521 GLN A O 1
ATOM 4122 N N . GLN A 1 522 ? 37.965 3.272 -49.255 1.00 75.75 522 GLN A N 1
ATOM 4123 C CA . GLN A 1 522 ? 38.184 4.330 -50.247 1.00 75.75 522 GLN A CA 1
ATOM 4124 C C . GLN A 1 522 ? 39.122 3.881 -51.376 1.00 75.75 522 GLN A C 1
ATOM 4126 O O . GLN A 1 522 ? 38.920 4.280 -52.517 1.00 75.75 522 GLN A O 1
ATOM 4131 N N . ALA A 1 523 ? 40.107 3.022 -51.086 1.00 73.69 523 ALA A N 1
ATOM 4132 C CA . ALA A 1 523 ? 41.031 2.490 -52.090 1.00 73.69 523 ALA A CA 1
ATOM 4133 C C . ALA A 1 523 ? 40.379 1.511 -53.089 1.00 73.69 523 ALA A C 1
ATOM 4135 O O . ALA A 1 523 ? 40.942 1.276 -54.156 1.00 73.69 523 ALA A O 1
ATOM 4136 N N . LEU A 1 524 ? 39.211 0.944 -52.758 1.00 73.94 524 LEU A N 1
ATOM 4137 C CA . LEU A 1 524 ? 38.434 0.068 -53.649 1.00 73.94 524 LEU A CA 1
ATOM 4138 C C . LEU A 1 524 ? 37.566 0.851 -54.647 1.00 73.94 524 LEU A C 1
ATOM 4140 O O . LEU A 1 524 ? 37.030 0.265 -55.585 1.00 73.94 524 LEU A O 1
ATOM 4144 N N . LEU A 1 525 ? 37.407 2.160 -54.441 1.00 72.38 525 LEU A N 1
ATOM 4145 C CA . LEU A 1 525 ? 36.653 3.043 -55.322 1.00 72.38 525 LEU A CA 1
ATOM 4146 C C . LEU A 1 525 ? 37.611 3.797 -56.258 1.00 72.38 525 LEU A C 1
ATOM 4148 O O . LEU A 1 525 ? 38.743 4.102 -55.870 1.00 72.38 525 LEU A O 1
ATOM 4152 N N . PRO A 1 526 ? 37.188 4.130 -57.491 1.00 67.62 526 PRO A N 1
ATOM 4153 C CA . PRO A 1 526 ? 38.003 4.948 -58.381 1.00 67.62 526 PRO A CA 1
ATOM 4154 C C . PRO A 1 526 ? 38.289 6.318 -57.734 1.00 67.62 526 PRO A C 1
ATOM 4156 O O . PRO A 1 526 ? 37.386 6.908 -57.134 1.00 67.62 526 PRO A O 1
ATOM 4159 N N . PRO A 1 527 ? 39.521 6.858 -57.847 1.00 61.41 527 PRO A N 1
ATOM 4160 C CA . PRO A 1 527 ? 39.852 8.145 -57.249 1.00 61.41 527 PRO A CA 1
ATOM 4161 C C . PRO A 1 527 ? 38.959 9.250 -57.837 1.00 61.41 527 PRO A C 1
ATOM 4163 O O . PRO A 1 527 ? 38.721 9.258 -59.052 1.00 61.41 527 PRO A O 1
ATOM 4166 N N . PRO A 1 528 ? 38.477 10.204 -57.014 1.00 58.25 528 PRO A N 1
ATOM 4167 C CA . PRO A 1 528 ? 37.634 11.290 -57.494 1.00 58.25 528 PRO A CA 1
ATOM 4168 C C . PRO A 1 528 ? 38.384 12.052 -58.587 1.00 58.25 528 PRO A C 1
ATOM 4170 O O . PRO A 1 528 ? 39.539 12.443 -58.406 1.00 58.25 528 PRO A O 1
ATOM 4173 N N . ALA A 1 529 ? 37.747 12.234 -59.746 1.00 52.41 529 ALA A N 1
ATOM 4174 C CA . ALA A 1 529 ? 38.370 12.833 -60.920 1.00 52.41 529 ALA A CA 1
ATOM 4175 C C . ALA A 1 529 ? 38.688 14.323 -60.679 1.00 52.41 529 ALA A C 1
ATOM 4177 O O . ALA A 1 529 ? 37.947 15.214 -61.088 1.00 52.41 529 ALA A O 1
ATOM 4178 N N . ALA A 1 530 ? 39.823 14.608 -60.039 1.00 44.09 530 ALA A N 1
ATOM 4179 C CA . ALA A 1 530 ? 40.276 15.954 -59.687 1.00 44.09 530 ALA A CA 1
ATOM 4180 C C . ALA A 1 530 ? 40.609 16.849 -60.902 1.00 44.09 530 ALA A C 1
ATOM 4182 O O . ALA A 1 530 ? 40.967 18.010 -60.730 1.00 44.09 530 ALA A O 1
ATOM 4183 N N . ALA A 1 531 ? 40.486 16.350 -62.137 1.00 42.62 531 ALA A N 1
ATOM 4184 C CA . ALA A 1 531 ? 40.952 17.052 -63.332 1.00 42.62 531 ALA A CA 1
ATOM 4185 C C . ALA A 1 531 ? 39.863 17.744 -64.176 1.00 42.62 531 ALA A C 1
ATOM 4187 O O . ALA A 1 531 ? 40.224 18.465 -65.101 1.00 42.62 531 ALA A O 1
ATOM 4188 N N . ARG A 1 532 ? 38.554 17.582 -63.907 1.00 45.41 532 ARG A N 1
ATOM 4189 C CA . ARG A 1 532 ? 37.488 18.323 -64.630 1.00 45.41 532 ARG A CA 1
ATOM 4190 C C . ARG A 1 532 ? 36.147 18.328 -63.872 1.00 45.41 532 ARG A C 1
ATOM 4192 O O . ARG A 1 532 ? 35.215 17.614 -64.209 1.00 45.41 532 ARG A O 1
ATOM 4199 N N . GLY A 1 533 ? 36.055 19.172 -62.848 1.00 49.88 533 GLY A N 1
ATOM 4200 C CA . GLY A 1 533 ? 34.869 19.999 -62.576 1.00 49.88 533 GLY A CA 1
ATOM 4201 C C . GLY A 1 533 ? 33.502 19.390 -62.225 1.00 49.88 533 GLY A C 1
ATOM 4202 O O . GLY A 1 533 ? 32.582 20.185 -62.079 1.00 49.88 533 GLY A O 1
ATOM 4203 N N . SER A 1 534 ? 33.299 18.079 -62.058 1.00 57.66 534 SER A N 1
ATOM 4204 C CA . SER A 1 534 ? 32.006 17.592 -61.537 1.00 57.66 534 SER A CA 1
ATOM 4205 C C . SER A 1 534 ? 32.108 16.213 -60.885 1.00 57.66 534 SER A C 1
ATOM 4207 O O . SER A 1 534 ? 32.030 15.192 -61.567 1.00 57.66 534 SER A O 1
ATOM 4209 N N . THR A 1 535 ? 32.314 16.180 -59.568 1.00 69.06 535 THR A N 1
ATOM 4210 C CA . THR A 1 535 ? 32.138 14.967 -58.756 1.00 69.06 535 THR A CA 1
ATOM 4211 C C . THR A 1 535 ? 30.665 14.798 -58.414 1.00 69.06 535 THR A C 1
ATOM 4213 O O . THR A 1 535 ? 29.976 15.786 -58.142 1.00 69.06 535 THR A O 1
ATOM 4216 N N . THR A 1 536 ? 30.171 13.562 -58.411 1.00 77.31 536 THR A N 1
ATOM 4217 C CA . THR A 1 536 ? 28.785 13.291 -58.013 1.00 77.31 536 THR A CA 1
ATOM 4218 C C . THR A 1 536 ? 28.593 13.537 -56.536 1.00 77.31 536 THR A C 1
ATOM 4220 O O . THR A 1 536 ? 29.353 13.019 -55.716 1.00 77.31 536 THR A O 1
ATOM 4223 N N . ARG A 1 537 ? 27.572 14.320 -56.194 1.00 81.19 537 ARG A N 1
ATOM 4224 C CA . ARG A 1 537 ? 27.228 14.633 -54.808 1.00 81.19 537 ARG A CA 1
ATOM 4225 C C . ARG A 1 537 ? 25.896 14.007 -54.451 1.00 81.19 537 ARG A C 1
ATOM 4227 O O . ARG A 1 537 ? 24.960 14.043 -55.251 1.00 81.19 537 ARG A O 1
ATOM 4234 N N . LEU A 1 538 ? 25.829 13.454 -53.247 1.00 84.62 538 LEU A N 1
ATOM 4235 C CA . LEU A 1 538 ? 24.581 13.039 -52.633 1.00 84.62 538 LEU A CA 1
ATOM 4236 C C . LEU A 1 538 ? 23.872 14.284 -52.098 1.00 84.62 538 LEU A C 1
ATOM 4238 O O . LEU A 1 538 ? 24.458 15.056 -51.351 1.00 84.62 538 LEU A O 1
ATOM 4242 N N . THR A 1 539 ? 22.620 14.467 -52.486 1.00 83.12 539 THR A N 1
ATOM 4243 C CA . THR A 1 539 ? 21.761 15.592 -52.110 1.00 83.12 539 THR A CA 1
ATOM 4244 C C . THR A 1 539 ? 20.385 15.065 -51.700 1.00 83.12 539 THR A C 1
ATOM 4246 O O . THR A 1 539 ? 20.028 13.931 -52.016 1.00 83.12 539 THR A O 1
ATOM 4249 N N . ASN A 1 540 ? 19.592 15.875 -50.994 1.00 82.62 540 ASN A N 1
ATOM 4250 C CA . ASN A 1 540 ? 18.205 15.547 -50.631 1.00 82.62 540 ASN A CA 1
ATOM 4251 C C . ASN A 1 540 ? 18.019 14.221 -49.864 1.00 82.62 540 ASN A C 1
ATOM 4253 O O . ASN A 1 540 ? 17.039 13.515 -50.094 1.00 82.62 540 ASN A O 1
ATOM 4257 N N . TRP A 1 541 ? 18.917 13.882 -48.934 1.00 88.88 541 TRP A N 1
ATOM 4258 C CA . TRP A 1 541 ? 18.693 12.749 -48.032 1.00 88.88 541 TRP A CA 1
ATOM 4259 C C . TRP A 1 541 ? 17.515 13.039 -47.091 1.00 88.88 541 TRP A C 1
ATOM 4261 O O . TRP A 1 541 ? 17.593 13.931 -46.243 1.00 88.88 541 TRP A O 1
ATOM 4271 N N . ARG A 1 542 ? 16.413 12.297 -47.232 1.00 88.00 542 ARG A N 1
ATOM 4272 C CA . ARG A 1 542 ? 15.209 12.479 -46.409 1.00 88.00 542 ARG A CA 1
ATOM 4273 C C . ARG A 1 542 ? 14.556 11.164 -46.013 1.00 88.00 542 ARG A C 1
ATOM 4275 O O . ARG A 1 542 ? 14.646 10.155 -46.709 1.00 88.00 542 ARG A O 1
ATOM 4282 N N . ARG A 1 543 ? 13.851 11.207 -44.884 1.00 88.81 543 ARG A N 1
ATOM 4283 C CA . ARG A 1 543 ? 13.016 10.109 -44.396 1.00 88.81 543 ARG A CA 1
ATOM 4284 C C . ARG A 1 543 ? 11.708 10.051 -45.191 1.00 88.81 543 ARG A C 1
ATOM 4286 O O . ARG A 1 543 ? 11.066 11.085 -45.349 1.00 88.81 543 ARG A O 1
ATOM 4293 N N . ALA A 1 544 ? 11.312 8.861 -45.640 1.00 88.38 544 ALA A N 1
ATOM 4294 C CA . ALA A 1 544 ? 10.049 8.624 -46.342 1.00 88.38 544 ALA A CA 1
ATOM 4295 C C . ALA A 1 544 ? 9.242 7.498 -45.671 1.00 88.38 544 ALA A C 1
ATOM 4297 O O . ALA A 1 544 ? 9.737 6.816 -44.766 1.00 88.38 544 ALA A O 1
ATOM 4298 N N . THR A 1 545 ? 7.983 7.320 -46.074 1.00 87.88 545 THR A N 1
ATOM 4299 C CA . THR A 1 545 ? 7.109 6.268 -45.538 1.00 87.88 545 THR A CA 1
ATOM 4300 C C . THR A 1 545 ? 7.050 5.053 -46.464 1.00 87.88 545 THR A C 1
ATOM 4302 O O . THR A 1 545 ? 7.316 5.142 -47.662 1.00 87.88 545 THR A O 1
ATOM 4305 N N . PHE A 1 546 ? 6.680 3.892 -45.916 1.00 86.62 546 PHE A N 1
ATOM 4306 C CA . PHE A 1 546 ? 6.476 2.681 -46.718 1.00 86.62 546 PHE A CA 1
ATOM 4307 C C . PHE A 1 546 ? 5.368 2.869 -47.767 1.00 86.62 546 PHE A C 1
ATOM 4309 O O . PHE A 1 546 ? 5.494 2.381 -48.887 1.00 86.62 546 PHE A O 1
ATOM 4316 N N . THR A 1 547 ? 4.329 3.646 -47.444 1.00 87.69 547 THR A N 1
ATOM 4317 C CA . THR A 1 547 ? 3.257 4.003 -48.384 1.00 87.69 547 THR A CA 1
ATOM 4318 C C . THR A 1 547 ? 3.759 4.830 -49.564 1.00 87.69 547 THR A C 1
ATOM 4320 O O . THR A 1 547 ? 3.263 4.652 -50.672 1.00 87.69 547 THR A O 1
ATOM 4323 N N . ASP A 1 548 ? 4.776 5.676 -49.366 1.00 87.56 548 ASP A N 1
ATOM 4324 C CA . ASP A 1 548 ? 5.385 6.435 -50.465 1.00 87.56 548 ASP A CA 1
ATOM 4325 C C . ASP A 1 548 ? 6.144 5.495 -51.412 1.00 87.56 548 ASP A C 1
ATOM 4327 O O . ASP A 1 548 ? 5.980 5.567 -52.628 1.00 87.56 548 ASP A O 1
ATOM 4331 N N . LEU A 1 549 ? 6.909 4.542 -50.866 1.00 88.56 549 LEU A N 1
ATOM 4332 C CA . LEU A 1 549 ? 7.655 3.560 -51.661 1.00 88.56 549 LEU A CA 1
ATOM 4333 C C . LEU A 1 549 ? 6.734 2.620 -52.454 1.00 88.56 549 LEU A C 1
ATOM 4335 O O . LEU A 1 549 ? 7.070 2.224 -53.569 1.00 88.56 549 LEU A O 1
ATOM 4339 N N . GLN A 1 550 ? 5.548 2.307 -51.925 1.00 88.38 550 GLN A N 1
ATOM 4340 C CA . GLN A 1 550 ? 4.526 1.533 -52.638 1.00 88.38 550 GLN A CA 1
ATOM 4341 C C . GLN A 1 550 ? 4.011 2.224 -53.906 1.00 88.38 550 GLN A C 1
ATOM 4343 O O . GLN A 1 550 ? 3.379 1.568 -54.730 1.00 88.38 550 GLN A O 1
ATOM 4348 N N . THR A 1 551 ? 4.262 3.519 -54.100 1.00 88.25 551 THR A N 1
ATOM 4349 C CA . THR A 1 551 ? 3.908 4.202 -55.353 1.00 88.25 551 THR A CA 1
ATOM 4350 C C . THR A 1 551 ? 4.945 3.985 -56.459 1.00 88.25 551 THR A C 1
ATOM 4352 O O . THR A 1 551 ? 4.633 4.168 -57.635 1.00 88.25 551 THR A O 1
ATOM 4355 N N . VAL A 1 552 ? 6.158 3.532 -56.110 1.00 87.12 552 VAL A N 1
ATOM 4356 C CA . VAL A 1 552 ? 7.273 3.341 -57.045 1.00 87.12 552 VAL A CA 1
ATOM 4357 C C . VAL A 1 552 ? 7.136 1.989 -57.765 1.00 87.12 552 VAL A C 1
ATOM 4359 O O . VAL A 1 552 ? 7.144 0.940 -57.111 1.00 87.12 552 VAL A O 1
ATOM 4362 N N . PRO A 1 553 ? 7.062 1.951 -59.113 1.00 86.38 553 PRO A N 1
ATOM 4363 C CA . PRO A 1 553 ? 6.862 0.705 -59.861 1.00 86.38 553 PRO A CA 1
ATOM 4364 C C . PRO A 1 553 ? 7.974 -0.333 -59.659 1.00 86.38 553 PRO A C 1
ATOM 4366 O O . PRO A 1 553 ? 7.693 -1.515 -59.466 1.00 86.38 553 PRO A O 1
ATOM 4369 N N . ARG A 1 554 ? 9.244 0.098 -59.646 1.00 84.06 554 ARG A N 1
ATOM 4370 C CA . ARG A 1 554 ? 10.398 -0.805 -59.469 1.00 84.06 554 ARG A CA 1
ATOM 4371 C C . ARG A 1 554 ? 10.479 -1.415 -58.068 1.00 84.06 554 ARG A C 1
ATOM 4373 O O . ARG A 1 554 ? 11.040 -2.494 -57.908 1.00 84.06 554 ARG A O 1
ATOM 4380 N N . ALA A 1 555 ? 9.868 -0.779 -57.067 1.00 87.00 555 ALA A N 1
ATOM 4381 C CA . ALA A 1 555 ? 9.820 -1.301 -55.705 1.00 87.00 555 ALA A CA 1
ATOM 4382 C C . ALA A 1 555 ? 8.769 -2.417 -55.521 1.00 87.00 555 ALA A C 1
ATOM 4384 O O . ALA A 1 555 ? 8.852 -3.169 -54.554 1.00 87.00 555 ALA A O 1
ATOM 4385 N N . GLN A 1 556 ? 7.816 -2.597 -56.447 1.00 87.19 556 GLN A N 1
ATOM 4386 C CA . GLN A 1 556 ? 6.750 -3.603 -56.302 1.00 87.19 556 GLN A CA 1
ATOM 4387 C C . GLN A 1 556 ? 7.275 -5.038 -56.260 1.00 87.19 556 GLN A C 1
ATOM 4389 O O . GLN A 1 556 ? 6.801 -5.850 -55.469 1.00 87.19 556 GLN A O 1
ATOM 4394 N N . VAL A 1 557 ? 8.275 -5.355 -57.087 1.00 85.62 557 VAL A N 1
ATOM 4395 C CA . VAL A 1 557 ? 8.882 -6.691 -57.131 1.00 85.62 557 VAL A CA 1
ATOM 4396 C C . VAL A 1 557 ? 9.534 -7.044 -55.788 1.00 85.62 557 VAL A C 1
ATOM 4398 O O . VAL A 1 557 ? 9.125 -8.045 -55.196 1.00 85.62 557 VAL A O 1
ATOM 4401 N N . PRO A 1 558 ? 10.470 -6.246 -55.236 1.00 84.31 558 PRO A N 1
ATOM 4402 C CA . PRO A 1 558 ? 11.065 -6.564 -53.942 1.00 84.31 558 PRO A CA 1
ATOM 4403 C C . PRO A 1 558 ? 10.060 -6.519 -52.778 1.00 84.31 558 PRO A C 1
ATOM 4405 O O . PRO A 1 558 ? 10.205 -7.307 -51.844 1.00 84.31 558 PRO A O 1
ATOM 4408 N N . ILE A 1 559 ? 9.009 -5.690 -52.845 1.00 86.06 559 ILE A N 1
ATOM 4409 C CA . ILE A 1 559 ? 7.905 -5.716 -51.867 1.00 86.06 559 ILE A CA 1
ATOM 4410 C C . ILE A 1 559 ? 7.142 -7.051 -51.945 1.00 86.06 559 ILE A C 1
ATOM 4412 O O . ILE A 1 559 ? 6.949 -7.711 -50.927 1.00 86.06 559 ILE A O 1
ATOM 4416 N N . SER A 1 560 ? 6.763 -7.505 -53.145 1.00 82.88 560 SER A N 1
ATOM 4417 C CA . SER A 1 560 ? 6.029 -8.769 -53.340 1.00 82.88 560 SER A CA 1
ATOM 4418 C C . SER A 1 560 ? 6.829 -10.011 -52.925 1.00 82.88 560 SER A C 1
ATOM 4420 O O . SER A 1 560 ? 6.261 -10.991 -52.448 1.00 82.88 560 SER A O 1
ATOM 4422 N N . LEU A 1 561 ? 8.158 -9.950 -53.055 1.00 83.50 561 LEU A N 1
ATOM 4423 C CA . LEU A 1 561 ? 9.086 -10.999 -52.631 1.00 83.50 561 LEU A CA 1
ATOM 4424 C C . LEU A 1 561 ? 9.418 -10.944 -51.132 1.00 83.50 561 LEU A C 1
ATOM 4426 O O . LEU A 1 561 ? 10.280 -11.696 -50.677 1.00 83.50 561 LEU A O 1
ATOM 4430 N N . ASN A 1 562 ? 8.755 -10.073 -50.360 1.00 80.75 562 ASN A N 1
ATOM 4431 C CA . ASN A 1 562 ? 9.006 -9.876 -48.932 1.00 80.75 562 ASN A CA 1
ATOM 4432 C C . ASN A 1 562 ? 10.456 -9.462 -48.608 1.00 80.75 562 ASN A C 1
ATOM 4434 O O . ASN A 1 562 ? 10.936 -9.698 -47.495 1.00 80.75 562 ASN A O 1
ATOM 4438 N N . LEU A 1 563 ? 11.158 -8.844 -49.565 1.00 79.88 563 LEU A N 1
ATOM 4439 C CA . LEU A 1 563 ? 12.507 -8.306 -49.369 1.00 79.88 563 LEU A CA 1
ATOM 4440 C C . LEU A 1 563 ? 12.483 -6.923 -48.715 1.00 79.88 563 LEU A C 1
ATOM 4442 O O . LEU A 1 563 ? 13.423 -6.601 -47.997 1.00 79.88 563 LEU A O 1
ATOM 4446 N N . ILE A 1 564 ? 11.421 -6.145 -48.953 1.00 84.44 564 ILE A N 1
ATOM 4447 C CA . ILE A 1 564 ? 11.145 -4.877 -48.269 1.00 84.44 564 ILE A CA 1
ATOM 4448 C C . ILE A 1 564 ? 9.879 -5.054 -47.437 1.00 84.44 564 ILE A C 1
ATOM 4450 O O . ILE A 1 564 ? 8.833 -5.426 -47.971 1.00 84.44 564 ILE A O 1
ATOM 4454 N N . GLN A 1 565 ? 9.974 -4.771 -46.143 1.00 81.12 565 GLN A N 1
ATOM 4455 C CA . GLN A 1 565 ? 8.892 -4.921 -45.177 1.00 81.12 565 GLN A CA 1
ATOM 4456 C C . GLN A 1 565 ? 8.357 -3.563 -44.695 1.00 81.12 565 GLN A C 1
ATOM 4458 O O . GLN A 1 565 ? 9.084 -2.569 -44.695 1.00 81.12 565 GLN A O 1
ATOM 4463 N N . PRO A 1 566 ? 7.108 -3.497 -44.191 1.00 79.81 566 PRO A N 1
ATOM 4464 C CA . PRO A 1 566 ? 6.566 -2.285 -43.568 1.00 79.81 566 PRO A CA 1
ATOM 4465 C C . PRO A 1 566 ? 7.343 -1.823 -42.325 1.00 79.81 566 PRO A C 1
ATOM 4467 O O . PRO A 1 566 ? 7.259 -0.660 -41.932 1.00 79.81 566 PRO A O 1
ATOM 4470 N N . THR A 1 567 ? 8.081 -2.735 -41.686 1.00 77.12 567 THR A N 1
ATOM 4471 C CA . THR A 1 567 ? 8.962 -2.459 -40.542 1.00 77.12 567 THR A CA 1
ATOM 4472 C C . THR A 1 567 ? 10.256 -1.753 -40.939 1.00 77.12 567 THR A C 1
ATOM 4474 O O . THR A 1 567 ? 10.936 -1.203 -40.069 1.00 77.12 567 THR A O 1
ATOM 4477 N N . ASP A 1 568 ? 10.598 -1.756 -42.229 1.00 84.88 568 ASP A N 1
ATOM 4478 C CA . ASP A 1 568 ? 11.864 -1.233 -42.715 1.00 84.88 568 ASP A CA 1
ATOM 4479 C C . ASP A 1 568 ? 11.897 0.291 -42.691 1.00 84.88 568 ASP A C 1
ATOM 4481 O O . ASP A 1 568 ? 10.907 1.024 -42.799 1.00 84.88 568 ASP A O 1
ATOM 4485 N N . ALA A 1 569 ? 13.110 0.790 -42.539 1.00 86.88 569 ALA A N 1
ATOM 4486 C CA . ALA A 1 569 ? 13.412 2.190 -42.518 1.00 86.88 569 ALA A CA 1
ATOM 4487 C C . ALA A 1 569 ? 13.629 2.721 -43.938 1.00 86.88 569 ALA A C 1
ATOM 4489 O O . ALA A 1 569 ? 14.691 2.526 -44.517 1.00 86.88 569 ALA A O 1
ATOM 4490 N N . ILE A 1 570 ? 12.623 3.414 -44.477 1.00 90.88 570 ILE A N 1
ATOM 4491 C CA . ILE A 1 570 ? 12.660 3.926 -45.849 1.00 90.88 570 ILE A CA 1
ATOM 4492 C C . ILE A 1 570 ? 13.265 5.335 -45.907 1.00 90.88 570 ILE A C 1
ATOM 4494 O O . ILE A 1 570 ? 12.850 6.247 -45.182 1.00 90.88 570 ILE A O 1
ATOM 4498 N N . PHE A 1 571 ? 14.232 5.515 -46.802 1.00 91.44 571 PHE A N 1
ATOM 4499 C CA . PHE A 1 571 ? 14.854 6.795 -47.122 1.00 91.44 571 PHE A CA 1
ATOM 4500 C C . PHE A 1 571 ? 14.828 7.048 -48.627 1.00 91.44 571 PHE A C 1
ATOM 4502 O O . PHE A 1 571 ? 14.801 6.113 -49.426 1.00 91.44 571 PHE A O 1
ATOM 4509 N N . GLN A 1 572 ? 14.874 8.321 -49.000 1.00 91.38 572 GLN A N 1
ATOM 4510 C CA . GLN A 1 572 ? 15.018 8.767 -50.379 1.00 91.38 572 GLN A CA 1
ATOM 4511 C C . GLN A 1 572 ? 16.213 9.711 -50.475 1.00 91.38 572 GLN A C 1
ATOM 4513 O O . GLN A 1 572 ? 16.416 10.546 -49.587 1.00 91.38 572 GLN A O 1
ATOM 4518 N N . CYS A 1 573 ? 16.993 9.586 -51.544 1.00 91.19 573 CYS A N 1
ATOM 4519 C CA . CYS A 1 573 ? 18.119 10.459 -51.826 1.00 91.19 573 CYS A CA 1
ATOM 4520 C C . CYS A 1 573 ? 18.298 10.716 -53.324 1.00 91.19 573 CYS A C 1
ATOM 4522 O O . CYS A 1 573 ? 17.886 9.915 -54.162 1.00 91.19 573 CYS A O 1
ATOM 4524 N N . ASP A 1 574 ? 18.943 11.837 -53.653 1.00 89.50 574 ASP A N 1
ATOM 4525 C CA . ASP A 1 574 ? 19.219 12.236 -55.028 1.00 89.50 574 ASP A CA 1
ATOM 4526 C C . ASP A 1 574 ? 20.726 12.411 -55.249 1.00 89.50 574 ASP A C 1
ATOM 4528 O O . ASP A 1 574 ? 21.387 13.180 -54.552 1.00 89.50 574 ASP A O 1
ATOM 4532 N N . PHE A 1 575 ? 21.282 11.781 -56.275 1.00 88.06 575 PHE A N 1
ATOM 4533 C CA . PHE A 1 575 ? 22.646 12.036 -56.733 1.00 88.06 575 PHE A CA 1
ATOM 4534 C C . PHE A 1 575 ? 22.634 13.099 -57.829 1.00 88.06 575 PHE A C 1
ATOM 4536 O O . PHE A 1 575 ? 21.806 13.032 -58.736 1.00 88.06 575 PHE A O 1
ATOM 4543 N N . ARG A 1 576 ? 23.550 14.073 -57.778 1.00 85.12 576 ARG A N 1
ATOM 4544 C CA . ARG A 1 576 ? 23.666 15.142 -58.788 1.00 85.12 576 ARG A CA 1
ATOM 4545 C C . ARG A 1 576 ? 25.094 15.306 -59.297 1.00 85.12 576 ARG A C 1
ATOM 4547 O O . ARG A 1 576 ? 26.041 15.280 -58.509 1.00 85.12 576 ARG A O 1
ATOM 4554 N N . GLN A 1 577 ? 25.231 15.533 -60.604 1.00 82.31 577 GLN A N 1
ATOM 4555 C CA . GLN A 1 577 ? 26.485 15.896 -61.272 1.00 82.31 577 GLN A CA 1
ATOM 4556 C C . GLN A 1 577 ? 26.276 17.190 -62.079 1.00 82.31 577 GLN A C 1
ATOM 4558 O O . GLN A 1 577 ? 25.705 17.189 -63.169 1.00 82.31 577 GLN A O 1
ATOM 4563 N N . GLY A 1 578 ? 26.715 18.331 -61.540 1.00 76.62 578 GLY A N 1
ATOM 4564 C CA . GLY A 1 578 ? 26.379 19.650 -62.100 1.00 76.62 578 GLY A CA 1
ATOM 4565 C C . GLY A 1 578 ? 24.869 19.945 -62.062 1.00 76.62 578 GLY A C 1
ATOM 4566 O O . GLY A 1 578 ? 24.148 19.384 -61.240 1.00 76.62 578 GLY A O 1
ATOM 4567 N N . ASP A 1 579 ? 24.385 20.812 -62.959 1.00 72.94 579 ASP A N 1
ATOM 4568 C CA . ASP A 1 579 ? 22.991 21.300 -62.925 1.00 72.94 579 ASP A CA 1
ATOM 4569 C C . ASP A 1 579 ? 21.988 20.422 -63.695 1.00 72.94 579 ASP A C 1
ATOM 4571 O O . ASP A 1 579 ? 20.780 20.557 -63.514 1.00 72.94 579 ASP A O 1
ATOM 4575 N N . SER A 1 580 ? 22.457 19.547 -64.593 1.00 74.81 580 SER A N 1
ATOM 4576 C CA . SER A 1 580 ? 21.589 18.845 -65.560 1.00 74.81 580 SER A CA 1
ATOM 4577 C C . SER A 1 580 ? 21.466 17.335 -65.350 1.00 74.81 580 SER A C 1
ATOM 4579 O O . SER A 1 580 ? 20.537 16.735 -65.888 1.00 74.81 580 SER A O 1
ATOM 4581 N N . GLN A 1 581 ? 22.381 16.712 -64.606 1.00 83.94 581 GLN A N 1
ATOM 4582 C CA . GLN A 1 581 ? 22.397 15.265 -64.378 1.00 83.94 581 GLN A CA 1
ATOM 4583 C C . GLN A 1 581 ? 21.947 14.968 -62.948 1.00 83.94 581 GLN A C 1
ATOM 4585 O O . GLN A 1 581 ? 22.530 15.485 -61.990 1.00 83.94 581 GLN A O 1
ATOM 4590 N N . CYS A 1 582 ? 20.900 14.155 -62.804 1.00 87.44 582 CYS A N 1
ATOM 4591 C CA . CYS A 1 582 ? 20.358 13.772 -61.504 1.00 87.44 582 CYS A CA 1
ATOM 4592 C C . CYS A 1 582 ? 19.819 12.339 -61.506 1.00 87.44 582 CYS A C 1
ATOM 4594 O O . CYS A 1 582 ? 19.295 11.881 -62.517 1.00 87.44 582 CYS A O 1
ATOM 4596 N N . ALA A 1 583 ? 19.937 11.625 -60.392 1.00 88.31 583 ALA A N 1
ATOM 4597 C CA . ALA A 1 583 ? 19.355 10.298 -60.211 1.00 88.31 583 ALA A CA 1
ATOM 4598 C C . ALA A 1 583 ? 18.689 10.203 -58.838 1.00 88.31 583 ALA A C 1
ATOM 4600 O O . ALA A 1 583 ? 19.297 10.630 -57.862 1.00 88.31 583 ALA A O 1
ATOM 4601 N N . SER A 1 584 ? 17.476 9.653 -58.764 1.00 90.00 584 SER A N 1
ATOM 4602 C CA . SER A 1 584 ? 16.757 9.447 -57.499 1.00 90.00 584 SER A CA 1
ATOM 4603 C C . SER A 1 584 ? 16.799 7.977 -57.093 1.00 90.00 584 SER A C 1
ATOM 4605 O O . SER A 1 584 ? 16.549 7.088 -57.915 1.00 90.00 584 SER A O 1
ATOM 4607 N N . VAL A 1 585 ? 17.152 7.725 -55.834 1.00 91.38 585 VAL A N 1
ATOM 4608 C CA . VAL A 1 585 ? 17.366 6.392 -55.267 1.00 91.38 585 VAL A CA 1
ATOM 4609 C C . VAL A 1 585 ? 16.618 6.275 -53.944 1.00 91.38 585 VAL A C 1
ATOM 4611 O O . VAL A 1 585 ? 16.660 7.162 -53.091 1.00 91.38 585 VAL A O 1
ATOM 4614 N N . TRP A 1 586 ? 15.947 5.145 -53.767 1.00 92.50 586 TRP A N 1
ATOM 4615 C CA . TRP A 1 586 ? 15.270 4.760 -52.540 1.00 92.50 586 TRP A CA 1
ATOM 4616 C C . TRP A 1 586 ? 16.106 3.731 -51.797 1.00 92.50 586 TRP A C 1
ATOM 4618 O O . TRP A 1 586 ? 16.652 2.812 -52.403 1.00 92.50 586 TRP A O 1
ATOM 4628 N N . VAL A 1 587 ? 16.193 3.870 -50.480 1.00 91.50 587 VAL A N 1
ATOM 4629 C CA . VAL A 1 587 ? 16.922 2.952 -49.605 1.00 91.50 587 VAL A CA 1
ATOM 4630 C C . VAL A 1 587 ? 15.936 2.358 -48.610 1.00 91.50 587 VAL A C 1
ATOM 4632 O O . VAL A 1 587 ? 15.361 3.080 -47.796 1.00 91.50 587 VAL A O 1
ATOM 4635 N N . ALA A 1 588 ? 15.763 1.041 -48.657 1.00 90.19 588 ALA A N 1
ATOM 4636 C CA . ALA A 1 588 ? 15.054 0.273 -47.645 1.00 90.19 588 ALA A CA 1
ATOM 4637 C C . ALA A 1 588 ? 16.069 -0.325 -46.666 1.00 90.19 588 ALA A C 1
ATOM 4639 O O . ALA A 1 588 ? 16.859 -1.201 -47.022 1.00 90.19 588 ALA A O 1
ATOM 4640 N N . LEU A 1 589 ? 16.072 0.184 -45.435 1.00 88.81 589 LEU A N 1
ATOM 4641 C CA . LEU A 1 589 ? 16.985 -0.249 -44.387 1.00 88.81 589 LEU A CA 1
ATOM 4642 C C . LEU A 1 589 ? 16.277 -1.214 -43.420 1.00 88.81 589 LEU A C 1
ATOM 4644 O O . LEU A 1 589 ? 15.403 -0.772 -42.671 1.00 88.81 589 LEU A O 1
ATOM 4648 N N . PRO A 1 590 ? 16.648 -2.502 -43.382 1.00 84.81 590 PRO A N 1
ATOM 4649 C CA . PRO A 1 590 ? 16.016 -3.468 -42.490 1.00 84.81 590 PRO A CA 1
ATOM 4650 C C . PRO A 1 590 ? 16.358 -3.211 -41.010 1.00 84.81 590 PRO A C 1
ATOM 4652 O O . PRO A 1 590 ? 17.435 -2.678 -40.691 1.00 84.81 590 PRO A O 1
ATOM 4655 N N . PRO A 1 591 ? 15.477 -3.592 -40.065 1.00 79.44 591 PRO A N 1
ATOM 4656 C CA . PRO A 1 591 ? 15.730 -3.401 -38.646 1.00 79.44 591 PRO A CA 1
ATOM 4657 C C . PRO A 1 591 ? 16.930 -4.217 -38.130 1.00 79.44 591 PRO A C 1
ATOM 4659 O O . PRO A 1 591 ? 17.542 -3.818 -37.140 1.00 79.44 591 PRO A O 1
ATOM 4662 N N . GLU A 1 592 ? 17.336 -5.288 -38.801 1.00 78.88 592 GLU A N 1
ATOM 4663 C CA . GLU A 1 592 ? 18.475 -6.127 -38.419 1.00 78.88 592 GLU A CA 1
ATOM 4664 C C . GLU A 1 592 ? 19.833 -5.592 -38.908 1.00 78.88 592 GLU A C 1
ATOM 4666 O O . GLU A 1 592 ? 20.862 -6.229 -38.677 1.00 78.88 592 GLU A O 1
ATOM 4671 N N . TYR A 1 593 ? 19.878 -4.421 -39.557 1.00 80.75 593 TYR A N 1
ATOM 4672 C CA . TYR A 1 593 ? 21.134 -3.765 -39.941 1.00 80.75 593 TYR A CA 1
ATOM 4673 C C . TYR A 1 593 ? 22.103 -3.645 -38.746 1.00 80.75 593 TYR A C 1
ATOM 4675 O O . TYR A 1 593 ? 21.675 -3.146 -37.697 1.00 80.75 593 TYR A O 1
ATOM 4683 N N . PRO A 1 594 ? 23.389 -4.040 -38.882 1.00 75.56 594 PRO A N 1
ATOM 4684 C CA . PRO A 1 594 ? 24.129 -4.367 -40.114 1.00 75.56 594 PRO A CA 1
ATOM 4685 C C . PRO A 1 594 ? 24.158 -5.856 -40.513 1.00 75.56 594 PRO A C 1
ATOM 4687 O O . PRO A 1 594 ? 24.869 -6.219 -41.450 1.00 75.56 594 PRO A O 1
ATOM 4690 N N . GLN A 1 595 ? 23.429 -6.742 -39.826 1.00 78.38 595 GLN A N 1
ATOM 4691 C CA . GLN A 1 595 ? 23.430 -8.181 -40.144 1.00 78.38 595 GLN A CA 1
ATOM 4692 C C . GLN A 1 595 ? 22.825 -8.461 -41.523 1.00 78.38 595 GLN A C 1
ATOM 4694 O O . GLN A 1 595 ? 23.322 -9.302 -42.274 1.00 78.38 595 GLN A O 1
ATOM 4699 N N . THR A 1 596 ? 21.773 -7.720 -41.863 1.00 79.69 596 THR A N 1
ATOM 4700 C CA . THR A 1 596 ? 21.151 -7.706 -43.188 1.00 79.69 596 THR A CA 1
ATOM 4701 C C . THR A 1 596 ? 21.460 -6.379 -43.891 1.00 79.69 596 THR A C 1
ATOM 4703 O O . THR A 1 596 ? 21.260 -5.319 -43.286 1.00 79.69 596 THR A O 1
ATOM 4706 N N . PRO A 1 597 ? 21.937 -6.402 -45.148 1.00 84.56 597 PRO A N 1
ATOM 4707 C CA . PRO A 1 597 ? 22.283 -5.190 -45.884 1.00 84.56 597 PRO A CA 1
ATOM 4708 C C . PRO A 1 597 ? 21.026 -4.383 -46.273 1.00 84.56 597 PRO A C 1
ATOM 4710 O O . PRO A 1 597 ? 19.951 -4.969 -46.426 1.00 84.56 597 PRO A O 1
ATOM 4713 N N . PRO A 1 598 ? 21.148 -3.060 -46.476 1.00 89.44 598 PRO A N 1
ATOM 4714 C CA . PRO A 1 598 ? 20.097 -2.250 -47.084 1.00 89.44 598 PRO A CA 1
ATOM 4715 C C . PRO A 1 598 ? 19.839 -2.659 -48.538 1.00 89.44 598 PRO A C 1
ATOM 4717 O O . PRO A 1 598 ? 20.761 -3.069 -49.251 1.00 89.44 598 PRO A O 1
ATOM 4720 N N . LEU A 1 599 ? 18.597 -2.476 -48.990 1.00 90.25 599 LEU A N 1
ATOM 4721 C CA . LEU A 1 599 ? 18.204 -2.656 -50.386 1.00 90.25 599 LEU A CA 1
ATOM 4722 C C . LEU A 1 599 ? 17.995 -1.292 -51.054 1.00 90.25 599 LEU A C 1
ATOM 4724 O O . LEU A 1 599 ? 17.181 -0.489 -50.594 1.00 90.25 599 LEU A O 1
ATOM 4728 N N . LEU A 1 600 ? 18.725 -1.030 -52.138 1.00 91.12 600 LEU A N 1
ATOM 4729 C CA . LEU A 1 600 ? 18.628 0.199 -52.923 1.00 91.12 600 LEU A CA 1
ATOM 4730 C C . LEU A 1 600 ? 17.788 -0.048 -54.180 1.00 91.12 600 LEU A C 1
ATOM 4732 O O . LEU A 1 600 ? 18.037 -1.000 -54.920 1.00 91.12 600 LEU A O 1
ATOM 4736 N N . VAL A 1 601 ? 16.819 0.829 -54.435 1.00 90.50 601 VAL A N 1
ATOM 4737 C CA . VAL A 1 601 ? 15.962 0.818 -55.629 1.00 90.50 601 VAL A CA 1
ATOM 4738 C C . VAL A 1 601 ? 16.164 2.129 -56.374 1.00 90.50 601 VAL A C 1
ATOM 4740 O O . VAL A 1 601 ? 15.977 3.205 -55.806 1.00 90.50 601 VAL A O 1
ATOM 4743 N N . VAL A 1 602 ? 16.556 2.061 -57.644 1.00 89.50 602 VAL A N 1
ATOM 4744 C CA . VAL A 1 602 ? 16.848 3.258 -58.441 1.00 89.50 602 VAL A CA 1
ATOM 4745 C C . VAL A 1 602 ? 15.592 3.643 -59.215 1.00 89.50 602 VAL A C 1
ATOM 4747 O O . VAL A 1 602 ? 15.172 2.920 -60.110 1.00 89.50 602 VAL A O 1
ATOM 4750 N N . GLU A 1 603 ? 14.971 4.774 -58.872 1.00 86.94 603 GLU A N 1
ATOM 4751 C CA . GLU A 1 603 ? 13.681 5.180 -59.448 1.00 86.94 603 GLU A CA 1
ATOM 4752 C C . GLU A 1 603 ? 13.842 5.782 -60.846 1.00 86.94 603 GLU A C 1
ATOM 4754 O O . GLU A 1 603 ? 13.178 5.360 -61.792 1.00 86.94 603 GLU A O 1
ATOM 4759 N N . HIS A 1 604 ? 14.719 6.778 -60.983 1.00 84.62 604 HIS A N 1
ATOM 4760 C CA . HIS A 1 604 ? 14.904 7.500 -62.238 1.00 84.62 604 HIS A CA 1
ATOM 4761 C C . HIS A 1 604 ? 16.323 8.055 -62.351 1.00 84.62 604 HIS A C 1
ATOM 4763 O O . HIS A 1 604 ? 16.829 8.656 -61.405 1.00 84.62 604 HIS A O 1
ATOM 4769 N N . ILE A 1 605 ? 16.936 7.930 -63.533 1.00 85.00 605 ILE A N 1
ATOM 4770 C CA . ILE A 1 605 ? 18.232 8.532 -63.876 1.00 85.00 605 ILE A CA 1
ATOM 4771 C C . ILE A 1 605 ? 18.047 9.502 -65.053 1.00 85.00 605 ILE A C 1
ATOM 4773 O O . ILE A 1 605 ? 17.658 9.115 -66.153 1.00 85.00 605 ILE A O 1
ATOM 4777 N N . ASN A 1 606 ? 18.374 10.774 -64.839 1.00 83.81 606 ASN A N 1
ATOM 4778 C CA . ASN A 1 606 ? 18.422 11.813 -65.860 1.00 83.81 606 ASN A CA 1
ATOM 4779 C C . ASN A 1 606 ? 19.861 11.992 -66.368 1.00 83.81 606 ASN A C 1
ATOM 4781 O O . ASN A 1 606 ? 20.760 12.368 -65.613 1.00 83.81 606 ASN A O 1
ATOM 4785 N N . MET A 1 607 ? 20.072 11.762 -67.664 1.00 76.12 607 MET A N 1
ATOM 4786 C CA . MET A 1 607 ? 21.392 11.848 -68.306 1.00 76.12 607 MET A CA 1
ATOM 4787 C C . MET A 1 607 ? 21.800 13.279 -68.707 1.00 76.12 607 MET A C 1
ATOM 4789 O O . MET A 1 607 ? 22.935 13.487 -69.138 1.00 76.12 607 MET A O 1
ATOM 4793 N N . GLY A 1 608 ? 20.906 14.265 -68.541 1.00 66.44 608 GLY A N 1
ATOM 4794 C CA . GLY A 1 608 ? 21.108 15.654 -68.957 1.00 66.44 608 GLY A CA 1
ATOM 4795 C C . GLY A 1 608 ? 20.937 15.833 -70.470 1.00 66.44 608 GLY A C 1
ATOM 4796 O O . GLY A 1 608 ? 21.641 15.228 -71.276 1.00 66.44 608 GLY A O 1
ATOM 4797 N N . SER A 1 609 ? 19.988 16.673 -70.888 1.00 56.16 609 SER A N 1
ATOM 4798 C CA . SER A 1 609 ? 19.752 16.943 -72.311 1.00 56.16 609 SER A CA 1
ATOM 4799 C C . SER A 1 609 ? 20.806 17.911 -72.854 1.00 56.16 609 SER A C 1
ATOM 4801 O O . SER A 1 609 ? 20.860 19.069 -72.440 1.00 56.16 609 SER A O 1
ATOM 4803 N N . LYS A 1 610 ? 21.634 17.471 -73.811 1.00 46.75 610 LYS A N 1
ATOM 4804 C CA . LYS A 1 610 ? 22.374 18.411 -74.663 1.00 46.75 610 LYS A CA 1
ATOM 4805 C C . LYS A 1 610 ? 21.381 18.981 -75.668 1.00 46.75 610 LYS A C 1
ATOM 4807 O O . LYS A 1 610 ? 20.868 18.257 -76.516 1.00 46.75 610 LYS A O 1
ATOM 4812 N N . SER A 1 611 ? 21.091 20.273 -75.556 1.00 37.97 611 SER A N 1
ATOM 4813 C CA . SER A 1 611 ? 20.195 20.988 -76.460 1.00 37.97 611 SER A CA 1
ATOM 4814 C C . SER A 1 611 ? 20.534 20.708 -77.929 1.00 37.97 611 SER A C 1
ATOM 4816 O O . SER A 1 611 ? 21.616 21.064 -78.391 1.00 37.97 611 SER A O 1
ATOM 4818 N N . THR A 1 612 ? 19.607 20.105 -78.668 1.00 33.16 612 THR A N 1
ATOM 4819 C CA . THR A 1 612 ? 19.110 20.583 -79.971 1.00 33.16 612 THR A CA 1
ATOM 4820 C C . THR A 1 612 ? 17.993 19.652 -80.451 1.00 33.16 612 THR A C 1
ATOM 4822 O O . THR A 1 612 ? 18.210 18.475 -80.683 1.00 33.16 612 THR A O 1
ATOM 4825 N N . GLY A 1 613 ? 16.778 20.202 -80.563 1.00 38.09 613 GLY A N 1
ATOM 4826 C CA . GLY A 1 613 ? 15.687 19.718 -81.418 1.00 38.09 613 GLY A CA 1
ATOM 4827 C C . GLY A 1 613 ? 15.252 18.249 -81.306 1.00 38.09 613 GLY A C 1
ATOM 4828 O O . GLY A 1 613 ? 15.814 17.380 -81.952 1.00 38.09 613 GLY A O 1
ATOM 4829 N N . LYS A 1 614 ? 14.108 18.023 -80.644 1.00 40.75 614 LYS A N 1
ATOM 4830 C CA . LYS A 1 614 ? 13.244 16.834 -80.798 1.00 40.75 614 LYS A CA 1
ATOM 4831 C C . LYS A 1 614 ? 13.899 15.472 -80.495 1.00 40.75 614 LYS A C 1
ATOM 4833 O O . LYS A 1 614 ? 14.038 14.625 -81.366 1.00 40.75 614 LYS A O 1
ATOM 4838 N N . SER A 1 615 ? 14.116 15.195 -79.215 1.00 35.62 615 SER A N 1
ATOM 4839 C CA . SER A 1 615 ? 13.696 13.912 -78.634 1.00 35.62 615 SER A CA 1
ATOM 4840 C C . SER A 1 615 ? 13.398 14.126 -77.151 1.00 35.62 615 SER A C 1
ATOM 4842 O O . SER A 1 615 ? 14.212 14.676 -76.413 1.00 35.62 615 SER A O 1
ATOM 4844 N N . ALA A 1 616 ? 12.181 13.780 -76.731 1.00 34.34 616 ALA A N 1
ATOM 4845 C CA . ALA A 1 616 ? 11.906 13.538 -75.322 1.00 34.34 616 ALA A CA 1
ATOM 4846 C C . ALA A 1 616 ? 12.848 12.413 -74.863 1.00 34.34 616 ALA A C 1
ATOM 4848 O O . ALA A 1 616 ? 13.113 11.501 -75.646 1.00 34.34 616 ALA A O 1
ATOM 4849 N N . GLY A 1 617 ? 13.402 12.543 -73.654 1.00 40.94 617 GLY A N 1
ATOM 4850 C CA . GLY A 1 617 ? 14.526 11.747 -73.161 1.00 40.94 617 GLY A CA 1
ATOM 4851 C C . GLY A 1 617 ? 14.428 10.265 -73.511 1.00 40.94 617 GLY A C 1
ATOM 4852 O O . GLY A 1 617 ? 13.411 9.626 -73.253 1.00 40.94 617 GLY A O 1
ATOM 4853 N N . ALA A 1 618 ? 15.490 9.723 -74.109 1.00 47.25 618 ALA A N 1
ATOM 4854 C CA . ALA A 1 618 ? 15.623 8.286 -74.282 1.00 47.25 618 ALA A CA 1
ATOM 4855 C C . ALA A 1 618 ? 15.592 7.643 -72.889 1.00 47.25 618 ALA A C 1
ATOM 4857 O O . ALA A 1 618 ? 16.532 7.814 -72.110 1.00 47.25 618 ALA A O 1
ATOM 4858 N N . ALA A 1 619 ? 14.492 6.963 -72.558 1.00 56.75 619 ALA A N 1
ATOM 4859 C CA . ALA A 1 619 ? 14.414 6.158 -71.352 1.00 56.75 619 ALA A CA 1
ATOM 4860 C C . ALA A 1 619 ? 15.554 5.132 -71.406 1.00 56.75 619 ALA A C 1
ATOM 4862 O O . ALA A 1 619 ? 15.709 4.421 -72.403 1.00 56.75 619 ALA A O 1
ATOM 4863 N N . LEU A 1 620 ? 16.397 5.110 -70.373 1.00 69.31 620 LEU A N 1
ATOM 4864 C CA . LEU A 1 620 ? 17.430 4.086 -70.239 1.00 69.31 620 LEU A CA 1
ATOM 4865 C C . LEU A 1 620 ? 16.762 2.704 -70.230 1.00 69.31 620 LEU A C 1
ATOM 4867 O O . LEU A 1 620 ? 15.662 2.550 -69.704 1.00 69.31 620 LEU A O 1
ATOM 4871 N N . SER A 1 621 ? 17.427 1.708 -70.817 1.00 76.44 621 SER A N 1
ATOM 4872 C CA . SER A 1 621 ? 16.933 0.327 -70.808 1.00 76.44 621 SER A CA 1
ATOM 4873 C C . SER A 1 621 ? 16.805 -0.183 -69.372 1.00 76.44 621 SER A C 1
ATOM 4875 O O . SER A 1 621 ? 17.704 0.048 -68.561 1.00 76.44 621 SER A O 1
ATOM 4877 N N . ASP A 1 622 ? 15.744 -0.937 -69.074 1.00 77.62 622 ASP A N 1
ATOM 4878 C CA . ASP A 1 622 ? 15.541 -1.583 -67.768 1.00 77.62 622 ASP A CA 1
ATOM 4879 C C . ASP A 1 622 ? 16.726 -2.464 -67.345 1.00 77.62 622 ASP A C 1
ATOM 4881 O O . ASP A 1 622 ? 16.980 -2.620 -66.150 1.00 77.62 622 ASP A O 1
ATOM 4885 N N . LEU A 1 623 ? 17.492 -2.978 -68.315 1.00 79.81 623 LEU A N 1
ATOM 4886 C CA . LEU A 1 623 ? 18.720 -3.736 -68.075 1.00 79.81 623 LEU A CA 1
ATOM 4887 C C . LEU A 1 623 ? 19.790 -2.897 -67.357 1.00 79.81 623 LEU A C 1
ATOM 4889 O O . LEU A 1 623 ? 20.436 -3.394 -66.447 1.00 79.81 623 LEU A O 1
ATOM 4893 N N . VAL A 1 624 ? 19.929 -1.611 -67.701 1.00 81.56 624 VAL A N 1
ATOM 4894 C CA . VAL A 1 624 ? 20.908 -0.707 -67.067 1.00 81.56 624 VAL A CA 1
ATOM 4895 C C . VAL A 1 624 ? 20.563 -0.478 -65.598 1.00 81.56 624 VAL A C 1
ATOM 4897 O O . VAL A 1 624 ? 21.452 -0.460 -64.750 1.00 81.56 624 VAL A O 1
ATOM 4900 N N . TYR A 1 625 ? 19.273 -0.332 -65.288 1.00 83.50 625 TYR A N 1
ATOM 4901 C CA . TYR A 1 625 ? 18.811 -0.217 -63.907 1.00 83.50 625 TYR A CA 1
ATOM 4902 C C . TYR A 1 625 ? 19.013 -1.523 -63.133 1.00 83.50 625 TYR A C 1
ATOM 4904 O O . TYR A 1 625 ? 19.460 -1.477 -61.993 1.00 83.50 625 TYR A O 1
ATOM 4912 N N . MET A 1 626 ? 18.720 -2.676 -63.744 1.00 82.75 626 MET A N 1
ATOM 4913 C CA . MET A 1 626 ? 18.894 -3.984 -63.105 1.00 82.75 626 MET A CA 1
ATOM 4914 C C . MET A 1 626 ? 20.368 -4.293 -62.820 1.00 82.75 626 MET A C 1
ATOM 4916 O O . MET A 1 626 ? 20.693 -4.741 -61.723 1.00 82.75 626 MET A O 1
ATOM 4920 N N . ASP A 1 627 ? 21.260 -4.005 -63.767 1.00 83.81 627 ASP A N 1
ATOM 4921 C CA . ASP A 1 627 ? 22.702 -4.179 -63.595 1.00 83.81 627 ASP A CA 1
ATOM 4922 C C . ASP A 1 627 ? 23.223 -3.264 -62.474 1.00 83.81 627 ASP A C 1
ATOM 4924 O O . ASP A 1 627 ? 23.916 -3.731 -61.570 1.00 83.81 627 ASP A O 1
ATOM 4928 N N . LEU A 1 628 ? 22.813 -1.988 -62.461 1.00 85.25 628 LEU A N 1
ATOM 4929 C CA . LEU A 1 628 ? 23.155 -1.047 -61.390 1.00 85.25 628 LEU A CA 1
ATOM 4930 C C . LEU A 1 628 ? 22.638 -1.523 -60.024 1.00 85.25 628 LEU A C 1
ATOM 4932 O O . LEU A 1 628 ? 23.388 -1.538 -59.055 1.00 85.25 628 LEU A O 1
ATOM 4936 N N . GLU A 1 629 ? 21.377 -1.938 -59.928 1.00 87.62 629 GLU A N 1
ATOM 4937 C CA . GLU A 1 629 ? 20.802 -2.469 -58.687 1.00 87.62 629 GLU A CA 1
ATOM 4938 C C . GLU A 1 629 ? 21.504 -3.763 -58.242 1.00 87.62 629 GLU A C 1
ATOM 4940 O O . GLU A 1 629 ? 21.698 -3.963 -57.042 1.00 87.62 629 GLU A O 1
ATOM 4945 N N . SER A 1 630 ? 21.946 -4.616 -59.172 1.00 85.50 630 SER A N 1
ATOM 4946 C CA . SER A 1 630 ? 22.702 -5.834 -58.855 1.00 85.50 630 SER A CA 1
ATOM 4947 C C . SER A 1 630 ? 24.084 -5.523 -58.266 1.00 85.50 630 SER A C 1
ATOM 4949 O O . SER A 1 630 ? 24.458 -6.101 -57.243 1.00 85.50 630 SER A O 1
ATOM 4951 N N . GLU A 1 631 ? 24.794 -4.534 -58.821 1.00 85.56 631 GLU A N 1
ATOM 4952 C CA . GLU A 1 631 ? 26.082 -4.039 -58.312 1.00 85.56 631 GLU A CA 1
ATOM 4953 C C . GLU A 1 631 ? 25.980 -3.501 -56.879 1.00 85.56 631 GLU A C 1
ATOM 4955 O O . GLU A 1 631 ? 26.892 -3.673 -56.064 1.00 85.56 631 GLU A O 1
ATOM 4960 N N . LEU A 1 632 ? 24.846 -2.883 -56.542 1.00 86.44 632 LEU A N 1
ATOM 4961 C CA . LEU A 1 632 ? 24.603 -2.298 -55.223 1.00 86.44 632 LEU A CA 1
ATOM 4962 C C . LEU A 1 632 ? 24.114 -3.323 -54.196 1.00 86.44 632 LEU A C 1
ATOM 4964 O O . LEU A 1 632 ? 24.564 -3.317 -53.047 1.00 86.44 632 LEU A O 1
ATOM 4968 N N . ASN A 1 633 ? 23.198 -4.204 -54.596 1.00 87.69 633 ASN A N 1
ATOM 4969 C CA . ASN A 1 633 ? 22.473 -5.077 -53.674 1.00 87.69 633 ASN A CA 1
ATOM 4970 C C . ASN A 1 633 ? 23.096 -6.474 -53.531 1.00 87.69 633 ASN A C 1
ATOM 4972 O O . ASN A 1 633 ? 22.933 -7.099 -52.484 1.00 87.69 633 ASN A O 1
ATOM 4976 N N . CYS A 1 634 ? 23.827 -6.976 -54.532 1.00 85.44 634 CYS A N 1
ATOM 4977 C CA . CYS A 1 634 ? 24.432 -8.315 -54.490 1.00 85.44 634 CYS A CA 1
ATOM 4978 C C . CYS A 1 634 ? 25.915 -8.287 -54.080 1.00 85.44 634 CYS A C 1
ATOM 4980 O O . CYS A 1 634 ? 26.363 -9.158 -53.331 1.00 85.44 634 CYS A O 1
ATOM 4982 N N . TYR A 1 635 ? 26.670 -7.269 -54.507 1.00 83.88 635 TYR A N 1
ATOM 4983 C CA . TYR A 1 635 ? 28.135 -7.223 -54.367 1.00 83.88 635 TYR A CA 1
ATOM 4984 C C . TYR A 1 635 ? 28.650 -6.322 -53.228 1.00 83.88 635 TYR A C 1
ATOM 4986 O O . TYR A 1 635 ? 29.839 -6.025 -53.139 1.00 83.88 635 TYR A O 1
ATOM 4994 N N . TRP A 1 636 ? 27.789 -5.926 -52.286 1.00 81.62 636 TRP A N 1
ATOM 4995 C CA . TRP A 1 636 ? 28.170 -5.082 -51.138 1.00 81.62 636 TRP A CA 1
ATOM 4996 C C . TRP A 1 636 ? 29.260 -5.694 -50.233 1.00 81.62 636 TRP A C 1
ATOM 4998 O O . TRP A 1 636 ? 29.984 -4.965 -49.557 1.00 81.62 636 TRP A O 1
ATOM 5008 N N . HIS A 1 637 ? 29.392 -7.024 -50.207 1.00 81.56 637 HIS A N 1
ATOM 5009 C CA . HIS A 1 637 ? 30.332 -7.746 -49.345 1.00 81.56 637 HIS A CA 1
ATOM 5010 C C . HIS A 1 637 ? 31.804 -7.546 -49.749 1.00 81.56 637 HIS A C 1
ATOM 5012 O O . HIS A 1 637 ? 32.690 -7.681 -48.907 1.00 81.56 637 HIS A O 1
ATOM 5018 N N . GLU A 1 638 ? 32.077 -7.164 -51.001 1.00 82.25 638 GLU A N 1
ATOM 5019 C CA . GLU A 1 638 ? 33.434 -6.927 -51.518 1.00 82.25 638 GLU A CA 1
ATOM 5020 C C . GLU A 1 638 ? 34.193 -5.836 -50.752 1.00 82.25 638 GLU A C 1
ATOM 5022 O O . GLU A 1 638 ? 35.417 -5.891 -50.650 1.00 82.25 638 GLU A O 1
ATOM 5027 N N . PHE A 1 639 ? 33.481 -4.871 -50.158 1.00 74.81 639 PHE A N 1
ATOM 5028 C CA . PHE A 1 639 ? 34.078 -3.802 -49.350 1.00 74.81 639 PHE A CA 1
ATOM 5029 C C . PHE A 1 639 ? 34.700 -4.279 -48.032 1.00 74.81 639 PHE A C 1
ATOM 5031 O O . PHE A 1 639 ? 35.414 -3.512 -47.386 1.00 74.81 639 PHE A O 1
ATOM 5038 N N . PHE A 1 640 ? 34.426 -5.519 -47.622 1.00 76.44 640 PHE A N 1
ATOM 5039 C CA . PHE A 1 640 ? 34.826 -6.070 -46.326 1.00 76.44 640 PHE A CA 1
ATOM 5040 C C . PHE A 1 640 ? 35.771 -7.274 -46.448 1.00 76.44 640 PHE A C 1
ATOM 5042 O O . PHE A 1 640 ? 36.193 -7.830 -45.436 1.00 76.44 640 PHE A O 1
ATOM 5049 N N . VAL A 1 641 ? 36.142 -7.670 -47.671 1.00 70.44 641 VAL A N 1
ATOM 5050 C CA . VAL A 1 641 ? 37.100 -8.757 -47.910 1.00 70.44 641 VAL A CA 1
ATOM 5051 C C . VAL A 1 641 ? 38.526 -8.206 -47.835 1.00 70.44 641 VAL A C 1
ATOM 5053 O O . VAL A 1 641 ? 38.964 -7.448 -48.700 1.00 70.44 641 VAL A O 1
ATOM 5056 N N . SER A 1 642 ? 39.291 -8.614 -46.820 1.00 54.16 642 SER A N 1
ATOM 5057 C CA . SER A 1 642 ? 40.726 -8.315 -46.743 1.00 54.16 642 SER A CA 1
ATOM 5058 C C . SER A 1 642 ? 41.471 -9.003 -47.893 1.00 54.16 642 SER A C 1
ATOM 5060 O O . SER A 1 642 ? 41.633 -10.225 -47.887 1.00 54.16 642 SER A O 1
ATOM 5062 N N . ARG A 1 643 ? 41.965 -8.233 -48.875 1.00 44.53 643 ARG A N 1
ATOM 5063 C CA . ARG A 1 643 ? 42.911 -8.714 -49.901 1.00 44.53 643 ARG A CA 1
ATOM 5064 C C . ARG A 1 643 ? 44.222 -9.134 -49.210 1.00 44.53 643 ARG A C 1
ATOM 5066 O O . ARG A 1 643 ? 45.135 -8.327 -49.074 1.00 44.53 643 ARG A O 1
ATOM 5073 N N . GLY A 1 644 ? 44.298 -10.376 -48.725 1.00 43.38 644 GLY A N 1
ATOM 5074 C CA . GLY A 1 644 ? 45.508 -10.893 -48.077 1.00 43.38 644 GLY A CA 1
ATOM 5075 C C . GLY A 1 644 ? 45.458 -12.285 -47.440 1.00 43.38 644 GLY A C 1
ATOM 5076 O O . GLY A 1 644 ? 46.527 -12.818 -47.167 1.00 43.38 644 GLY A O 1
ATOM 5077 N N . SER A 1 645 ? 44.295 -12.914 -47.224 1.00 32.09 645 SER A N 1
ATOM 5078 C CA . SER A 1 645 ? 44.260 -14.271 -46.646 1.00 32.09 645 SER A CA 1
ATOM 5079 C C . SER A 1 645 ? 43.773 -15.294 -47.664 1.00 32.09 645 SER A C 1
ATOM 5081 O O . SER A 1 645 ? 42.618 -15.261 -48.090 1.00 32.09 645 SER A O 1
ATOM 5083 N N . ALA A 1 646 ? 44.667 -16.196 -48.072 1.00 33.06 646 ALA A N 1
ATOM 5084 C CA . ALA A 1 646 ? 44.299 -17.399 -48.801 1.00 33.06 646 ALA A CA 1
ATOM 5085 C C . ALA A 1 646 ? 43.294 -18.211 -47.969 1.00 33.06 646 ALA A C 1
ATOM 5087 O O . ALA A 1 646 ? 43.436 -18.336 -46.753 1.00 33.06 646 ALA A O 1
ATOM 5088 N N . ALA A 1 647 ? 42.274 -18.734 -48.646 1.00 37.12 647 ALA A N 1
ATOM 5089 C CA . ALA A 1 647 ? 41.184 -19.504 -48.071 1.00 37.12 647 ALA A CA 1
ATOM 5090 C C . ALA A 1 647 ? 41.687 -20.630 -47.152 1.00 37.12 647 ALA A C 1
ATOM 5092 O O . ALA A 1 647 ? 42.111 -21.679 -47.624 1.00 37.12 647 ALA A O 1
ATOM 5093 N N . THR A 1 648 ? 41.595 -20.414 -45.842 1.00 29.34 648 THR A N 1
ATOM 5094 C CA . THR A 1 648 ? 41.595 -21.484 -44.844 1.00 29.34 648 THR A CA 1
ATOM 5095 C C . THR A 1 648 ? 40.856 -20.986 -43.607 1.00 29.34 648 THR A C 1
ATOM 5097 O O . THR A 1 648 ? 41.230 -19.969 -43.037 1.00 29.34 648 THR A O 1
ATOM 5100 N N . GLU A 1 649 ? 39.804 -21.722 -43.254 1.00 28.31 649 GLU A N 1
ATOM 5101 C CA . GLU A 1 649 ? 39.091 -21.740 -41.972 1.00 28.31 649 GLU A CA 1
ATOM 5102 C C . GLU A 1 649 ? 38.419 -20.441 -41.481 1.00 28.31 649 GLU A C 1
ATOM 5104 O O . GLU A 1 649 ? 39.014 -19.392 -41.254 1.00 28.31 649 GLU A O 1
ATOM 5109 N N . VAL A 1 650 ? 37.103 -20.565 -41.284 1.00 29.91 650 VAL A N 1
ATOM 5110 C CA . VAL A 1 650 ? 36.202 -19.575 -40.692 1.00 29.91 650 VAL A CA 1
ATOM 5111 C C . VAL A 1 650 ? 36.658 -19.274 -39.262 1.00 29.91 650 VAL A C 1
ATOM 5113 O O . VAL A 1 650 ? 36.363 -20.021 -38.332 1.00 29.91 650 VAL A O 1
ATOM 5116 N N . ASN A 1 651 ? 37.384 -18.172 -39.084 1.00 23.05 651 ASN A N 1
ATOM 5117 C CA . ASN A 1 651 ? 37.713 -17.633 -37.770 1.00 23.05 651 ASN A CA 1
ATOM 5118 C C . ASN A 1 651 ? 36.486 -16.863 -37.216 1.00 23.05 651 ASN A C 1
ATOM 5120 O O . ASN A 1 651 ? 35.979 -15.988 -37.919 1.00 23.05 651 ASN A O 1
ATOM 5124 N N . PRO A 1 652 ? 35.981 -17.123 -35.991 1.00 29.20 652 PRO A N 1
ATOM 5125 C CA . PRO A 1 652 ? 34.717 -16.551 -35.495 1.00 29.20 652 PRO A CA 1
ATOM 5126 C C . PRO A 1 652 ? 34.753 -15.063 -35.103 1.00 29.20 652 PRO A C 1
ATOM 5128 O O . PRO A 1 652 ? 33.783 -14.562 -34.537 1.00 29.20 652 PRO A O 1
ATOM 5131 N N . GLN A 1 653 ? 35.848 -14.349 -35.360 1.00 29.94 653 GLN A N 1
ATOM 5132 C CA . GLN A 1 653 ? 35.962 -12.910 -35.111 1.00 29.94 653 GLN A CA 1
ATOM 5133 C C . GLN A 1 653 ? 36.186 -12.161 -36.429 1.00 29.94 653 GLN A C 1
ATOM 5135 O O . GLN A 1 653 ? 37.286 -11.695 -36.719 1.00 29.94 653 GLN A O 1
ATOM 5140 N N . GLU A 1 654 ? 35.134 -12.046 -37.243 1.00 35.88 654 GLU A N 1
ATOM 5141 C CA . GLU A 1 654 ? 35.084 -11.011 -38.283 1.00 35.88 654 GLU A CA 1
ATOM 5142 C C . GLU A 1 654 ? 34.962 -9.628 -37.606 1.00 35.88 654 GLU A C 1
ATOM 5144 O O . GLU A 1 654 ? 34.204 -9.492 -36.638 1.00 35.88 654 GLU A O 1
ATOM 5149 N N . PRO A 1 655 ? 35.686 -8.590 -38.072 1.00 38.78 655 PRO A N 1
ATOM 5150 C CA . PRO A 1 655 ? 35.484 -7.228 -37.585 1.00 38.78 655 PRO A CA 1
ATOM 5151 C C . PRO A 1 655 ? 34.030 -6.790 -37.834 1.00 38.78 655 PRO A C 1
ATOM 5153 O O . PRO A 1 655 ? 33.405 -7.256 -38.792 1.00 38.78 655 PRO A O 1
ATOM 5156 N N . PRO A 1 656 ? 33.467 -5.901 -36.992 1.00 50.22 656 PRO A N 1
ATOM 5157 C CA . PRO A 1 656 ? 32.086 -5.461 -37.143 1.00 50.22 656 PRO A CA 1
ATOM 5158 C C . PRO A 1 656 ? 31.897 -4.875 -38.544 1.00 50.22 656 PRO A C 1
ATOM 5160 O O . PRO A 1 656 ? 32.645 -3.985 -38.950 1.00 50.22 656 PRO A O 1
ATOM 5163 N N . ARG A 1 657 ? 30.909 -5.390 -39.287 1.00 62.94 657 ARG A N 1
ATOM 5164 C CA . ARG A 1 657 ? 30.510 -4.897 -40.614 1.00 62.94 657 ARG A CA 1
ATOM 5165 C C . ARG A 1 657 ? 29.835 -3.530 -40.467 1.00 62.94 657 ARG A C 1
ATOM 5167 O O . ARG A 1 657 ? 28.629 -3.399 -40.632 1.00 62.94 657 ARG A O 1
ATOM 5174 N N . SER A 1 658 ? 30.596 -2.520 -40.064 1.00 66.62 658 SER A N 1
ATOM 5175 C CA . SER A 1 658 ? 30.119 -1.152 -39.910 1.00 66.62 658 SER A CA 1
ATOM 5176 C C . SER A 1 658 ? 30.156 -0.423 -41.257 1.00 66.62 658 SER A C 1
ATOM 5178 O O . SER A 1 658 ? 31.061 -0.622 -42.068 1.00 66.62 658 SER A O 1
ATOM 5180 N N . ASN A 1 659 ? 29.166 0.440 -41.491 1.00 78.94 659 ASN A N 1
ATOM 5181 C CA . ASN A 1 659 ? 29.070 1.343 -42.645 1.00 78.94 659 ASN A CA 1
ATOM 5182 C C . ASN A 1 659 ? 28.765 0.692 -44.014 1.00 78.94 659 ASN A C 1
ATOM 5184 O O . ASN A 1 659 ? 29.282 1.132 -45.047 1.00 78.94 659 ASN A O 1
ATOM 5188 N N . ILE A 1 660 ? 27.934 -0.360 -44.056 1.00 85.88 660 ILE A N 1
ATOM 5189 C CA . ILE A 1 660 ? 27.512 -1.000 -45.322 1.00 85.88 660 ILE A CA 1
ATOM 5190 C C . ILE A 1 660 ? 26.743 -0.003 -46.202 1.00 85.88 660 ILE A C 1
ATOM 5192 O O . ILE A 1 660 ? 26.993 0.073 -47.406 1.00 85.88 660 ILE A O 1
ATOM 5196 N N . LEU A 1 661 ? 25.849 0.793 -45.605 1.00 88.19 661 LEU A N 1
ATOM 5197 C CA . LEU A 1 661 ? 25.029 1.766 -46.328 1.00 88.19 661 LEU A CA 1
ATOM 5198 C C . LEU A 1 661 ? 25.890 2.830 -47.030 1.00 88.19 661 LEU A C 1
ATOM 5200 O O . LEU A 1 661 ? 25.705 3.102 -48.214 1.00 88.19 661 LEU A O 1
ATOM 5204 N N . SER A 1 662 ? 26.879 3.387 -46.335 1.00 86.75 662 SER A N 1
ATOM 5205 C CA . SER A 1 662 ? 27.830 4.364 -46.875 1.00 86.75 662 SER A CA 1
ATOM 5206 C C . SER A 1 662 ? 28.629 3.787 -48.036 1.00 86.75 662 SER A C 1
ATOM 5208 O O . SER A 1 662 ? 28.835 4.475 -49.036 1.00 86.75 662 SER A O 1
ATOM 5210 N N . CYS A 1 663 ? 29.038 2.518 -47.939 1.00 85.56 663 CYS A N 1
ATOM 5211 C CA . CYS A 1 663 ? 29.739 1.827 -49.019 1.00 85.56 663 CYS A CA 1
ATOM 5212 C C . CYS A 1 663 ? 28.845 1.641 -50.254 1.00 85.56 663 CYS A C 1
ATOM 5214 O O . CYS A 1 663 ? 29.282 1.921 -51.371 1.00 85.56 663 CYS A O 1
ATOM 5216 N N . GLN A 1 664 ? 27.585 1.230 -50.071 1.00 87.88 664 GLN A N 1
ATOM 5217 C CA . GLN A 1 664 ? 26.622 1.099 -51.171 1.00 87.88 664 GLN A CA 1
ATOM 5218 C C . GLN A 1 664 ? 26.326 2.451 -51.831 1.00 87.88 664 GLN A C 1
ATOM 5220 O O . GLN A 1 664 ? 26.338 2.545 -53.056 1.00 87.88 664 GLN A O 1
ATOM 5225 N N . LEU A 1 665 ? 26.134 3.521 -51.053 1.00 87.88 665 LEU A N 1
ATOM 5226 C CA . LEU A 1 665 ? 25.908 4.864 -51.598 1.00 87.88 665 LEU A CA 1
ATOM 5227 C C . LEU A 1 665 ? 27.135 5.395 -52.353 1.00 87.88 665 LEU A C 1
ATOM 5229 O O . LEU A 1 665 ? 26.990 6.004 -53.412 1.00 87.88 665 LEU A O 1
ATOM 5233 N N . ALA A 1 666 ? 28.346 5.131 -51.857 1.00 84.00 666 ALA A N 1
ATOM 5234 C CA . ALA A 1 666 ? 29.582 5.513 -52.538 1.00 84.00 666 ALA A CA 1
ATOM 5235 C C . ALA A 1 666 ? 29.817 4.711 -53.833 1.00 84.00 666 ALA A C 1
ATOM 5237 O O . ALA A 1 666 ? 30.259 5.276 -54.841 1.00 84.00 666 ALA A O 1
ATOM 5238 N N . ARG A 1 667 ? 29.463 3.416 -53.844 1.00 85.44 667 ARG A N 1
ATOM 5239 C CA . ARG A 1 667 ? 29.439 2.600 -55.067 1.00 85.44 667 ARG A CA 1
ATOM 5240 C C . ARG A 1 667 ? 28.412 3.143 -56.058 1.00 85.44 667 ARG A C 1
ATOM 5242 O O . ARG A 1 667 ? 28.749 3.325 -57.221 1.00 85.44 667 ARG A O 1
ATOM 5249 N N . CYS A 1 668 ? 27.213 3.498 -55.591 1.00 86.81 668 CYS A N 1
ATOM 5250 C CA . CYS A 1 668 ? 26.155 4.090 -56.414 1.00 86.81 668 CYS A CA 1
ATOM 5251 C C . CYS A 1 668 ? 26.623 5.383 -57.088 1.00 86.81 668 CYS A C 1
ATOM 5253 O O . CYS A 1 668 ? 26.518 5.504 -58.307 1.00 86.81 668 CYS A O 1
ATOM 5255 N N . ALA A 1 669 ? 27.241 6.292 -56.330 1.00 84.50 669 ALA A N 1
ATOM 5256 C CA . ALA A 1 669 ? 27.851 7.508 -56.864 1.00 84.50 669 ALA A CA 1
ATOM 5257 C C . ALA A 1 669 ? 28.880 7.207 -57.972 1.00 84.50 669 ALA A C 1
ATOM 5259 O O . ALA A 1 669 ? 28.819 7.785 -59.055 1.00 84.50 669 ALA A O 1
ATOM 5260 N N . SER A 1 670 ? 29.776 6.242 -57.741 1.00 82.81 670 SER A N 1
ATOM 5261 C CA . SER A 1 670 ? 30.812 5.845 -58.708 1.00 82.81 670 SER A CA 1
ATOM 5262 C C . SER A 1 670 ? 30.232 5.227 -59.987 1.00 82.81 670 SER A C 1
ATOM 5264 O O . SER A 1 670 ? 30.672 5.553 -61.092 1.00 82.81 670 SER A O 1
ATOM 5266 N N . CYS A 1 671 ? 29.223 4.362 -59.860 1.00 83.69 671 CYS A N 1
ATOM 5267 C CA . CYS A 1 671 ? 28.532 3.763 -61.001 1.00 83.69 671 CYS A CA 1
ATOM 5268 C C . CYS A 1 671 ? 27.758 4.819 -61.804 1.00 83.69 671 CYS A C 1
ATOM 5270 O O . CYS A 1 671 ? 27.811 4.812 -63.034 1.00 83.69 671 CYS A O 1
ATOM 5272 N N . LEU A 1 672 ? 27.097 5.766 -61.130 1.00 82.81 672 LEU A N 1
ATOM 5273 C CA . LEU A 1 672 ? 26.411 6.885 -61.778 1.00 82.81 672 LEU A CA 1
ATOM 5274 C C . LEU A 1 672 ? 27.394 7.827 -62.483 1.00 82.81 672 LEU A C 1
ATOM 5276 O O . LEU A 1 672 ? 27.119 8.246 -63.603 1.00 82.81 672 LEU A O 1
ATOM 5280 N N . GLU A 1 673 ? 28.572 8.096 -61.906 1.00 81.19 673 GLU A N 1
ATOM 5281 C CA . GLU A 1 673 ? 29.641 8.829 -62.598 1.00 81.19 673 GLU A CA 1
ATOM 5282 C C . GLU A 1 673 ? 30.083 8.136 -63.886 1.00 81.19 673 GLU A C 1
ATOM 5284 O O . GLU A 1 673 ? 30.300 8.803 -64.899 1.00 81.19 673 GLU A O 1
ATOM 5289 N N . ALA A 1 674 ? 30.257 6.813 -63.852 1.00 79.00 674 ALA A N 1
ATOM 5290 C CA . ALA A 1 674 ? 30.632 6.042 -65.031 1.00 79.00 674 ALA A CA 1
ATOM 5291 C C . ALA A 1 674 ? 29.532 6.097 -66.104 1.00 79.00 674 ALA A C 1
ATOM 5293 O O . ALA A 1 674 ? 29.833 6.338 -67.275 1.00 79.00 674 ALA A O 1
ATOM 5294 N N . LEU A 1 675 ? 28.265 5.964 -65.698 1.00 80.06 675 LEU A N 1
ATOM 5295 C CA . LEU A 1 675 ? 27.104 6.078 -66.583 1.00 80.06 675 LEU A CA 1
ATOM 5296 C C . LEU A 1 675 ? 27.001 7.479 -67.205 1.00 80.06 675 LEU A C 1
ATOM 5298 O O . LEU A 1 675 ? 26.893 7.601 -68.421 1.00 80.06 675 LEU A O 1
ATOM 5302 N N . TRP A 1 676 ? 27.113 8.550 -66.418 1.00 79.81 676 TRP A N 1
ATOM 5303 C CA . TRP A 1 676 ? 27.034 9.930 -66.913 1.00 79.81 676 TRP A CA 1
ATOM 5304 C C . TRP A 1 676 ? 28.212 10.341 -67.803 1.00 79.81 676 TRP A C 1
ATOM 5306 O O . TRP A 1 676 ? 28.041 11.173 -68.700 1.00 79.81 676 TRP A O 1
ATOM 5316 N N . LYS A 1 677 ? 29.395 9.742 -67.607 1.00 74.81 677 LYS A N 1
ATOM 5317 C CA . LYS A 1 677 ? 30.549 9.886 -68.514 1.00 74.81 677 LYS A CA 1
ATOM 5318 C C . LYS A 1 677 ? 30.364 9.076 -69.806 1.00 74.81 677 LYS A C 1
ATOM 5320 O O . LYS A 1 677 ? 30.864 9.487 -70.853 1.00 74.81 677 LYS A O 1
ATOM 5325 N N . GLY A 1 678 ? 29.638 7.959 -69.748 1.00 62.81 678 GLY A N 1
ATOM 5326 C CA . GLY A 1 678 ? 29.343 7.072 -70.871 1.00 62.81 678 GLY A CA 1
ATOM 5327 C C . GLY A 1 678 ? 28.006 7.365 -71.558 1.00 62.81 678 GLY A C 1
ATOM 5328 O O . GLY A 1 678 ? 27.028 6.659 -71.343 1.00 62.81 678 GLY A O 1
ATOM 5329 N N . SER A 1 679 ? 27.966 8.343 -72.468 1.00 39.03 679 SER A N 1
ATOM 5330 C CA . SER A 1 679 ? 26.951 8.382 -73.538 1.00 39.03 679 SER A CA 1
ATOM 5331 C C . SER A 1 679 ? 27.648 8.247 -74.902 1.00 39.03 679 SER A C 1
ATOM 5333 O O . SER A 1 679 ? 28.662 8.917 -75.124 1.00 39.03 679 SER A O 1
ATOM 5335 N N . PRO A 1 680 ? 27.176 7.356 -75.797 1.00 39.53 680 PRO A N 1
ATOM 5336 C CA . PRO A 1 680 ? 27.978 6.820 -76.890 1.00 39.53 680 PRO A CA 1
ATOM 5337 C C . PRO A 1 680 ? 28.093 7.790 -78.067 1.00 39.53 680 PRO A C 1
ATOM 5339 O O . PRO A 1 680 ? 27.100 8.235 -78.642 1.00 39.53 680 PRO A O 1
ATOM 5342 N N . VAL A 1 681 ? 29.326 8.010 -78.520 1.00 26.83 681 VAL A N 1
ATOM 5343 C CA . VAL A 1 681 ? 29.580 8.251 -79.940 1.00 26.83 681 VAL A CA 1
ATOM 5344 C C . VAL A 1 681 ? 29.631 6.876 -80.614 1.00 26.83 681 VAL A C 1
ATOM 5346 O O . VAL A 1 681 ? 30.517 6.073 -80.350 1.00 26.83 681 VAL A O 1
ATOM 5349 N N . THR A 1 682 ? 28.664 6.649 -81.504 1.00 27.81 682 THR A N 1
ATOM 5350 C CA . THR A 1 682 ? 28.598 5.626 -82.565 1.00 27.81 682 THR A CA 1
ATOM 5351 C C . THR A 1 682 ? 28.345 4.158 -82.190 1.00 27.81 682 THR A C 1
ATOM 5353 O O . THR A 1 682 ? 29.166 3.442 -81.635 1.00 27.81 682 THR A O 1
ATOM 5356 N N . SER A 1 683 ? 27.174 3.718 -82.645 1.00 27.64 683 SER A N 1
ATOM 5357 C CA . SER A 1 683 ? 26.706 2.360 -82.911 1.00 27.64 683 SER A CA 1
ATOM 5358 C C . SER A 1 683 ? 27.756 1.350 -83.407 1.00 27.64 683 SER A C 1
ATOM 5360 O O . SER A 1 683 ? 28.261 1.497 -84.523 1.00 27.64 683 SER A O 1
ATOM 5362 N N . ARG A 1 684 ? 27.913 0.233 -82.683 1.00 24.12 684 ARG A N 1
ATOM 5363 C CA . ARG A 1 684 ? 27.978 -1.132 -83.246 1.00 24.12 684 ARG A CA 1
ATOM 5364 C C . ARG A 1 684 ? 27.280 -2.114 -82.287 1.00 24.12 684 ARG A C 1
ATOM 5366 O O . ARG A 1 684 ? 27.428 -1.961 -81.078 1.00 24.12 684 ARG A O 1
ATOM 5373 N N . PRO A 1 685 ? 26.489 -3.077 -82.791 1.00 29.39 685 PRO A N 1
ATOM 5374 C CA . PRO A 1 685 ? 25.754 -4.013 -81.951 1.00 29.39 685 PRO A CA 1
ATOM 5375 C C . PRO A 1 685 ? 26.717 -5.103 -81.465 1.00 29.39 685 PRO A C 1
ATOM 5377 O O . PRO A 1 685 ? 27.246 -5.853 -82.282 1.00 29.39 685 PRO A O 1
ATOM 5380 N N . GLY A 1 686 ? 26.976 -5.169 -80.159 1.00 31.53 686 GLY A N 1
ATOM 5381 C CA . GLY A 1 686 ? 27.769 -6.257 -79.576 1.00 31.53 686 GLY A CA 1
ATOM 5382 C C . GLY A 1 686 ? 28.395 -5.978 -78.210 1.00 31.53 686 GLY A C 1
ATOM 5383 O O . GLY A 1 686 ? 28.556 -6.919 -77.443 1.00 31.53 686 GLY A O 1
ATOM 5384 N N . ASP A 1 687 ? 28.678 -4.720 -77.863 1.00 27.39 687 ASP A N 1
ATOM 5385 C CA . ASP A 1 687 ? 29.402 -4.399 -76.625 1.00 27.39 687 ASP A CA 1
ATOM 5386 C C . ASP A 1 687 ? 28.476 -3.791 -75.561 1.00 27.39 687 ASP A C 1
ATOM 5388 O O . ASP A 1 687 ? 28.023 -2.649 -75.657 1.00 27.39 687 ASP A O 1
ATOM 5392 N N . HIS A 1 688 ? 28.180 -4.583 -74.528 1.00 34.22 688 HIS A N 1
ATOM 5393 C CA . HIS A 1 688 ? 27.423 -4.166 -73.350 1.00 34.22 688 HIS A CA 1
ATOM 5394 C C . HIS A 1 688 ? 28.249 -3.184 -72.498 1.00 34.22 688 HIS A C 1
ATOM 5396 O O . HIS A 1 688 ? 29.231 -3.556 -71.858 1.00 34.22 688 HIS A O 1
ATOM 5402 N N . ALA A 1 689 ? 27.814 -1.922 -72.457 1.00 32.22 689 ALA A N 1
ATOM 5403 C CA . ALA A 1 689 ? 28.497 -0.789 -71.822 1.00 32.22 689 ALA A CA 1
ATOM 5404 C C . ALA A 1 689 ? 28.614 -0.836 -70.277 1.00 32.22 689 ALA A C 1
ATOM 5406 O O . ALA A 1 689 ? 29.150 0.096 -69.684 1.00 32.22 689 ALA A O 1
ATOM 5407 N N . LEU A 1 690 ? 28.173 -1.913 -69.619 1.00 35.50 690 LEU A N 1
ATOM 5408 C CA . LEU A 1 690 ? 28.368 -2.145 -68.180 1.00 35.50 690 LEU A CA 1
ATOM 5409 C C . LEU A 1 690 ? 29.478 -3.163 -67.865 1.00 35.50 690 LEU A C 1
ATOM 5411 O O . LEU A 1 690 ? 29.972 -3.192 -66.741 1.00 35.50 690 LEU A O 1
ATOM 5415 N N . MET A 1 691 ? 30.002 -3.892 -68.863 1.00 31.48 691 MET A N 1
ATOM 5416 C CA . MET A 1 691 ? 31.197 -4.735 -68.668 1.00 31.48 691 MET A CA 1
ATOM 5417 C C . MET A 1 691 ? 32.488 -3.932 -68.425 1.00 31.48 691 MET A C 1
ATOM 5419 O O . MET A 1 691 ? 33.499 -4.497 -68.013 1.00 31.48 691 MET A O 1
ATOM 5423 N N . VAL A 1 692 ? 32.476 -2.612 -68.638 1.00 33.34 692 VAL A N 1
ATOM 5424 C CA . VAL A 1 692 ? 33.660 -1.760 -68.431 1.00 33.34 692 VAL A CA 1
ATOM 5425 C C . VAL A 1 692 ? 33.838 -1.353 -66.957 1.00 33.34 692 VAL A C 1
ATOM 5427 O O . VAL A 1 692 ? 34.941 -0.982 -66.569 1.00 33.34 692 VAL A O 1
ATOM 5430 N N . ALA A 1 693 ? 32.828 -1.513 -66.092 1.00 30.56 693 ALA A N 1
ATOM 5431 C CA . ALA A 1 693 ? 33.001 -1.317 -64.645 1.00 30.56 693 ALA A CA 1
ATOM 5432 C C . ALA A 1 693 ? 33.633 -2.546 -63.956 1.00 30.56 693 ALA A C 1
ATOM 5434 O O . ALA A 1 693 ? 34.498 -2.393 -63.096 1.00 30.56 693 ALA A O 1
ATOM 5435 N N . GLY A 1 694 ? 33.304 -3.762 -64.411 1.00 30.47 694 GLY A N 1
ATOM 5436 C CA . GLY A 1 694 ? 33.876 -5.013 -63.888 1.00 30.47 694 GLY A CA 1
ATOM 5437 C C . GLY A 1 694 ? 35.361 -5.237 -64.218 1.00 30.47 694 GLY A C 1
ATOM 5438 O O . GLY A 1 694 ? 36.006 -6.096 -63.619 1.00 30.47 694 GLY A O 1
ATOM 5439 N N . HIS A 1 695 ? 35.934 -4.455 -65.138 1.00 30.94 695 HIS A N 1
ATOM 5440 C CA . HIS A 1 695 ? 37.355 -4.535 -65.498 1.00 30.94 695 HIS A CA 1
ATOM 5441 C C . HIS A 1 695 ? 38.253 -3.492 -64.819 1.00 30.94 695 HIS A C 1
ATOM 5443 O O . HIS A 1 695 ? 39.470 -3.591 -64.950 1.00 30.94 695 HIS A O 1
ATOM 5449 N N . TYR A 1 696 ? 37.694 -2.549 -64.053 1.00 31.98 696 TYR A N 1
ATOM 5450 C CA . TYR A 1 696 ? 38.476 -1.555 -63.301 1.00 31.98 696 TYR A CA 1
ATOM 5451 C C . TYR A 1 696 ? 38.670 -1.898 -61.810 1.00 31.98 696 TYR A C 1
ATOM 5453 O O . TYR A 1 696 ? 39.353 -1.153 -61.111 1.00 31.98 696 TYR A O 1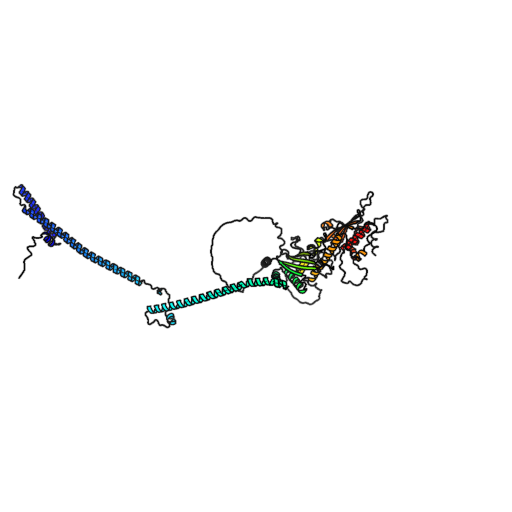
ATOM 5461 N N . VAL A 1 697 ? 38.129 -3.030 -61.331 1.00 30.83 697 VAL A N 1
ATOM 5462 C CA . VAL A 1 697 ? 38.276 -3.519 -59.936 1.00 30.83 697 VAL A CA 1
ATOM 5463 C C . VAL A 1 697 ? 38.893 -4.934 -59.849 1.00 30.83 697 VAL A C 1
ATOM 5465 O O . VAL A 1 697 ? 38.967 -5.526 -58.772 1.00 30.83 697 VAL A O 1
ATOM 5468 N N . LYS A 1 698 ? 39.429 -5.479 -60.949 1.00 26.61 698 LYS A N 1
ATOM 5469 C CA . LYS A 1 698 ? 40.360 -6.618 -60.852 1.00 26.61 698 LYS A CA 1
ATOM 5470 C C . LYS A 1 698 ? 41.760 -6.130 -60.514 1.00 26.61 698 LYS A C 1
ATOM 5472 O O . LYS A 1 698 ? 42.367 -5.478 -61.388 1.00 26.61 698 LYS A O 1
#

Organism: Opisthorchis viverrini (NCBI:txid6198)

pLDDT: mean 70.06, std 22.2, range [23.05, 97.5]

InterPro domains:
  IPR019163 THO complex, subunit 5 [PF09766] (71-442)
  IPR019163 THO complex, subunit 5 [PTHR13375] (19-641)

Radius of gyration: 72.38 Å; chains: 1; bounding box: 181×95×212 Å

Sequence (698 aa):
MAVNGEQTDERSKNSFYWEESNVQLNGAQEDWKAFKLHCMGLRESVWTAWECKKNSETINSSTFASLLIAVKELNRRTQFRIRKARDRTAEQKLGVDKLHLNLQNFLYEVAHLEDEIKTCLEFRSQHERLNLIPVEEFCQATGRSVATASTHEGTLERLYWENDQRKKLAADCNSLQEKVQATEREIQRKRDYLASFGPKLKELSESTISTQEAMNLPFTKEERQYKLAHLLPSALYILYAHLKSYVSITDHVTQIAVEIEGDAQLAKAINQTAGSQSTLSGLGTAAPDAEDSDADLDAPSEKKRKTGRHKGKLEDTSDRPATSNKMATHPLSVVVRLVHECGAAASKPRFEIQLTFFWVLSVKLVAVRLHLTALSDQSPSSTSGRDLLCSEKLLCNLDWTANSTTKGARRGSDWPLLPADHQWDACQSIGRPFLWAQELCGSHCLLESNPTVPPQDTTSSTVSLIGNEVTESQCPTEPLPRYGRVDTWLNALKRRLDDRILLMQELAHIESERPLLSAAQQALLPPPAAARGSTTRLTNWRRATFTDLQTVPRAQVPISLNLIQPTDAIFQCDFRQGDSQCASVWVALPPEYPQTPPLLVVEHINMGSKSTGKSAGAALSDLVYMDLESELNCYWHEFFVSRGSAATEVNPQEPPRSNILSCQLARCASCLEALWKGSPVTSRPGDHALMVAGHYVK

Secondary structure (DSSP, 8-state):
------SSSSTTT-HHHHHHHH--GGGHHHHHHHHHHHHHHHHHHHHHHHHHHHTTPPP--HHHHHHHHHHHHHHHHHHHHHHHHHHHHHHHHHHHHHHHHHHHHHHHHHHHHHHHHHHHHT---GGGGS-PPPHHHHHHHH---GGGS-HHHHHHHHHHHHHHHHHHHHHHHHHHHHHHHHHHHHHHHHHHHHHHHHHHHHHHHHHHHHHHHHTT--HHHHHHHHHHHTTS-HHHHHHHHHHHHHHHHH--TTTEEEEEEE-HHHHHHHHHHHHHHTT-SS---------------------------------------S---S-PBPSEEEEEEEEEE--SSSSPPEEEEEEEEEEETTTTEEEEEEEEEE-SS-----TTTGGGGSHHHHHTT----TT-S-TTS--S-SS----TT------TTT-B--HHHHHHTT----------------------------------------TT-HHHHHHHHHHHHHHHHHHHHHHHHHHTT-----HHHHTTSPPP-TTSS---EEEEEEE--HHHHTT-GGGHHHHHTTSS-TTSEEEEEEEEETTTEEEEEEEEE-TTTTSS--EEEEEEEE----SSS-----PPPHHHHHHHHHHHHTSGGGGG--TT--S----S-PPP---HHHHHHHHHHHHHHHHHH---SS--TT--TTTTTTTS--